Protein AF-A0A7S1BHD5-F1 (afdb_monomer_lite)

Sequence (455 aa):
GAFHVQAWTLKKDPELLPLLVRRRREQEHPWTVVNISQDAAHFSKFVNVSSKSSKSVLLLIQYHVSVQERQVYVQMRTDMPRGTFFLTKDSRMRSTSPLVQAMIKNVKRRDQECARALESRSSLIHEMILANRTAQAEEEEAGKNNEERMERKHMPLPSKRMNGKETEAHLTRLLKYSTRLTKKLRFFRDLPAANDILFAMTESFLLSKFFYCGAKLNTTRDSIGGNGPGTWYVYDLMGVVSLLHLADTDVVEDGIGSRRLQFYSFGVGDLYSTKLDSDSDDESSAAEDTDLGDVAVFAEEILKEHRLSFARAAGLFSRTCDIGSMHPADFSHCLSYCTQTIIAMSFVLPIPENTNVLLQQLLDSILSPVQDGYFYFNHDPADDDKFVDEEIKYALKDIETKRSEKAGIDDEADECADDANPTNDADPTDDVDPTVDADPTEDDDPTDDANPSKA

Radius of gyration: 36.05 Å; chains: 1; bounding box: 92×85×107 Å

Organism: NCBI:txid216773

Structure (mmCIF, N/CA/C/O backbone):
data_AF-A0A7S1BHD5-F1
#
_entry.id   AF-A0A7S1BHD5-F1
#
loop_
_atom_site.group_PDB
_atom_site.id
_atom_site.type_symbol
_atom_site.label_atom_id
_atom_site.label_alt_id
_atom_site.label_comp_id
_atom_site.label_asym_id
_atom_site.label_entity_id
_atom_site.label_seq_id
_atom_site.pdbx_PDB_ins_code
_atom_site.Cartn_x
_atom_site.Cartn_y
_atom_site.Cartn_z
_atom_site.occupancy
_atom_site.B_iso_or_equiv
_atom_site.auth_seq_id
_atom_site.auth_comp_id
_atom_site.auth_asym_id
_atom_site.auth_atom_id
_atom_site.pdbx_PDB_model_num
ATOM 1 N N . GLY A 1 1 ? 24.382 -4.454 -40.688 1.00 52.12 1 GLY A N 1
ATOM 2 C CA . GLY A 1 1 ? 25.165 -3.917 -39.558 1.00 52.12 1 GLY A CA 1
ATOM 3 C C . GLY A 1 1 ? 25.222 -4.970 -38.477 1.00 52.12 1 GLY A C 1
ATOM 4 O O . GLY A 1 1 ? 24.287 -5.755 -38.393 1.00 52.12 1 GLY A O 1
ATOM 5 N N . ALA A 1 2 ? 26.293 -5.034 -37.687 1.00 56.12 2 ALA A N 1
ATOM 6 C CA . ALA A 1 2 ? 26.252 -5.798 -36.443 1.00 56.12 2 ALA A CA 1
ATOM 7 C C . ALA A 1 2 ? 25.412 -4.990 -35.442 1.00 56.12 2 ALA A C 1
ATOM 9 O O . ALA A 1 2 ? 25.874 -3.977 -34.925 1.00 56.12 2 ALA A O 1
ATOM 10 N N . PHE A 1 3 ? 24.155 -5.382 -35.255 1.00 65.62 3 PHE A N 1
ATOM 11 C CA . PHE A 1 3 ? 23.254 -4.752 -34.296 1.00 65.62 3 PHE A CA 1
ATOM 12 C C . PHE A 1 3 ? 23.387 -5.469 -32.962 1.00 65.62 3 PHE A C 1
ATOM 14 O O . PHE A 1 3 ? 23.285 -6.695 -32.907 1.00 65.62 3 PHE A O 1
ATOM 21 N N . HIS A 1 4 ? 23.593 -4.716 -31.885 1.00 81.06 4 HIS A N 1
ATOM 22 C CA . HIS A 1 4 ? 23.465 -5.289 -30.556 1.00 81.06 4 HIS A CA 1
ATOM 23 C C . HIS A 1 4 ? 22.015 -5.133 -30.105 1.00 81.06 4 HIS A C 1
ATOM 25 O O . HIS A 1 4 ? 21.537 -4.019 -29.889 1.00 81.06 4 HIS A O 1
ATOM 31 N N . VAL A 1 5 ? 21.316 -6.261 -30.004 1.00 89.81 5 VAL A N 1
ATOM 32 C CA . VAL A 1 5 ? 19.909 -6.320 -29.610 1.00 89.81 5 VAL A CA 1
ATOM 33 C C . VAL A 1 5 ? 19.819 -7.029 -28.268 1.00 89.81 5 VAL A C 1
ATOM 35 O O . VAL A 1 5 ? 20.284 -8.158 -28.125 1.00 89.81 5 VAL A O 1
ATOM 38 N N . GLN A 1 6 ? 19.205 -6.375 -27.288 1.00 94.19 6 GLN A N 1
ATOM 39 C CA . GLN A 1 6 ? 18.763 -7.022 -26.058 1.00 94.19 6 GLN A CA 1
ATOM 40 C C . GLN A 1 6 ? 17.251 -6.935 -25.952 1.00 94.19 6 GLN A C 1
ATOM 42 O O . GLN A 1 6 ? 16.648 -5.953 -26.375 1.00 94.19 6 GLN A O 1
ATOM 47 N N . ALA A 1 7 ? 16.644 -7.963 -25.376 1.00 96.31 7 ALA A N 1
ATOM 48 C CA . ALA A 1 7 ? 15.220 -7.985 -25.113 1.00 96.31 7 ALA A CA 1
ATOM 49 C C . ALA A 1 7 ? 14.923 -8.647 -23.769 1.00 96.31 7 ALA A C 1
ATOM 51 O O . ALA A 1 7 ? 15.706 -9.463 -23.270 1.00 96.31 7 ALA A O 1
ATOM 52 N N . TRP A 1 8 ? 13.798 -8.270 -23.176 1.00 98.12 8 TRP A N 1
ATOM 53 C CA . TRP A 1 8 ? 13.247 -8.890 -21.978 1.00 98.12 8 TRP A CA 1
ATOM 54 C C . TRP A 1 8 ? 11.725 -8.778 -21.981 1.00 98.12 8 TRP A C 1
ATOM 56 O O . TRP A 1 8 ? 11.143 -7.957 -22.689 1.00 98.12 8 TRP A O 1
ATOM 66 N N . THR A 1 9 ? 11.084 -9.637 -21.199 1.00 98.00 9 THR A N 1
ATOM 67 C CA . THR A 1 9 ? 9.635 -9.658 -21.013 1.00 98.00 9 THR A CA 1
ATOM 68 C C . THR A 1 9 ? 9.291 -9.208 -19.600 1.00 98.00 9 THR A C 1
ATOM 70 O O . THR A 1 9 ? 10.055 -9.429 -18.656 1.00 98.00 9 THR A O 1
ATOM 73 N N . LEU A 1 10 ? 8.149 -8.545 -19.473 1.00 97.81 10 LEU A N 1
ATOM 74 C CA . LEU A 1 10 ? 7.565 -8.072 -18.224 1.00 97.81 10 LEU A CA 1
ATOM 75 C C . LEU A 1 10 ? 6.141 -8.625 -18.118 1.00 97.81 10 LEU A C 1
ATOM 77 O O . LEU A 1 10 ? 5.482 -8.850 -19.140 1.00 97.81 10 LEU A O 1
ATOM 81 N N . LYS A 1 11 ? 5.656 -8.834 -16.892 1.00 96.25 11 LYS A N 1
ATOM 82 C CA . LYS A 1 11 ? 4.257 -9.210 -16.669 1.00 96.25 11 LYS A CA 1
ATOM 83 C C . LYS A 1 11 ? 3.350 -8.089 -17.179 1.00 96.25 11 LYS A C 1
ATOM 85 O O . LYS A 1 11 ? 3.684 -6.913 -17.050 1.00 96.25 11 LYS A O 1
ATOM 90 N N . LYS A 1 12 ? 2.233 -8.458 -17.807 1.00 95.25 12 LYS A N 1
ATOM 91 C CA . LYS A 1 12 ? 1.255 -7.485 -18.287 1.00 95.25 12 LYS A CA 1
ATOM 92 C C . LYS A 1 12 ? 0.537 -6.839 -17.110 1.00 95.25 12 LYS A C 1
ATOM 94 O O . LYS A 1 12 ? -0.009 -7.542 -16.266 1.00 95.25 12 LYS A O 1
ATOM 99 N N . ASP A 1 13 ? 0.517 -5.517 -17.127 1.00 95.81 13 ASP A N 1
ATOM 100 C CA . ASP A 1 13 ? -0.253 -4.667 -16.232 1.00 95.81 13 ASP A CA 1
ATOM 101 C C . ASP A 1 13 ? -0.709 -3.436 -17.045 1.00 95.81 13 ASP A C 1
ATOM 103 O O . ASP A 1 13 ? 0.090 -2.931 -17.850 1.00 95.81 13 ASP A O 1
ATOM 107 N N . PRO A 1 14 ? -1.977 -2.995 -16.934 1.00 94.19 14 PRO A N 1
ATOM 108 C CA . PRO A 1 14 ? -2.503 -1.876 -17.719 1.00 94.19 14 PRO A CA 1
ATOM 109 C C . PRO A 1 14 ? -1.779 -0.547 -17.451 1.00 94.19 14 PRO A C 1
ATOM 111 O O . PRO A 1 14 ? -1.711 0.297 -18.344 1.00 94.19 14 PRO A O 1
ATOM 114 N N . GLU A 1 15 ? -1.189 -0.364 -16.268 1.00 94.44 15 GLU A N 1
ATOM 115 C CA . GLU A 1 15 ? -0.490 0.869 -15.892 1.00 94.44 15 GLU A CA 1
ATOM 116 C C . GLU A 1 15 ? 0.991 0.861 -16.306 1.00 94.44 15 GLU A C 1
ATOM 118 O O . GLU A 1 15 ? 1.634 1.913 -16.352 1.00 94.44 15 GLU A O 1
ATOM 123 N N . LEU A 1 16 ? 1.543 -0.303 -16.677 1.00 95.94 16 LEU A N 1
ATOM 124 C CA . LEU A 1 16 ? 2.974 -0.457 -16.954 1.00 95.94 16 LEU A CA 1
ATOM 125 C C . LEU A 1 16 ? 3.443 0.358 -18.165 1.00 95.94 16 LEU A C 1
ATOM 127 O O . LEU A 1 16 ? 4.460 1.045 -18.077 1.00 95.94 16 LEU A O 1
ATOM 131 N N . LEU A 1 17 ? 2.740 0.300 -19.303 1.00 96.12 17 LEU A N 1
ATOM 132 C CA . LEU A 1 17 ? 3.150 1.060 -20.491 1.00 96.12 17 LEU A CA 1
ATOM 133 C C . LEU A 1 17 ? 3.074 2.582 -20.248 1.00 96.12 17 LEU A C 1
ATOM 135 O O . LEU A 1 17 ? 4.089 3.243 -20.486 1.00 96.12 17 LEU A O 1
ATOM 139 N N . PRO A 1 18 ? 1.958 3.151 -19.741 1.00 95.31 18 PRO A N 1
ATOM 140 C CA . PRO A 1 18 ? 1.897 4.565 -19.370 1.00 95.31 18 PRO A CA 1
ATOM 141 C C . PRO A 1 18 ? 3.012 4.985 -18.407 1.00 95.31 18 PRO A C 1
ATOM 143 O O . PRO A 1 18 ? 3.641 6.025 -18.616 1.00 95.31 18 PRO A O 1
ATOM 146 N N . LEU A 1 19 ? 3.314 4.157 -17.401 1.00 93.19 19 LEU A N 1
ATOM 147 C CA . LEU A 1 19 ? 4.361 4.440 -16.424 1.00 93.19 19 LEU A CA 1
ATOM 148 C C . LEU A 1 19 ? 5.757 4.457 -17.061 1.00 93.19 19 LEU A C 1
ATOM 150 O O . LEU A 1 19 ? 6.516 5.410 -16.862 1.00 93.19 19 LEU A O 1
ATOM 154 N N . LEU A 1 20 ? 6.090 3.456 -17.884 1.00 94.62 20 LEU A N 1
ATOM 155 C CA . LEU A 1 20 ? 7.354 3.428 -18.626 1.00 94.62 20 LEU A CA 1
ATOM 156 C C . LEU A 1 20 ? 7.476 4.639 -19.559 1.00 94.62 20 LEU A C 1
ATOM 158 O O . LEU A 1 20 ? 8.541 5.256 -19.629 1.00 94.62 20 LEU A O 1
ATOM 162 N N . VAL A 1 21 ? 6.391 5.013 -20.245 1.00 94.56 21 VAL A N 1
ATOM 163 C CA . VAL A 1 21 ? 6.358 6.176 -21.140 1.00 94.56 21 VAL A CA 1
ATOM 164 C C . VAL A 1 21 ? 6.620 7.467 -20.375 1.00 94.56 21 VAL A C 1
ATOM 166 O O . VAL A 1 21 ? 7.525 8.215 -20.750 1.00 94.56 21 VAL A O 1
ATOM 169 N N . ARG A 1 22 ? 5.870 7.715 -19.295 1.00 91.88 22 ARG A N 1
ATOM 170 C CA . ARG A 1 22 ? 6.033 8.890 -18.429 1.00 91.88 22 ARG A CA 1
ATOM 171 C C . ARG A 1 22 ? 7.479 8.999 -17.948 1.00 91.88 22 ARG A C 1
ATOM 173 O O . ARG A 1 22 ? 8.143 10.009 -18.171 1.00 91.88 22 ARG A O 1
ATOM 180 N N . ARG A 1 23 ? 8.032 7.903 -17.429 1.00 88.00 23 ARG A N 1
ATOM 181 C CA . ARG A 1 23 ? 9.384 7.889 -16.859 1.00 88.00 23 ARG A CA 1
ATOM 182 C C . ARG A 1 23 ? 10.496 8.065 -17.879 1.00 88.00 23 ARG A C 1
ATOM 184 O O . ARG A 1 23 ? 11.500 8.697 -17.574 1.00 88.00 23 ARG A O 1
ATOM 191 N N . ARG A 1 24 ? 10.355 7.561 -19.105 1.00 91.31 24 ARG A N 1
ATOM 192 C CA . ARG A 1 24 ? 11.350 7.824 -20.163 1.00 91.31 24 ARG A CA 1
ATOM 193 C C . ARG A 1 24 ? 11.377 9.292 -20.600 1.00 91.31 24 ARG A C 1
ATOM 195 O O . ARG A 1 24 ? 12.413 9.730 -21.101 1.00 91.31 24 ARG A O 1
ATOM 202 N N . ARG A 1 25 ? 10.288 10.041 -20.382 1.00 89.44 25 ARG A N 1
ATOM 203 C CA . ARG A 1 25 ? 10.187 11.484 -20.665 1.00 89.44 25 ARG A CA 1
ATOM 204 C C . ARG A 1 25 ? 10.690 12.363 -19.518 1.00 89.44 25 ARG A C 1
ATOM 206 O O . ARG A 1 25 ? 11.222 13.425 -19.798 1.00 89.44 25 ARG A O 1
ATOM 213 N N . GLU A 1 26 ? 10.549 11.920 -18.270 1.00 85.62 26 GLU A N 1
ATOM 214 C CA . GLU A 1 26 ? 10.919 12.691 -17.066 1.00 85.62 26 GLU A CA 1
ATOM 215 C C . GLU A 1 26 ? 12.386 12.536 -16.625 1.00 85.62 26 GLU A C 1
ATOM 217 O O . GLU A 1 26 ? 12.844 13.255 -15.745 1.00 85.62 26 GLU A O 1
ATOM 222 N N . GLN A 1 27 ? 13.144 11.593 -17.194 1.00 81.69 27 GLN A N 1
ATOM 223 C CA . GLN A 1 27 ? 14.563 11.424 -16.852 1.00 81.69 27 GLN A CA 1
ATOM 224 C C . GLN A 1 27 ? 15.378 12.700 -17.131 1.00 81.69 27 GLN A C 1
ATOM 226 O O . GLN A 1 27 ? 15.192 13.322 -18.171 1.00 81.69 27 GLN A O 1
ATOM 231 N N . GLU A 1 28 ? 16.369 12.995 -16.277 1.00 72.19 28 GLU A N 1
ATOM 232 C CA . GLU A 1 28 ? 17.326 14.120 -16.412 1.00 72.19 28 GLU A CA 1
ATOM 233 C C . GLU A 1 28 ? 17.955 14.215 -17.817 1.00 72.19 28 GLU A C 1
ATOM 235 O O . GLU A 1 28 ? 18.249 15.288 -18.344 1.00 72.19 28 GLU A O 1
ATOM 240 N N . HIS A 1 29 ? 18.118 13.062 -18.468 1.00 81.12 29 HIS A N 1
ATOM 241 C CA . HIS A 1 29 ? 18.472 12.955 -19.877 1.00 81.12 29 HIS A CA 1
ATOM 242 C C . HIS A 1 29 ? 17.362 12.206 -20.616 1.00 81.12 29 HIS A C 1
ATOM 244 O O . HIS A 1 29 ? 17.464 10.973 -20.765 1.00 81.12 29 HIS A O 1
ATOM 250 N N . PRO A 1 30 ? 16.309 12.920 -21.047 1.00 83.06 30 PRO A N 1
ATOM 251 C CA . PRO A 1 30 ? 15.083 12.302 -21.509 1.00 83.06 30 PRO A CA 1
ATOM 252 C C . PRO A 1 30 ? 15.314 11.575 -22.824 1.00 83.06 30 PRO A C 1
ATOM 254 O O . PRO A 1 30 ? 16.150 11.946 -23.653 1.00 83.06 30 PRO A O 1
ATOM 257 N N . TRP A 1 31 ? 14.561 10.501 -23.012 1.00 92.06 31 TRP A N 1
ATOM 258 C CA . TRP A 1 31 ? 14.533 9.822 -24.291 1.00 92.06 31 TRP A CA 1
ATOM 259 C C . TRP A 1 31 ? 13.689 10.626 -25.274 1.00 92.06 31 TRP A C 1
ATOM 261 O O . TRP A 1 31 ? 12.607 11.110 -24.936 1.00 92.06 31 TRP A O 1
ATOM 271 N N . THR A 1 32 ? 14.144 10.724 -26.518 1.00 94.62 32 THR A N 1
ATOM 272 C CA . THR A 1 32 ? 13.330 11.288 -27.589 1.00 94.62 32 THR A CA 1
ATOM 273 C C . THR A 1 32 ? 12.235 10.293 -27.941 1.00 94.62 32 THR A C 1
ATOM 275 O O . THR A 1 32 ? 12.512 9.152 -28.314 1.00 94.62 32 THR A O 1
ATOM 278 N N . VAL A 1 33 ? 10.984 10.720 -27.816 1.00 96.19 33 VAL A N 1
ATOM 279 C CA . VAL A 1 33 ? 9.830 9.930 -28.241 1.00 96.19 33 VAL A CA 1
ATOM 280 C C . VAL A 1 33 ? 9.812 9.875 -29.767 1.00 96.19 33 VAL A C 1
ATOM 282 O O . VAL A 1 33 ? 9.783 10.914 -30.419 1.00 96.19 33 VAL A O 1
ATOM 285 N N . VAL A 1 34 ? 9.826 8.667 -30.329 1.00 96.69 34 VAL A N 1
ATOM 286 C CA . VAL A 1 34 ? 9.710 8.432 -31.776 1.00 96.69 34 VAL A CA 1
ATOM 287 C C . VAL A 1 34 ? 8.260 8.151 -32.153 1.00 96.69 34 VAL A C 1
ATOM 289 O O . VAL A 1 34 ? 7.758 8.705 -33.123 1.00 96.69 34 VAL A O 1
ATOM 292 N N . ASN A 1 35 ? 7.588 7.282 -31.393 1.00 97.44 35 ASN A N 1
ATOM 293 C CA . ASN A 1 35 ? 6.189 6.923 -31.613 1.00 97.44 35 ASN A CA 1
ATOM 294 C C . ASN A 1 35 ? 5.549 6.438 -30.304 1.00 97.44 35 ASN A C 1
ATOM 296 O O . ASN A 1 35 ? 6.210 5.753 -29.525 1.00 97.44 35 ASN A O 1
ATOM 300 N N . ILE A 1 36 ? 4.276 6.754 -30.073 1.00 97.56 36 ILE A N 1
ATOM 301 C CA . ILE A 1 36 ? 3.465 6.216 -28.972 1.00 97.56 36 ILE A CA 1
ATOM 302 C C . ILE A 1 36 ? 2.108 5.819 -29.552 1.00 97.56 36 ILE A C 1
ATOM 304 O O . ILE A 1 36 ? 1.490 6.577 -30.292 1.00 97.56 36 ILE A O 1
ATOM 308 N N . SER A 1 37 ? 1.651 4.631 -29.191 1.00 97.19 37 SER A N 1
ATOM 309 C CA . SER A 1 37 ? 0.344 4.066 -29.516 1.00 97.19 37 SER A CA 1
ATOM 310 C C . SER A 1 37 ? -0.247 3.415 -28.261 1.00 97.19 37 SER A C 1
ATOM 312 O O . SER A 1 37 ? 0.420 3.367 -27.228 1.00 97.19 37 SER A O 1
ATOM 314 N N . GLN A 1 38 ? -1.479 2.908 -28.344 1.00 96.12 38 GLN A N 1
ATOM 315 C CA . GLN A 1 38 ? -2.144 2.251 -27.210 1.00 96.12 38 GLN A CA 1
ATOM 316 C C . GLN A 1 38 ? -1.366 1.030 -26.697 1.00 96.12 38 GLN A C 1
ATOM 318 O O . GLN A 1 38 ? -1.245 0.852 -25.490 1.00 96.12 38 GLN A O 1
ATOM 323 N N . ASP A 1 39 ? -0.769 0.254 -27.606 1.00 97.50 39 ASP A N 1
ATOM 324 C CA . ASP A 1 39 ? -0.100 -1.006 -27.269 1.00 97.50 39 ASP A CA 1
ATOM 325 C C . ASP A 1 39 ? 1.417 -0.963 -27.464 1.00 97.50 39 ASP A C 1
ATOM 327 O O . ASP A 1 39 ? 2.093 -1.969 -27.274 1.00 97.50 39 ASP A O 1
ATOM 331 N N . ALA A 1 40 ? 1.999 0.164 -27.868 1.00 97.94 40 ALA A N 1
ATOM 332 C CA . ALA A 1 40 ? 3.438 0.241 -28.091 1.00 97.94 40 ALA A CA 1
ATOM 333 C C . ALA A 1 40 ? 3.994 1.652 -27.945 1.00 97.94 40 ALA A C 1
ATOM 335 O O . ALA A 1 40 ? 3.335 2.636 -28.278 1.00 97.94 40 ALA A O 1
ATOM 336 N N . ALA A 1 41 ? 5.254 1.743 -27.530 1.00 98.06 41 ALA A N 1
ATOM 337 C CA . ALA A 1 41 ? 6.007 2.985 -27.489 1.00 98.06 41 ALA A CA 1
ATOM 338 C C . ALA A 1 41 ? 7.447 2.772 -27.972 1.00 98.06 41 ALA A C 1
ATOM 340 O O . ALA A 1 41 ? 8.100 1.780 -27.647 1.00 98.06 41 ALA A O 1
ATOM 341 N N . HIS A 1 42 ? 7.949 3.725 -28.751 1.00 97.69 42 HIS A N 1
ATOM 342 C CA . HIS A 1 42 ? 9.288 3.725 -29.318 1.00 97.69 42 HIS A CA 1
ATOM 343 C C . HIS A 1 42 ? 10.012 5.014 -28.940 1.00 97.69 42 HIS A C 1
ATOM 345 O O . HIS A 1 42 ? 9.522 6.124 -29.157 1.00 97.69 42 HIS A O 1
ATOM 351 N N . PHE A 1 43 ? 11.210 4.843 -28.403 1.00 96.94 43 PHE A N 1
ATOM 352 C CA . PHE A 1 43 ? 12.080 5.890 -27.910 1.00 96.94 43 PHE A CA 1
ATOM 353 C C . PHE A 1 43 ? 13.462 5.768 -28.540 1.00 96.94 43 PHE A C 1
ATOM 355 O O . PHE A 1 43 ? 13.909 4.678 -28.897 1.00 96.94 43 PHE A O 1
ATOM 362 N N . SER A 1 44 ? 14.168 6.886 -28.641 1.00 95.31 44 SER A N 1
ATOM 363 C CA . SER A 1 44 ? 15.546 6.945 -29.114 1.00 95.31 44 SER A CA 1
ATOM 364 C C . SER A 1 44 ? 16.385 7.854 -28.225 1.00 95.31 44 SER A C 1
ATOM 366 O O . SER A 1 44 ? 15.900 8.861 -27.715 1.00 95.31 44 SER A O 1
ATOM 368 N N . LYS A 1 45 ? 17.651 7.496 -28.024 1.00 93.12 45 LYS A N 1
ATOM 369 C CA . LYS A 1 45 ? 18.609 8.282 -27.246 1.00 93.12 45 LYS A CA 1
ATOM 370 C C . LYS A 1 45 ? 19.993 8.183 -27.863 1.00 93.12 45 LYS A C 1
ATOM 372 O O . LYS A 1 45 ? 20.469 7.089 -28.156 1.00 93.12 45 LYS A O 1
ATOM 377 N N . PHE A 1 46 ? 20.648 9.325 -28.028 1.00 90.69 46 PHE A N 1
ATOM 378 C CA . PHE A 1 46 ? 22.047 9.367 -28.428 1.00 90.69 46 PHE A CA 1
ATOM 379 C C . PHE A 1 46 ? 22.944 9.297 -27.191 1.00 90.69 46 PHE A C 1
ATOM 381 O O . PHE A 1 46 ? 22.742 10.035 -26.229 1.00 90.69 46 PHE A O 1
ATOM 388 N N . VAL A 1 47 ? 23.936 8.410 -27.211 1.00 88.12 47 VAL A N 1
ATOM 389 C CA . VAL A 1 47 ? 24.910 8.234 -26.130 1.00 88.12 47 VAL A CA 1
ATOM 390 C C . VAL A 1 47 ? 26.300 8.485 -26.680 1.00 88.12 47 VAL A C 1
ATOM 392 O O . VAL A 1 47 ? 26.761 7.787 -27.581 1.00 88.12 47 VAL A O 1
ATOM 395 N N . ASN A 1 48 ? 26.975 9.490 -26.136 1.00 87.06 48 ASN A N 1
ATOM 396 C CA . ASN A 1 48 ? 28.358 9.768 -26.481 1.00 87.06 48 ASN A CA 1
ATOM 397 C C . ASN A 1 48 ? 29.275 8.827 -25.693 1.00 87.06 48 ASN A C 1
ATOM 399 O O . ASN A 1 48 ? 29.336 8.888 -24.467 1.00 87.06 48 ASN A O 1
ATOM 403 N N . VAL A 1 49 ? 29.982 7.952 -26.402 1.00 84.38 49 VAL A N 1
ATOM 404 C CA . VAL A 1 49 ? 31.030 7.116 -25.827 1.00 84.38 49 VAL A CA 1
ATOM 405 C C . VAL A 1 49 ? 32.370 7.743 -26.189 1.00 84.38 49 VAL A C 1
ATOM 407 O O . VAL A 1 49 ? 32.853 7.604 -27.316 1.00 84.38 49 VAL A O 1
ATOM 410 N N . SER A 1 50 ? 32.979 8.442 -25.232 1.00 80.19 50 SER A N 1
ATOM 411 C CA . SER A 1 50 ? 34.369 8.874 -25.344 1.00 80.19 50 SER A CA 1
ATOM 412 C C . SER A 1 50 ? 35.294 7.774 -24.821 1.00 80.19 50 SER A C 1
ATOM 414 O O . SER A 1 50 ? 35.058 7.167 -23.776 1.00 80.19 50 SER A O 1
ATOM 416 N N . SER A 1 51 ? 36.356 7.490 -25.570 1.00 75.00 51 SER A N 1
ATOM 417 C CA . SER A 1 51 ? 37.485 6.697 -25.085 1.00 75.00 51 SER A CA 1
ATOM 418 C C . SER A 1 51 ? 38.644 7.647 -24.822 1.00 75.00 51 SER A C 1
ATOM 420 O O . SER A 1 51 ? 38.820 8.613 -25.562 1.00 75.00 51 SER A O 1
ATOM 422 N N . LYS A 1 52 ? 39.473 7.355 -23.812 1.00 77.56 52 LYS A N 1
ATOM 423 C CA . LYS A 1 52 ? 40.651 8.169 -23.455 1.00 77.56 52 LYS A CA 1
ATOM 424 C C . LYS A 1 52 ? 41.621 8.394 -24.631 1.00 77.56 52 LYS A C 1
ATOM 426 O O . LYS A 1 52 ? 42.426 9.313 -24.568 1.00 77.56 52 LYS A O 1
ATOM 431 N N . SER A 1 53 ? 41.557 7.567 -25.679 1.00 71.50 53 SER A N 1
ATOM 432 C CA . SER A 1 53 ? 42.484 7.587 -26.818 1.00 71.50 53 SER A CA 1
ATOM 433 C C . SER A 1 53 ? 41.845 7.854 -28.188 1.00 71.50 53 SER A C 1
ATOM 435 O O . SER A 1 53 ? 42.574 7.917 -29.177 1.00 71.50 53 SER A O 1
ATOM 437 N N . SER A 1 54 ? 40.519 8.005 -28.302 1.00 69.56 54 SER A N 1
ATOM 438 C CA . SER A 1 54 ? 39.849 8.140 -29.607 1.00 69.56 54 SER A CA 1
ATOM 439 C C . SER A 1 54 ? 38.777 9.226 -29.625 1.00 69.56 54 SER A C 1
ATOM 441 O O . SER A 1 54 ? 38.194 9.564 -28.596 1.00 69.56 54 SER A O 1
ATOM 443 N N . LYS A 1 55 ? 38.479 9.736 -30.830 1.00 79.44 55 LYS A N 1
ATOM 444 C CA . LYS A 1 55 ? 37.330 10.621 -31.084 1.00 79.44 55 LYS A CA 1
ATOM 445 C C . LYS A 1 55 ? 36.059 10.015 -30.477 1.00 79.44 55 LYS A C 1
ATOM 447 O O . LYS A 1 55 ? 35.860 8.801 -30.561 1.00 79.44 55 LYS A O 1
ATOM 452 N N . SER A 1 56 ? 35.226 10.861 -29.874 1.00 80.31 56 SER A N 1
ATOM 453 C CA . SER A 1 56 ? 33.908 10.490 -29.360 1.00 80.31 56 SER A CA 1
ATOM 454 C C . SER A 1 56 ? 33.088 9.788 -30.439 1.00 80.31 56 SER A C 1
ATOM 456 O O . SER A 1 56 ? 32.949 10.294 -31.554 1.00 80.31 56 SER A O 1
ATOM 458 N N . VAL A 1 57 ? 32.537 8.623 -30.105 1.00 83.75 57 VAL A N 1
ATOM 459 C CA . VAL A 1 57 ? 31.601 7.904 -30.971 1.00 83.75 57 VAL A CA 1
ATOM 460 C C . VAL A 1 57 ? 30.197 8.130 -30.430 1.00 83.75 57 VAL A C 1
ATOM 462 O O . VAL A 1 57 ? 29.911 7.822 -29.274 1.00 83.75 57 VAL A O 1
ATOM 465 N N . LEU A 1 58 ? 29.315 8.675 -31.265 1.00 85.12 58 LEU A N 1
ATOM 466 C CA . LEU A 1 58 ? 27.914 8.880 -30.914 1.00 85.12 58 LEU A CA 1
ATOM 467 C C . LEU A 1 58 ? 27.113 7.620 -31.249 1.00 85.12 58 LEU A C 1
ATOM 469 O O . LEU A 1 58 ? 26.973 7.280 -32.415 1.00 85.12 58 LEU A O 1
ATOM 473 N N . LEU A 1 59 ? 26.583 6.926 -30.251 1.00 86.88 59 LEU A N 1
ATOM 474 C CA . LEU A 1 59 ? 25.759 5.733 -30.440 1.00 86.88 59 LEU A CA 1
ATOM 475 C C . LEU A 1 59 ? 24.278 6.097 -30.415 1.00 86.88 59 LEU A C 1
ATOM 477 O O . LEU A 1 59 ? 23.859 6.865 -29.553 1.00 86.88 59 LEU A O 1
ATOM 481 N N . LEU A 1 60 ? 23.483 5.525 -31.318 1.00 90.62 60 LEU A N 1
ATOM 482 C CA . LEU A 1 60 ? 22.026 5.616 -31.253 1.00 90.62 60 LEU A CA 1
ATOM 483 C C . LEU A 1 60 ? 21.492 4.387 -30.515 1.00 90.62 60 LEU A C 1
ATOM 485 O O . LEU A 1 60 ? 21.753 3.252 -30.904 1.00 90.62 60 LEU A O 1
ATOM 489 N N . ILE A 1 61 ? 20.739 4.611 -29.445 1.00 92.12 61 ILE A N 1
ATOM 490 C CA . ILE A 1 61 ? 20.039 3.567 -28.702 1.00 92.12 61 ILE A CA 1
ATOM 491 C C . ILE A 1 61 ? 18.547 3.729 -28.952 1.00 92.12 61 ILE A C 1
ATOM 493 O O . ILE A 1 61 ? 17.977 4.772 -28.646 1.00 92.12 61 ILE A O 1
ATOM 497 N N . GLN A 1 62 ? 17.918 2.685 -29.473 1.00 94.94 62 GLN A N 1
ATOM 498 C CA . GLN A 1 62 ? 16.475 2.594 -29.652 1.00 94.94 62 GLN A CA 1
ATOM 499 C C . GLN A 1 62 ? 15.891 1.714 -28.550 1.00 94.94 62 GLN A C 1
ATOM 501 O O . GLN A 1 62 ? 16.412 0.632 -28.288 1.00 94.94 62 GLN A O 1
ATOM 506 N N . TYR A 1 63 ? 14.815 2.164 -27.914 1.00 97.00 63 TYR A N 1
ATOM 507 C CA . TYR A 1 63 ? 14.090 1.439 -26.872 1.00 97.00 63 TYR A CA 1
ATOM 508 C C . TYR A 1 63 ? 12.631 1.299 -27.301 1.00 97.00 63 TYR A C 1
ATOM 510 O O . TYR A 1 63 ? 11.928 2.291 -27.485 1.00 97.00 63 TYR A O 1
ATOM 518 N N . HIS A 1 64 ? 12.198 0.063 -27.510 1.00 97.88 64 HIS A N 1
ATOM 519 C CA . HIS A 1 64 ? 10.882 -0.291 -28.019 1.00 97.88 64 HIS A CA 1
ATOM 520 C C . HIS A 1 64 ? 10.146 -1.143 -26.990 1.00 97.88 64 HIS A C 1
ATOM 522 O O . HIS A 1 64 ? 10.665 -2.165 -26.543 1.00 97.88 64 HIS A O 1
ATOM 528 N N . VAL A 1 65 ? 8.931 -0.739 -26.644 1.00 98.19 65 VAL A N 1
ATOM 529 C CA . VAL A 1 65 ? 8.032 -1.455 -25.737 1.00 98.19 65 VAL A CA 1
ATOM 530 C C . VAL A 1 65 ? 6.767 -1.788 -26.505 1.00 98.19 65 VAL A C 1
ATOM 532 O O . VAL A 1 65 ? 6.213 -0.913 -27.162 1.00 98.19 65 VAL A O 1
ATOM 535 N N . SER A 1 66 ? 6.306 -3.030 -26.419 1.00 98.06 66 SER A N 1
ATOM 536 C CA . SER A 1 66 ? 5.041 -3.471 -27.008 1.00 98.06 66 SER A CA 1
ATOM 537 C C . SER A 1 66 ? 4.280 -4.375 -26.046 1.00 98.06 66 SER A C 1
ATOM 539 O O . SER A 1 66 ? 4.827 -5.370 -25.564 1.00 98.06 66 SER A O 1
ATOM 541 N N . VAL A 1 67 ? 3.022 -4.051 -25.796 1.00 97.88 67 VAL A N 1
ATOM 542 C CA . VAL A 1 67 ? 2.061 -4.841 -25.036 1.00 97.88 67 VAL A CA 1
ATOM 543 C C . VAL A 1 67 ? 1.545 -5.957 -25.938 1.00 97.88 67 VAL A C 1
ATOM 545 O O . VAL A 1 67 ? 1.092 -5.732 -27.054 1.00 97.88 67 VAL A O 1
ATOM 548 N N . GLN A 1 68 ? 1.655 -7.187 -25.457 1.00 96.81 68 GLN A N 1
ATOM 549 C CA . GLN A 1 68 ? 1.077 -8.374 -26.076 1.00 96.81 68 GLN A CA 1
ATOM 550 C C . GLN A 1 68 ? -0.101 -8.860 -25.221 1.00 96.81 68 GLN A C 1
ATOM 552 O O . GLN A 1 68 ? -0.436 -8.285 -24.182 1.00 96.81 68 GLN A O 1
ATOM 557 N N . GLU A 1 69 ? -0.745 -9.949 -25.635 1.00 95.19 69 GLU A N 1
ATOM 558 C CA . GLU A 1 69 ? -1.915 -10.483 -24.933 1.00 95.19 69 GLU A CA 1
ATOM 559 C C . GLU A 1 69 ? -1.622 -10.793 -23.454 1.00 95.19 69 GLU A C 1
ATOM 561 O O . GLU A 1 69 ? -2.406 -10.413 -22.586 1.00 95.19 69 GLU A O 1
ATOM 566 N N . ARG A 1 70 ? -0.458 -11.396 -23.159 1.00 95.44 70 ARG A N 1
ATOM 567 C CA . ARG A 1 70 ? -0.096 -11.899 -21.817 1.00 95.44 70 ARG A CA 1
ATOM 568 C C . ARG A 1 70 ? 1.111 -11.224 -21.164 1.00 95.44 70 ARG A C 1
ATOM 570 O O . ARG A 1 70 ? 1.382 -11.460 -19.991 1.00 95.44 70 ARG A O 1
ATOM 577 N N . GLN A 1 71 ? 1.861 -10.418 -21.906 1.00 97.12 71 GLN A N 1
ATOM 578 C CA . GLN A 1 71 ? 3.133 -9.861 -21.442 1.00 97.12 71 GLN A CA 1
ATOM 579 C C . GLN A 1 71 ? 3.432 -8.527 -22.118 1.00 97.12 71 GLN A C 1
ATOM 581 O O . GLN A 1 71 ? 2.877 -8.222 -23.170 1.00 97.12 71 GLN A O 1
ATOM 586 N N . VAL A 1 72 ? 4.358 -7.764 -21.549 1.00 97.88 72 VAL A N 1
ATOM 587 C CA . VAL A 1 72 ? 4.953 -6.596 -22.200 1.00 97.88 72 VAL A CA 1
ATOM 588 C C . VAL A 1 72 ? 6.356 -6.969 -22.663 1.00 97.88 72 VAL A C 1
ATOM 590 O O . VAL A 1 72 ? 7.191 -7.411 -21.876 1.00 97.88 72 VAL A O 1
ATOM 593 N N . TYR A 1 73 ? 6.609 -6.834 -23.961 1.00 98.25 73 TYR A N 1
ATOM 594 C CA . TYR A 1 73 ? 7.897 -7.118 -24.579 1.00 98.25 73 TYR A CA 1
ATOM 595 C C . TYR A 1 73 ? 8.697 -5.827 -24.725 1.00 98.25 73 TYR A C 1
ATOM 597 O O . TYR A 1 73 ? 8.222 -4.859 -25.320 1.00 98.25 73 TYR A O 1
ATOM 605 N N . VAL A 1 74 ? 9.918 -5.826 -24.199 1.00 97.94 74 VAL A N 1
ATOM 606 C CA . VAL A 1 74 ? 10.845 -4.700 -24.288 1.00 97.94 74 VAL A CA 1
ATOM 607 C C . VAL A 1 74 ? 12.054 -5.119 -25.107 1.00 97.94 74 VAL A C 1
ATOM 609 O O . VAL A 1 74 ? 12.665 -6.157 -24.854 1.00 97.94 74 VAL A O 1
ATOM 612 N N . GLN A 1 75 ? 12.421 -4.295 -26.081 1.00 97.38 75 GLN A N 1
ATOM 613 C CA . GLN A 1 75 ? 13.585 -4.487 -26.929 1.00 97.38 75 GLN A CA 1
ATOM 614 C C . GLN A 1 75 ? 14.420 -3.214 -26.969 1.00 97.38 75 GLN A C 1
ATOM 616 O O . GLN A 1 75 ? 13.912 -2.131 -27.244 1.00 97.38 75 GLN A O 1
ATOM 621 N N . MET A 1 76 ? 15.724 -3.357 -26.761 1.00 95.06 76 MET A N 1
ATOM 622 C CA . MET A 1 76 ? 16.684 -2.277 -26.902 1.00 95.06 76 MET A CA 1
ATOM 623 C C . MET A 1 76 ? 17.704 -2.613 -27.987 1.00 95.06 76 MET A C 1
ATOM 625 O O . MET A 1 76 ? 18.332 -3.675 -27.955 1.00 95.06 76 MET A O 1
ATOM 629 N N . ARG A 1 77 ? 17.850 -1.717 -28.963 1.00 92.69 77 ARG A N 1
ATOM 630 C CA . ARG A 1 77 ? 18.775 -1.854 -30.093 1.00 92.69 77 ARG A CA 1
ATOM 631 C C . ARG A 1 77 ? 19.830 -0.762 -30.014 1.00 92.69 77 ARG A C 1
ATOM 633 O O . ARG A 1 77 ? 19.512 0.380 -29.694 1.00 92.69 77 ARG A O 1
ATOM 640 N N . THR A 1 78 ? 21.081 -1.107 -30.282 1.00 89.19 78 THR A N 1
ATOM 641 C CA . THR A 1 78 ? 22.172 -0.133 -30.382 1.00 89.19 78 THR A CA 1
ATOM 642 C C . THR A 1 78 ? 22.705 -0.110 -31.805 1.00 89.19 78 THR A C 1
ATOM 644 O O . THR A 1 78 ? 23.242 -1.111 -32.286 1.00 89.19 78 THR A O 1
ATOM 647 N N . ASP A 1 79 ? 22.590 1.055 -32.433 1.00 83.81 79 ASP A N 1
ATOM 648 C CA . ASP A 1 79 ? 23.099 1.348 -33.763 1.00 83.81 79 ASP A CA 1
ATOM 649 C C . ASP A 1 79 ? 24.409 2.135 -33.639 1.00 83.81 79 ASP A C 1
ATOM 651 O O . ASP A 1 79 ? 24.473 3.203 -33.019 1.00 83.81 79 ASP A O 1
ATOM 655 N N . MET A 1 80 ? 25.477 1.604 -34.238 1.00 71.31 80 MET A N 1
ATOM 656 C CA . MET A 1 80 ? 26.747 2.319 -34.366 1.00 71.31 80 MET A CA 1
ATOM 657 C C . MET A 1 80 ? 26.772 3.091 -35.690 1.00 71.31 80 MET A C 1
ATOM 659 O O . MET A 1 80 ? 26.499 2.499 -36.741 1.00 71.31 80 MET A O 1
ATOM 663 N N . PRO A 1 81 ? 27.125 4.387 -35.694 1.00 59.94 81 PRO A N 1
ATOM 664 C CA . PRO A 1 81 ? 27.245 5.127 -36.935 1.00 59.94 81 PRO A CA 1
ATOM 665 C C . PRO A 1 81 ? 28.430 4.593 -37.751 1.00 59.94 81 PRO A C 1
ATOM 667 O O . PRO A 1 81 ? 29.574 4.629 -37.311 1.00 59.94 81 PRO A O 1
ATOM 670 N N . ARG A 1 82 ? 28.121 4.183 -38.987 1.00 51.50 82 ARG A N 1
ATOM 671 C CA . ARG A 1 82 ? 29.032 3.933 -40.121 1.00 51.50 82 ARG A CA 1
ATOM 672 C C . ARG A 1 82 ? 29.956 2.709 -40.036 1.00 51.50 82 ARG A C 1
ATOM 674 O O . ARG A 1 82 ? 31.080 2.792 -39.568 1.00 51.50 82 ARG A O 1
ATOM 681 N N . GLY A 1 83 ? 29.539 1.636 -40.715 1.00 46.19 83 GLY A N 1
ATOM 682 C CA . GLY A 1 83 ? 30.372 0.912 -41.694 1.00 46.19 83 GLY A CA 1
ATOM 683 C C . GLY A 1 83 ? 31.605 0.126 -41.225 1.00 46.19 83 GLY A C 1
ATOM 684 O O . GLY A 1 83 ? 32.144 -0.632 -42.026 1.00 46.19 83 GLY A O 1
ATOM 685 N N . THR A 1 84 ? 32.053 0.228 -39.976 1.00 46.06 84 THR A N 1
ATOM 686 C CA . THR A 1 84 ? 33.120 -0.624 -39.433 1.00 46.06 84 THR A CA 1
ATOM 687 C C . THR A 1 84 ? 32.527 -1.935 -38.938 1.00 46.06 84 THR A C 1
ATOM 689 O O . THR A 1 84 ? 32.170 -2.121 -37.776 1.00 46.06 84 THR A O 1
ATOM 692 N N . PHE A 1 85 ? 32.390 -2.868 -39.875 1.00 41.97 85 PHE A N 1
ATOM 693 C CA . PHE A 1 85 ? 32.108 -4.262 -39.576 1.00 41.97 85 PHE A CA 1
ATOM 694 C C . PHE A 1 85 ? 33.396 -4.918 -39.078 1.00 41.97 85 PHE A C 1
ATOM 696 O O . PHE A 1 85 ? 34.296 -5.200 -39.867 1.00 41.97 85 PHE A O 1
ATOM 703 N N . PHE A 1 86 ? 33.485 -5.205 -37.782 1.00 45.84 86 PHE A N 1
ATOM 704 C CA . PHE A 1 86 ? 34.446 -6.196 -37.304 1.00 45.84 86 PHE A CA 1
ATOM 705 C C . PHE A 1 86 ? 33.902 -7.575 -37.691 1.00 45.84 86 PHE A C 1
ATOM 707 O O . PHE A 1 86 ? 33.136 -8.198 -36.965 1.00 45.84 86 PHE A O 1
ATOM 714 N N . LEU A 1 87 ? 34.235 -8.002 -38.910 1.00 39.62 87 LEU A N 1
ATOM 715 C CA . LEU A 1 87 ? 33.879 -9.298 -39.498 1.00 39.62 87 LEU A CA 1
ATOM 716 C C . LEU A 1 87 ? 34.840 -10.411 -39.047 1.00 39.62 87 LEU A C 1
ATOM 718 O O . LEU A 1 87 ? 35.010 -11.417 -39.731 1.00 39.62 87 LEU A O 1
ATOM 722 N N . THR A 1 88 ? 35.500 -10.242 -37.904 1.00 41.91 88 THR A N 1
ATOM 723 C CA . THR A 1 88 ? 36.361 -11.272 -37.338 1.00 41.91 88 THR A CA 1
ATOM 724 C C . THR A 1 88 ? 35.540 -12.147 -36.401 1.00 41.91 88 THR A C 1
ATOM 726 O O . THR A 1 88 ? 34.975 -11.687 -35.413 1.00 41.91 88 THR A O 1
ATOM 729 N N . LYS A 1 89 ? 35.500 -13.448 -36.712 1.00 45.28 89 LYS A N 1
ATOM 730 C CA . LYS A 1 89 ? 34.928 -14.542 -35.903 1.00 45.28 89 LYS A CA 1
ATOM 731 C C . LYS A 1 89 ? 35.575 -14.705 -34.516 1.00 45.28 89 LYS A C 1
ATOM 733 O O . LYS A 1 89 ? 35.319 -15.698 -33.838 1.00 45.28 89 LYS A O 1
ATOM 738 N N . ASP A 1 90 ? 36.382 -13.748 -34.072 1.00 44.62 90 ASP A N 1
ATOM 739 C CA . ASP A 1 90 ? 36.882 -13.729 -32.713 1.00 44.62 90 ASP A CA 1
ATOM 740 C C . ASP A 1 90 ? 35.762 -13.272 -31.783 1.00 44.62 90 ASP A C 1
ATOM 742 O O . ASP A 1 90 ? 35.551 -12.088 -31.516 1.00 44.62 90 ASP A O 1
ATOM 746 N N . SER A 1 91 ? 35.094 -14.270 -31.210 1.00 47.22 91 SER A N 1
ATOM 747 C CA . SER A 1 91 ? 34.167 -14.224 -30.071 1.00 47.22 91 SER A CA 1
ATOM 748 C C . SER A 1 91 ? 34.689 -13.478 -28.825 1.00 47.22 91 SER A C 1
ATOM 750 O O . SER A 1 91 ? 34.030 -13.455 -27.784 1.00 47.22 91 SER A O 1
ATOM 752 N N . ARG A 1 92 ? 35.864 -12.843 -28.912 1.00 47.16 92 ARG A N 1
ATOM 753 C CA . ARG A 1 92 ? 36.512 -12.055 -27.864 1.00 47.16 92 ARG A CA 1
ATOM 754 C C . ARG A 1 92 ? 36.252 -10.551 -27.976 1.00 47.16 92 ARG A C 1
ATOM 756 O O . ARG A 1 92 ? 36.420 -9.863 -26.975 1.00 47.16 92 ARG A O 1
ATOM 763 N N . MET A 1 93 ? 35.772 -10.024 -29.109 1.00 45.62 93 MET A N 1
ATOM 764 C CA . MET A 1 93 ? 35.341 -8.618 -29.187 1.00 45.62 93 MET A CA 1
ATOM 765 C C . MET A 1 93 ? 33.893 -8.445 -28.714 1.00 45.62 93 MET A C 1
ATOM 767 O O . MET A 1 93 ? 32.975 -8.142 -29.474 1.00 45.62 93 MET A O 1
ATOM 771 N N . ARG A 1 94 ? 33.706 -8.592 -27.396 1.00 49.47 94 ARG A N 1
ATOM 772 C CA . ARG A 1 94 ? 32.555 -8.063 -26.645 1.00 49.47 94 ARG A CA 1
ATOM 773 C C . ARG A 1 94 ? 32.612 -6.523 -26.673 1.00 49.47 94 ARG A C 1
ATOM 775 O O . ARG A 1 94 ? 32.957 -5.894 -25.684 1.00 49.47 94 ARG A O 1
ATOM 782 N N . SER A 1 95 ? 32.366 -5.916 -27.834 1.00 52.22 95 SER A N 1
ATOM 783 C CA . SER A 1 95 ? 32.683 -4.505 -28.130 1.00 52.22 95 SER A CA 1
ATOM 784 C C . SER A 1 95 ? 31.504 -3.534 -27.953 1.00 52.22 95 SER A C 1
ATOM 786 O O . SER A 1 95 ? 31.509 -2.432 -28.498 1.00 52.22 95 SER A O 1
ATOM 788 N N . THR A 1 96 ? 30.464 -3.881 -27.201 1.00 60.00 96 THR A N 1
ATOM 789 C CA . THR A 1 96 ? 29.598 -2.820 -26.665 1.00 60.00 96 THR A CA 1
ATOM 790 C C . THR A 1 96 ? 30.346 -2.160 -25.522 1.00 60.00 96 THR A C 1
ATOM 792 O O . THR A 1 96 ? 30.743 -2.858 -24.589 1.00 60.00 96 THR A O 1
ATOM 795 N N . SER A 1 97 ? 30.533 -0.840 -25.600 1.00 75.06 97 SER A N 1
ATOM 796 C CA . SER A 1 97 ? 31.131 -0.051 -24.521 1.00 75.06 97 SER A CA 1
ATOM 797 C C . SER A 1 97 ? 30.571 -0.494 -23.161 1.00 75.06 97 SER A C 1
ATOM 799 O O . SER A 1 97 ? 29.344 -0.621 -23.048 1.00 75.06 97 SER A O 1
ATOM 801 N N . PRO A 1 98 ? 31.415 -0.721 -22.135 1.00 82.75 98 PRO A N 1
ATOM 802 C CA . PRO A 1 98 ? 30.959 -1.068 -20.788 1.00 82.75 98 PRO A CA 1
ATOM 803 C C . PRO A 1 98 ? 29.869 -0.120 -20.273 1.00 82.75 98 PRO A C 1
ATOM 805 O O . PRO A 1 98 ? 28.946 -0.558 -19.594 1.00 82.75 98 PRO A O 1
ATOM 808 N N . LEU A 1 99 ? 29.920 1.154 -20.685 1.00 83.31 99 LEU A N 1
ATOM 809 C CA . LEU A 1 99 ? 28.902 2.161 -20.390 1.00 83.31 99 LEU A CA 1
ATOM 810 C C . LEU A 1 99 ? 27.525 1.791 -20.962 1.00 83.31 99 LEU A C 1
ATOM 812 O O . LEU A 1 99 ? 26.521 1.862 -20.259 1.00 83.31 99 LEU A O 1
ATOM 816 N N . VAL A 1 100 ? 27.470 1.363 -22.227 1.00 84.38 100 VAL A N 1
ATOM 817 C CA . VAL A 1 100 ? 26.215 0.955 -22.876 1.00 84.38 100 VAL A CA 1
ATOM 818 C C . VAL A 1 100 ? 25.678 -0.301 -22.211 1.00 84.38 100 VAL A C 1
ATOM 820 O O . VAL A 1 100 ? 24.502 -0.334 -21.872 1.00 84.38 100 VAL A O 1
ATOM 823 N N . GLN A 1 101 ? 26.523 -1.307 -21.962 1.00 85.81 101 GLN A N 1
ATOM 824 C CA . GLN A 1 101 ? 26.098 -2.530 -21.271 1.00 85.81 101 GLN A CA 1
ATOM 825 C C . GLN A 1 101 ? 25.544 -2.238 -19.873 1.00 85.81 101 GLN A C 1
ATOM 827 O O . GLN A 1 101 ? 24.497 -2.778 -19.512 1.00 85.81 101 GLN A O 1
ATOM 832 N N . ALA A 1 102 ? 26.212 -1.368 -19.110 1.00 87.12 102 ALA A N 1
ATOM 833 C CA . ALA A 1 102 ? 25.744 -0.925 -17.803 1.00 87.12 102 ALA A CA 1
ATOM 834 C C . ALA A 1 102 ? 24.389 -0.210 -17.910 1.00 87.12 102 ALA A C 1
ATOM 836 O O . ALA A 1 102 ? 23.469 -0.533 -17.162 1.00 87.12 102 ALA A O 1
ATOM 837 N N . MET A 1 103 ? 24.223 0.678 -18.897 1.00 88.62 103 MET A N 1
ATOM 838 C CA . MET A 1 103 ? 22.944 1.334 -19.172 1.00 88.62 103 MET A CA 1
ATOM 839 C C . MET A 1 103 ? 21.837 0.320 -19.495 1.00 88.62 103 MET A C 1
ATOM 841 O O . MET A 1 103 ? 20.771 0.403 -18.889 1.00 88.62 103 MET A O 1
ATOM 845 N N . ILE A 1 104 ? 22.071 -0.656 -20.388 1.00 90.12 104 ILE A N 1
ATOM 846 C CA . ILE A 1 104 ? 21.057 -1.677 -20.718 1.00 90.12 104 ILE A CA 1
ATOM 847 C C . ILE A 1 104 ? 20.683 -2.483 -19.476 1.00 90.12 104 ILE A C 1
ATOM 849 O O . ILE A 1 104 ? 19.504 -2.694 -19.204 1.00 90.12 104 ILE A O 1
ATOM 853 N N . LYS A 1 105 ? 21.686 -2.914 -18.703 1.00 90.75 105 LYS A N 1
ATOM 854 C CA . LYS A 1 105 ? 21.481 -3.695 -17.481 1.00 90.75 105 LYS A CA 1
ATOM 855 C C . LYS A 1 105 ? 20.660 -2.914 -16.452 1.00 90.75 105 LYS A C 1
ATOM 857 O O . LYS A 1 105 ? 19.749 -3.487 -15.859 1.00 90.75 105 LYS A O 1
ATOM 862 N N . ASN A 1 106 ? 20.941 -1.624 -16.276 1.00 90.62 106 ASN A N 1
ATOM 863 C CA . ASN A 1 106 ? 20.213 -0.757 -15.351 1.00 90.62 106 ASN A CA 1
ATOM 864 C C . ASN A 1 106 ? 18.771 -0.529 -15.808 1.00 90.62 106 ASN A C 1
ATOM 866 O O . ASN A 1 106 ? 17.853 -0.708 -15.015 1.00 90.62 106 ASN A O 1
ATOM 870 N N . VAL A 1 107 ? 18.566 -0.212 -17.089 1.00 91.69 107 VAL A N 1
ATOM 871 C CA . VAL A 1 107 ? 17.230 -0.053 -17.683 1.00 91.69 107 VAL A CA 1
ATOM 872 C C . VAL A 1 107 ? 16.410 -1.334 -17.527 1.00 91.69 107 VAL A C 1
ATOM 874 O O . VAL A 1 107 ? 15.296 -1.287 -17.014 1.00 91.69 107 VAL A O 1
ATOM 877 N N . LYS A 1 108 ? 16.987 -2.490 -17.873 1.00 94.88 108 LYS A N 1
ATOM 878 C CA . LYS A 1 108 ? 16.341 -3.796 -17.711 1.00 94.88 108 LYS A CA 1
ATOM 879 C C . LYS A 1 108 ? 15.971 -4.079 -16.256 1.00 94.88 108 LYS A C 1
ATOM 881 O O . LYS A 1 108 ? 14.846 -4.491 -15.995 1.00 94.88 108 LYS A O 1
ATOM 886 N N . ARG A 1 109 ? 16.896 -3.864 -15.312 1.00 93.62 109 ARG A N 1
ATOM 887 C CA . ARG A 1 109 ? 16.636 -4.087 -13.881 1.00 93.62 109 ARG A CA 1
ATOM 888 C C . ARG A 1 109 ? 15.489 -3.205 -13.386 1.00 93.62 109 ARG A C 1
ATOM 890 O O . ARG A 1 109 ? 14.602 -3.726 -12.722 1.00 93.62 109 ARG A O 1
ATOM 897 N N . ARG A 1 110 ? 15.491 -1.912 -13.727 1.00 91.19 110 ARG A N 1
ATOM 898 C CA . ARG A 1 110 ? 14.435 -0.966 -13.327 1.00 91.19 110 ARG A CA 1
ATOM 899 C C . ARG A 1 110 ? 13.079 -1.339 -13.916 1.00 91.19 110 ARG A C 1
ATOM 901 O O . ARG A 1 110 ? 12.093 -1.342 -13.196 1.00 91.19 110 ARG A O 1
ATOM 908 N N . ASP A 1 111 ? 13.035 -1.723 -15.190 1.00 94.88 111 ASP A N 1
ATOM 909 C CA . ASP A 1 111 ? 11.799 -2.170 -15.843 1.00 94.88 111 ASP A CA 1
ATOM 910 C C . ASP A 1 111 ? 11.225 -3.424 -15.177 1.00 94.88 111 ASP A C 1
ATOM 912 O O . ASP A 1 111 ? 10.028 -3.497 -14.909 1.00 94.88 111 ASP A O 1
ATOM 916 N N . GLN A 1 112 ? 12.082 -4.405 -14.878 1.00 95.56 112 GLN A N 1
ATOM 917 C CA . GLN A 1 112 ? 11.679 -5.631 -14.189 1.00 95.56 112 GLN A CA 1
ATOM 918 C C . GLN A 1 112 ? 11.189 -5.359 -12.770 1.00 95.56 112 GLN A C 1
ATOM 920 O O . GLN A 1 112 ? 10.206 -5.951 -12.337 1.00 95.56 112 GLN A O 1
ATOM 925 N N . GLU A 1 113 ? 11.875 -4.483 -12.045 1.00 93.56 113 GLU A N 1
ATOM 926 C CA . GLU A 1 113 ? 11.507 -4.153 -10.678 1.00 93.56 113 GLU A CA 1
ATOM 927 C C . GLU A 1 113 ? 10.196 -3.361 -10.614 1.00 93.56 113 GLU A C 1
ATOM 929 O O . GLU A 1 113 ? 9.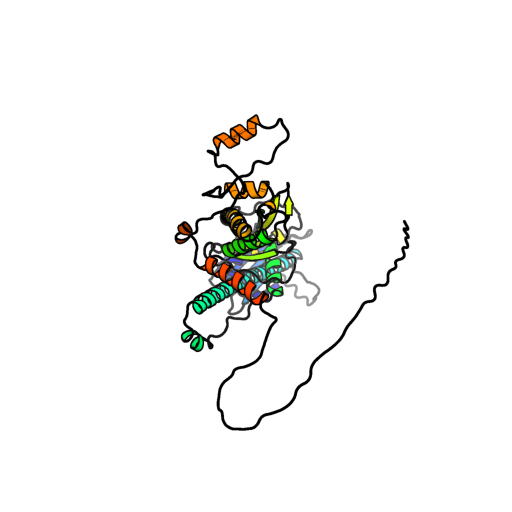308 -3.733 -9.852 1.00 93.56 113 GLU A O 1
ATOM 934 N N . CYS A 1 114 ? 10.024 -2.363 -11.481 1.00 93.38 114 CYS A N 1
ATOM 935 C CA . CYS A 1 114 ? 8.768 -1.635 -11.616 1.00 93.38 114 CYS A CA 1
ATOM 936 C C . CYS A 1 114 ? 7.603 -2.570 -11.958 1.00 93.38 114 CYS A C 1
ATOM 938 O O . CYS A 1 114 ? 6.563 -2.507 -11.309 1.00 93.38 114 CYS A O 1
ATOM 940 N N . ALA A 1 115 ? 7.780 -3.479 -12.924 1.00 95.62 115 ALA A N 1
ATOM 941 C CA . ALA A 1 115 ? 6.734 -4.434 -13.279 1.00 95.62 115 ALA A CA 1
ATOM 942 C C . ALA A 1 115 ? 6.345 -5.333 -12.092 1.00 95.62 115 ALA A C 1
ATOM 944 O O . ALA A 1 115 ? 5.164 -5.597 -11.888 1.00 95.62 115 ALA A O 1
ATOM 945 N N . ARG A 1 116 ? 7.317 -5.762 -11.271 1.00 95.69 116 ARG A N 1
ATOM 946 C CA . ARG A 1 116 ? 7.051 -6.527 -10.039 1.00 95.69 116 ARG A CA 1
ATOM 947 C C . ARG A 1 116 ? 6.367 -5.698 -8.953 1.00 95.69 116 ARG A C 1
ATOM 949 O O . ARG A 1 116 ? 5.607 -6.252 -8.162 1.00 95.69 116 ARG A O 1
ATOM 956 N N . ALA A 1 117 ? 6.681 -4.409 -8.858 1.00 94.94 117 ALA A N 1
ATOM 957 C CA . ALA A 1 117 ? 6.064 -3.505 -7.895 1.00 94.94 117 ALA A CA 1
ATOM 958 C C . ALA A 1 117 ? 4.609 -3.199 -8.284 1.00 94.94 117 ALA A C 1
ATOM 960 O O . ALA A 1 117 ? 3.723 -3.316 -7.443 1.00 94.94 117 ALA A O 1
ATOM 961 N N . LEU A 1 118 ? 4.346 -2.935 -9.568 1.00 94.75 118 LEU A N 1
ATOM 962 C CA . LEU A 1 118 ? 2.990 -2.822 -10.112 1.00 94.75 118 LEU A CA 1
ATOM 963 C C . LEU A 1 118 ? 2.187 -4.103 -9.901 1.00 94.75 118 LEU A C 1
ATOM 965 O O . LEU A 1 118 ? 1.076 -4.052 -9.393 1.00 94.75 118 LEU A O 1
ATOM 969 N N . GLU A 1 119 ? 2.783 -5.263 -10.181 1.00 95.19 119 GLU A N 1
ATOM 970 C CA . GLU A 1 119 ? 2.149 -6.549 -9.898 1.00 95.19 119 GLU A CA 1
ATOM 971 C C . GLU A 1 119 ? 1.770 -6.685 -8.417 1.00 95.19 119 GLU A C 1
ATOM 973 O O . GLU A 1 119 ? 0.667 -7.141 -8.118 1.00 95.19 119 GLU A O 1
ATOM 978 N N . SER A 1 120 ? 2.644 -6.275 -7.488 1.00 95.75 120 SER A N 1
ATOM 979 C CA . SER A 1 120 ? 2.303 -6.257 -6.062 1.00 95.75 120 SER A CA 1
ATOM 980 C C . SER A 1 120 ? 1.123 -5.353 -5.756 1.00 95.75 120 SER A C 1
ATOM 982 O O . SER A 1 120 ? 0.218 -5.775 -5.042 1.00 95.75 120 SER A O 1
ATOM 984 N N . ARG A 1 121 ? 1.125 -4.132 -6.298 1.00 94.88 121 ARG A N 1
ATOM 985 C CA . ARG A 1 121 ? 0.043 -3.163 -6.109 1.00 94.88 121 ARG A CA 1
ATOM 986 C C . ARG A 1 121 ? -1.283 -3.745 -6.601 1.00 94.88 121 ARG A C 1
ATOM 988 O O . ARG A 1 121 ? -2.221 -3.859 -5.820 1.00 94.88 121 ARG A O 1
ATOM 995 N N . SER A 1 122 ? -1.326 -4.191 -7.854 1.00 93.88 122 SER A N 1
ATOM 996 C CA . SER A 1 122 ? -2.515 -4.771 -8.486 1.00 93.88 122 SER A CA 1
ATOM 997 C C . SER A 1 122 ? -3.022 -6.008 -7.741 1.00 93.88 122 SER A C 1
ATOM 999 O O . SER A 1 122 ? -4.229 -6.201 -7.615 1.00 93.88 122 SER A O 1
ATOM 1001 N N . SER A 1 123 ? -2.118 -6.826 -7.190 1.00 94.56 123 SER A N 1
ATOM 1002 C CA . SER A 1 123 ? -2.498 -8.013 -6.415 1.00 94.56 123 SER A CA 1
ATOM 1003 C C . SER A 1 123 ? -3.124 -7.651 -5.063 1.00 94.56 123 SER A C 1
ATOM 1005 O O . SER A 1 123 ? -4.112 -8.270 -4.679 1.00 94.56 123 SER A O 1
ATOM 1007 N N . LEU A 1 124 ? -2.606 -6.634 -4.360 1.00 94.94 124 LEU A N 1
ATOM 1008 C CA . LEU A 1 124 ? -3.192 -6.168 -3.096 1.00 94.94 124 LEU A CA 1
ATOM 1009 C C . LEU A 1 124 ? -4.543 -5.468 -3.301 1.00 94.94 124 LEU A C 1
ATOM 1011 O O . LEU A 1 124 ? -5.471 -5.731 -2.544 1.00 94.94 124 LEU A O 1
ATOM 1015 N N . ILE A 1 125 ? -4.687 -4.645 -4.348 1.00 93.50 125 ILE A N 1
ATOM 1016 C CA . ILE A 1 125 ? -5.989 -4.055 -4.719 1.00 93.50 125 ILE A CA 1
ATOM 1017 C C . ILE A 1 125 ? -6.998 -5.164 -5.031 1.00 93.50 125 ILE A C 1
ATOM 1019 O O . ILE A 1 125 ? -8.153 -5.102 -4.617 1.00 93.50 125 ILE A O 1
ATOM 1023 N N . HIS A 1 126 ? -6.582 -6.196 -5.767 1.00 93.38 126 HIS A N 1
ATOM 1024 C CA . HIS A 1 126 ? -7.470 -7.308 -6.080 1.00 93.38 126 HIS A CA 1
ATOM 1025 C C . HIS A 1 126 ? -7.925 -8.043 -4.813 1.00 93.38 126 HIS A C 1
ATOM 1027 O O . HIS A 1 126 ? -9.113 -8.319 -4.674 1.00 93.38 126 HIS A O 1
ATOM 1033 N N . GLU A 1 127 ? -7.014 -8.315 -3.873 1.00 93.56 127 GLU A N 1
ATOM 1034 C CA . GLU A 1 127 ? -7.359 -8.926 -2.581 1.00 93.56 127 GLU A CA 1
ATOM 1035 C C . GLU A 1 127 ? -8.337 -8.053 -1.782 1.00 93.56 127 GLU A C 1
ATOM 1037 O O . GLU A 1 127 ? -9.316 -8.564 -1.248 1.00 93.56 127 GLU A O 1
ATOM 1042 N N . MET A 1 128 ? -8.140 -6.733 -1.779 1.00 94.31 128 MET A N 1
ATOM 1043 C CA . MET A 1 128 ? -9.051 -5.765 -1.159 1.00 94.31 128 MET A CA 1
ATOM 1044 C C . MET A 1 128 ? -10.463 -5.829 -1.757 1.00 94.31 128 MET A C 1
ATOM 1046 O O . MET A 1 128 ? -11.451 -5.925 -1.033 1.00 94.31 128 MET A O 1
ATOM 1050 N N . ILE A 1 129 ? -10.570 -5.855 -3.090 1.00 93.12 129 ILE A N 1
ATOM 1051 C CA . ILE A 1 129 ? -11.856 -5.987 -3.790 1.00 93.12 129 ILE A CA 1
ATOM 1052 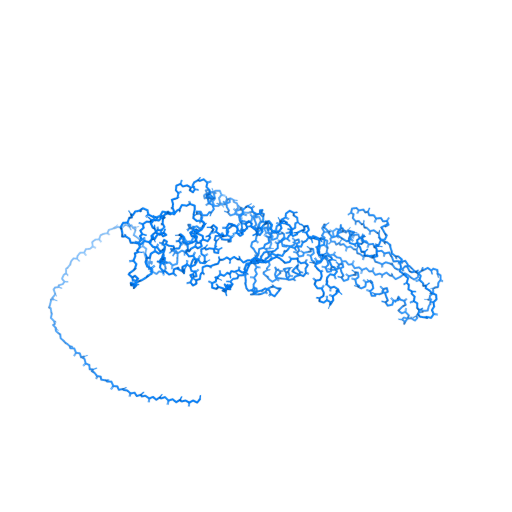C C . ILE A 1 129 ? -12.524 -7.329 -3.456 1.00 93.12 129 ILE A C 1
ATOM 1054 O O . ILE A 1 129 ? -13.739 -7.379 -3.261 1.00 93.12 129 ILE A O 1
ATOM 1058 N N . LEU A 1 130 ? -11.754 -8.421 -3.390 1.00 92.31 130 LEU A N 1
ATOM 1059 C CA . LEU A 1 130 ? -12.278 -9.734 -3.008 1.00 92.31 130 LEU A CA 1
ATOM 1060 C C . LEU A 1 130 ? -12.774 -9.752 -1.559 1.00 92.31 130 LEU A C 1
ATOM 1062 O O . LEU A 1 130 ? -13.848 -10.300 -1.301 1.00 92.31 130 LEU A O 1
ATOM 1066 N N . ALA A 1 131 ? -12.021 -9.159 -0.630 1.00 91.50 131 ALA A N 1
ATOM 1067 C CA . ALA A 1 131 ? -12.396 -9.060 0.775 1.00 91.50 131 ALA A CA 1
ATOM 1068 C C . ALA A 1 131 ? -13.727 -8.314 0.931 1.00 91.50 131 ALA A C 1
ATOM 1070 O O . ALA A 1 131 ? -14.650 -8.850 1.539 1.00 91.50 131 ALA A O 1
ATOM 1071 N N . ASN A 1 132 ? -13.879 -7.168 0.264 1.00 90.56 132 ASN A N 1
ATOM 1072 C CA . ASN A 1 132 ? -15.095 -6.357 0.355 1.00 90.56 132 ASN A CA 1
ATOM 1073 C C . ASN A 1 132 ? -16.307 -7.028 -0.282 1.00 90.56 132 ASN A C 1
ATOM 1075 O O . ASN A 1 132 ? -17.399 -6.974 0.271 1.00 90.56 132 ASN A O 1
ATOM 1079 N N . ARG A 1 133 ? -16.124 -7.728 -1.407 1.00 91.44 133 ARG A N 1
ATOM 1080 C CA . ARG A 1 133 ? -17.201 -8.542 -1.992 1.00 91.44 133 ARG A CA 1
ATOM 1081 C C . ARG A 1 133 ? -17.621 -9.688 -1.083 1.00 91.44 133 ARG A C 1
ATOM 1083 O O . ARG A 1 133 ? -18.792 -10.041 -1.072 1.00 91.44 133 ARG A O 1
ATOM 1090 N N . THR A 1 134 ? -16.671 -10.278 -0.357 1.00 89.94 134 THR A N 1
ATOM 1091 C CA . THR A 1 134 ? -16.983 -11.350 0.595 1.00 89.94 134 THR A CA 1
ATOM 1092 C C . THR A 1 134 ? -17.778 -10.791 1.773 1.00 89.94 134 THR A C 1
ATOM 1094 O O . THR A 1 134 ? -18.830 -11.333 2.077 1.00 89.94 134 THR A O 1
ATOM 1097 N N . ALA A 1 135 ? -17.339 -9.669 2.355 1.00 89.19 135 ALA A N 1
ATOM 1098 C CA . ALA A 1 135 ? -18.049 -9.004 3.448 1.00 89.19 135 ALA A CA 1
ATOM 1099 C C . ALA A 1 135 ? -19.476 -8.589 3.042 1.00 89.19 135 ALA A C 1
ATOM 1101 O O . ALA A 1 135 ? -20.433 -8.893 3.742 1.00 89.19 135 ALA A O 1
ATOM 1102 N N . GLN A 1 136 ? -19.643 -8.004 1.850 1.00 89.62 136 GLN A N 1
ATOM 1103 C CA . GLN A 1 136 ? -20.965 -7.661 1.313 1.00 89.62 136 GLN A CA 1
ATOM 1104 C C . GLN A 1 136 ? -21.855 -8.890 1.101 1.00 89.62 136 GLN A C 1
ATOM 1106 O O . GLN A 1 136 ? -23.048 -8.841 1.383 1.00 89.62 136 GLN A O 1
ATOM 1111 N N . ALA A 1 137 ? -21.294 -9.998 0.609 1.00 89.75 137 ALA A N 1
ATOM 1112 C CA . ALA A 1 137 ? -22.049 -11.234 0.440 1.00 89.75 137 ALA A CA 1
ATOM 1113 C C . ALA A 1 137 ? -22.491 -11.821 1.791 1.00 89.75 137 ALA A C 1
ATOM 1115 O O . ALA A 1 137 ? -23.614 -12.306 1.897 1.00 89.75 137 ALA A O 1
ATOM 1116 N N . GLU A 1 138 ? -21.642 -11.745 2.819 1.00 90.25 138 GLU A N 1
ATOM 1117 C CA . GLU A 1 138 ? -21.959 -12.184 4.182 1.00 90.25 138 GLU A CA 1
ATOM 1118 C C . GLU A 1 138 ? -23.051 -11.308 4.824 1.00 90.25 138 GLU A C 1
ATOM 1120 O O . GLU A 1 138 ? -24.011 -11.849 5.376 1.00 90.25 138 GLU A O 1
ATOM 1125 N N . GLU A 1 139 ? -22.975 -9.979 4.676 1.00 89.81 139 GLU A N 1
ATOM 1126 C CA . GLU A 1 139 ? -24.024 -9.032 5.097 1.00 89.81 139 GLU A CA 1
ATOM 1127 C C . GLU A 1 139 ? -25.362 -9.326 4.394 1.00 89.81 139 GLU A C 1
ATOM 1129 O O . GLU A 1 139 ? -26.417 -9.423 5.025 1.00 89.81 139 GLU A O 1
ATOM 1134 N N . GLU A 1 140 ? -25.326 -9.530 3.075 1.00 90.12 140 GLU A N 1
ATOM 1135 C CA . GLU A 1 140 ? -26.505 -9.865 2.277 1.00 90.12 140 GLU A CA 1
ATOM 1136 C C . GLU A 1 140 ? -27.105 -11.236 2.611 1.00 90.12 140 GLU A C 1
ATOM 1138 O O . GLU A 1 140 ? -28.294 -11.453 2.357 1.00 90.12 140 GLU A O 1
ATOM 1143 N N . GLU A 1 141 ? -26.303 -12.192 3.077 1.00 87.94 141 GLU A N 1
ATOM 1144 C CA . GLU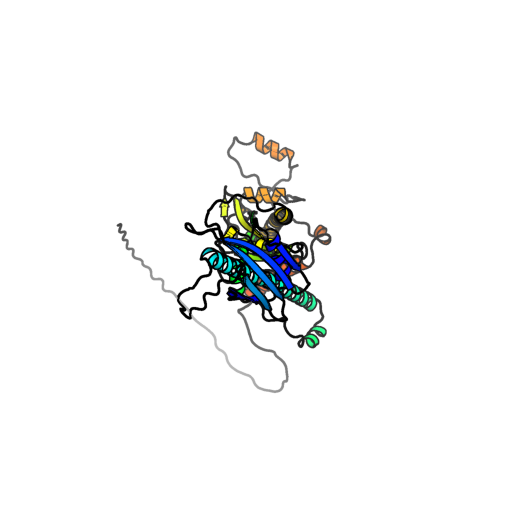 A 1 141 ? -26.780 -13.500 3.526 1.00 87.94 141 GLU A CA 1
ATOM 1145 C C . GLU A 1 141 ? -27.385 -13.438 4.926 1.00 87.94 141 GLU A C 1
ATOM 1147 O O . GLU A 1 141 ? -28.391 -14.104 5.168 1.00 87.94 141 GLU A O 1
ATOM 1152 N N . ALA A 1 142 ? -26.824 -12.625 5.825 1.00 88.75 142 ALA A N 1
ATOM 1153 C CA . ALA A 1 142 ? -27.353 -12.437 7.174 1.00 88.75 142 ALA A CA 1
ATOM 1154 C C . ALA A 1 142 ? -28.768 -11.828 7.172 1.00 88.75 142 ALA A C 1
ATOM 1156 O O . ALA A 1 142 ? -29.563 -12.119 8.064 1.00 88.75 142 ALA A O 1
ATOM 1157 N N . GLY A 1 143 ? -29.105 -11.028 6.153 1.00 87.94 143 GLY A N 1
ATOM 1158 C CA . GLY A 1 143 ? -30.428 -10.416 5.996 1.00 87.94 143 GLY A CA 1
ATOM 1159 C C . GLY A 1 143 ? -31.505 -11.285 5.326 1.00 87.94 143 GLY A C 1
ATOM 1160 O O . GLY A 1 143 ? -32.656 -10.853 5.263 1.00 87.94 143 GLY A O 1
ATOM 1161 N N . LYS A 1 144 ? -31.179 -12.474 4.794 1.00 87.00 144 LYS A N 1
ATOM 1162 C CA . LYS A 1 144 ? -32.141 -13.329 4.066 1.00 87.00 144 LYS A CA 1
ATOM 1163 C C . LYS A 1 144 ? -32.733 -14.425 4.953 1.00 87.00 144 LYS A C 1
ATOM 1165 O O . LYS A 1 144 ? -32.037 -15.052 5.747 1.00 87.00 144 LYS A O 1
ATOM 1170 N N . ASN A 1 145 ? -34.020 -14.714 4.756 1.00 84.94 145 ASN A N 1
ATOM 1171 C CA . ASN A 1 145 ? -34.708 -15.822 5.424 1.00 84.94 145 ASN A CA 1
ATOM 1172 C C . ASN A 1 145 ? -34.114 -17.184 5.005 1.00 84.94 145 ASN A C 1
ATOM 1174 O O . ASN A 1 145 ? -33.638 -17.347 3.880 1.00 84.94 145 ASN A O 1
ATOM 1178 N N . ASN A 1 146 ? -34.195 -18.183 5.893 1.00 79.56 146 ASN A N 1
ATOM 1179 C CA . ASN A 1 146 ? -33.563 -19.505 5.730 1.00 79.56 146 ASN A CA 1
ATOM 1180 C C . ASN A 1 146 ? -33.880 -20.236 4.404 1.00 79.56 146 ASN A C 1
ATOM 1182 O O . ASN A 1 146 ? -33.057 -21.036 3.957 1.00 79.56 146 ASN A O 1
ATOM 1186 N N . GLU A 1 147 ? -35.021 -19.971 3.756 1.00 76.62 147 GLU A N 1
ATOM 1187 C CA . GLU A 1 147 ? -35.392 -20.597 2.474 1.00 76.62 147 GLU A CA 1
ATOM 1188 C C . GLU A 1 147 ? -34.535 -20.110 1.291 1.00 76.62 147 GLU A C 1
ATOM 1190 O O . GLU A 1 147 ? -34.050 -20.928 0.511 1.00 76.62 147 GLU A O 1
ATOM 1195 N N . GLU A 1 148 ? -34.241 -18.808 1.190 1.00 74.75 148 GLU A N 1
ATOM 1196 C CA . GLU A 1 148 ? -33.420 -18.262 0.091 1.00 74.75 148 GLU A CA 1
ATOM 1197 C C . GLU A 1 148 ? -31.938 -18.663 0.202 1.00 74.75 148 GLU A C 1
ATOM 1199 O O . GLU A 1 148 ? -31.193 -18.653 -0.784 1.00 74.75 148 GLU A O 1
ATOM 1204 N N . ARG A 1 149 ? -31.499 -19.054 1.406 1.00 73.62 149 ARG A N 1
ATOM 1205 C CA . ARG A 1 149 ? -30.117 -19.462 1.685 1.00 73.62 149 ARG A CA 1
ATOM 1206 C C . ARG A 1 149 ? -29.775 -20.842 1.106 1.00 73.62 149 ARG A C 1
ATOM 1208 O O . ARG A 1 149 ? -28.607 -21.120 0.835 1.00 73.62 149 ARG A O 1
ATOM 1215 N N . MET A 1 150 ? -30.769 -21.706 0.875 1.00 72.44 150 MET A N 1
ATOM 1216 C CA . MET A 1 150 ? -30.551 -23.046 0.307 1.00 72.44 150 MET A CA 1
ATOM 1217 C C . MET A 1 150 ? -30.279 -23.025 -1.204 1.00 72.44 150 MET A C 1
ATOM 1219 O O . MET A 1 150 ? -29.458 -23.814 -1.674 1.00 72.44 150 MET A O 1
ATOM 1223 N N . GLU A 1 151 ? -30.895 -22.117 -1.967 1.00 73.00 151 GLU A N 1
ATOM 1224 C CA . GLU A 1 151 ? -30.769 -22.100 -3.436 1.00 73.00 151 GLU A CA 1
ATOM 1225 C C . GLU A 1 151 ? -29.434 -21.518 -3.943 1.00 73.00 151 GLU A C 1
ATOM 1227 O O . GLU A 1 151 ? -29.000 -21.836 -5.051 1.00 73.00 151 GLU A O 1
ATOM 1232 N N . ARG A 1 152 ? -28.719 -20.711 -3.143 1.00 68.94 152 ARG A N 1
ATOM 1233 C CA . ARG A 1 152 ? -27.482 -20.025 -3.580 1.00 68.94 152 ARG A CA 1
ATOM 1234 C C . ARG A 1 152 ? -26.177 -20.815 -3.416 1.00 68.94 152 ARG A C 1
ATOM 1236 O O . ARG A 1 152 ? -25.129 -20.329 -3.839 1.00 68.94 152 ARG A O 1
ATOM 1243 N N . LYS A 1 153 ? -26.206 -22.057 -2.915 1.00 68.94 153 LYS A N 1
ATOM 1244 C CA . LYS A 1 153 ? -25.000 -22.895 -2.688 1.00 68.94 153 LYS A CA 1
ATOM 1245 C C . LYS A 1 153 ? -24.182 -23.250 -3.947 1.00 68.94 153 LYS A C 1
ATOM 1247 O O . LYS A 1 153 ? -23.158 -23.920 -3.836 1.00 68.94 153 LYS A O 1
ATOM 1252 N N . HIS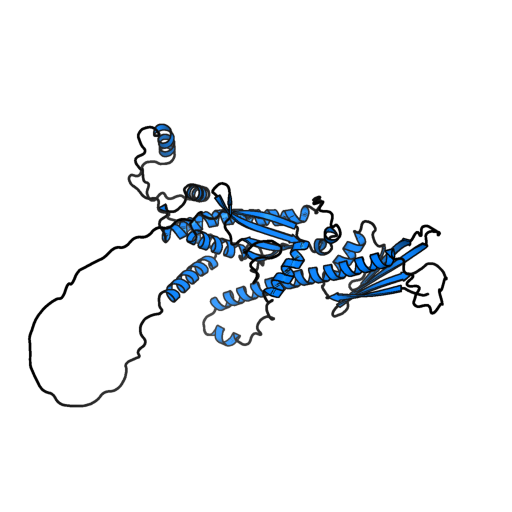 A 1 154 ? -24.597 -22.820 -5.139 1.00 70.62 154 HIS A N 1
ATOM 1253 C CA . HIS A 1 154 ? -23.915 -23.112 -6.404 1.00 70.62 154 HIS A CA 1
ATOM 1254 C C . HIS A 1 154 ? -23.182 -21.928 -7.044 1.00 70.62 154 HIS A C 1
ATOM 1256 O O . HIS A 1 154 ? -22.674 -22.069 -8.159 1.00 70.62 154 HIS A O 1
ATOM 1262 N N . MET A 1 155 ? -23.068 -20.778 -6.370 1.00 70.81 155 MET A N 1
ATOM 1263 C CA . MET A 1 155 ? -22.231 -19.699 -6.895 1.00 70.81 155 MET A CA 1
ATOM 1264 C C . MET A 1 155 ? -20.744 -20.084 -6.758 1.00 70.81 155 MET A C 1
ATOM 1266 O O . MET A 1 155 ? -20.317 -20.478 -5.670 1.00 70.81 155 MET A O 1
ATOM 1270 N N . PRO A 1 156 ? -19.940 -20.025 -7.838 1.00 70.44 156 PRO A N 1
ATOM 1271 C CA . PRO A 1 156 ? -18.524 -20.357 -7.762 1.00 70.44 156 PRO A CA 1
ATOM 1272 C C . PRO A 1 156 ? -17.833 -19.428 -6.763 1.00 70.44 156 PRO A C 1
ATOM 1274 O O . PRO A 1 156 ? -17.888 -18.206 -6.905 1.00 70.44 156 PRO A O 1
ATOM 1277 N N . LEU A 1 157 ? -17.191 -20.028 -5.756 1.00 63.44 157 LEU A N 1
ATOM 1278 C CA . LEU A 1 157 ? -16.420 -19.303 -4.753 1.00 63.44 157 LEU A CA 1
ATOM 1279 C C . LEU A 1 157 ? -15.402 -18.377 -5.438 1.00 63.44 157 LEU A C 1
ATOM 1281 O O . LEU A 1 157 ? -14.813 -18.760 -6.459 1.00 63.44 157 LEU A O 1
ATOM 1285 N N . PRO A 1 158 ? -15.180 -17.170 -4.889 1.00 64.69 158 PRO A N 1
ATOM 1286 C CA . PRO A 1 158 ? -14.202 -16.242 -5.428 1.00 64.69 158 PRO A CA 1
ATOM 1287 C C . PRO A 1 158 ? -12.827 -16.908 -5.539 1.00 64.69 158 PRO A C 1
ATOM 1289 O O . PRO A 1 158 ? -12.457 -17.779 -4.749 1.00 64.69 158 PRO A O 1
ATOM 1292 N N . SER A 1 159 ? -12.078 -16.492 -6.562 1.00 75.62 159 SER A N 1
ATOM 1293 C CA . SER A 1 159 ? -10.697 -16.900 -6.825 1.00 75.62 159 SER A CA 1
ATOM 1294 C C . SER A 1 159 ? -9.875 -17.021 -5.541 1.00 75.62 159 SER A C 1
ATOM 1296 O O . SER A 1 159 ? -9.988 -16.173 -4.659 1.00 75.62 159 SER A O 1
ATOM 1298 N N . LYS A 1 160 ? -9.022 -18.050 -5.479 1.00 88.50 160 LYS A N 1
ATOM 1299 C CA . LYS A 1 160 ? -8.088 -18.328 -4.379 1.00 88.50 160 LYS A CA 1
ATOM 1300 C C . LYS A 1 160 ? -7.500 -17.032 -3.789 1.00 88.50 160 LYS A C 1
ATOM 1302 O O . LYS A 1 160 ? -6.770 -16.337 -4.492 1.00 88.50 160 LYS A O 1
ATOM 1307 N N . ARG A 1 161 ? -7.808 -16.752 -2.514 1.00 90.50 161 ARG A N 1
ATOM 1308 C CA . ARG A 1 161 ? -7.225 -15.635 -1.752 1.00 90.50 161 ARG A CA 1
ATOM 1309 C C . ARG A 1 161 ? -5.707 -15.758 -1.665 1.00 90.50 161 ARG A C 1
ATOM 1311 O O . ARG A 1 161 ? -5.161 -16.869 -1.656 1.00 90.50 161 ARG A O 1
ATOM 1318 N N . MET A 1 162 ? -5.044 -14.612 -1.586 1.00 94.06 162 MET A N 1
ATOM 1319 C CA . MET A 1 162 ? -3.601 -14.531 -1.397 1.00 94.06 162 MET A CA 1
ATOM 1320 C C . MET A 1 162 ? -3.193 -15.180 -0.069 1.00 94.06 162 MET A C 1
ATOM 1322 O O . MET A 1 162 ? -3.832 -14.971 0.963 1.00 94.06 162 MET A O 1
ATOM 1326 N N . ASN A 1 163 ? -2.133 -15.993 -0.073 1.00 94.75 163 ASN A N 1
ATOM 1327 C CA . ASN A 1 163 ? -1.626 -16.537 1.190 1.00 94.75 163 ASN A CA 1
ATOM 1328 C C . ASN A 1 163 ? -0.786 -15.486 1.939 1.00 94.75 163 ASN A C 1
ATOM 1330 O O . ASN A 1 163 ? -0.208 -14.595 1.322 1.00 94.75 163 ASN A O 1
ATOM 1334 N N . GLY A 1 164 ? -0.655 -15.614 3.263 1.00 94.00 164 GLY A N 1
ATOM 1335 C CA . GLY A 1 164 ? 0.050 -14.605 4.066 1.00 94.00 164 GLY A CA 1
ATOM 1336 C C . GLY A 1 164 ? 1.506 -14.352 3.648 1.00 94.00 164 GLY A C 1
ATOM 1337 O O . GLY A 1 164 ? 1.972 -13.217 3.701 1.00 94.00 164 GLY A O 1
ATOM 1338 N N . LYS A 1 165 ? 2.211 -15.367 3.125 1.00 94.88 165 LYS A N 1
ATOM 1339 C CA . LYS A 1 165 ? 3.589 -15.213 2.620 1.00 94.88 165 LYS A CA 1
ATOM 1340 C C . LYS A 1 165 ? 3.649 -14.406 1.321 1.00 94.88 165 LYS A C 1
ATOM 1342 O O . LYS A 1 165 ? 4.603 -13.659 1.105 1.00 94.88 165 LYS A O 1
ATOM 1347 N N . GLU A 1 166 ? 2.662 -14.568 0.444 1.00 95.50 166 GLU A N 1
ATOM 1348 C CA . GLU A 1 166 ? 2.510 -13.761 -0.770 1.00 95.50 166 GLU A CA 1
ATOM 1349 C C . GLU A 1 166 ? 2.211 -12.308 -0.394 1.00 95.50 166 GLU A C 1
ATOM 1351 O O . GLU A 1 166 ? 2.921 -11.412 -0.857 1.00 95.50 166 GLU A O 1
ATOM 1356 N N . THR A 1 167 ? 1.262 -12.081 0.521 1.00 95.94 167 THR A N 1
ATOM 1357 C CA . THR A 1 167 ? 0.927 -10.749 1.049 1.00 95.94 167 THR A CA 1
ATOM 1358 C C . THR A 1 167 ? 2.166 -10.045 1.598 1.00 95.94 167 THR A C 1
ATOM 1360 O O . THR A 1 167 ? 2.484 -8.927 1.193 1.00 95.94 167 THR A O 1
ATOM 1363 N N . GLU A 1 168 ? 2.944 -10.723 2.443 1.00 95.50 168 GLU A N 1
ATOM 1364 C CA . GLU A 1 168 ? 4.199 -10.204 2.999 1.00 95.50 168 GLU A CA 1
ATOM 1365 C C . GLU A 1 168 ? 5.233 -9.841 1.929 1.00 95.50 168 GLU A C 1
ATOM 1367 O O . GLU A 1 168 ? 5.915 -8.815 2.037 1.00 95.50 168 GLU A O 1
ATOM 1372 N N . ALA A 1 169 ? 5.375 -10.671 0.891 1.00 95.81 169 ALA A N 1
ATOM 1373 C CA . ALA A 1 169 ? 6.301 -10.412 -0.205 1.00 95.81 169 ALA A CA 1
ATOM 1374 C C . ALA A 1 169 ? 5.881 -9.178 -1.018 1.00 95.81 169 ALA A C 1
ATOM 1376 O O . ALA A 1 169 ? 6.741 -8.404 -1.457 1.00 95.81 169 ALA A O 1
ATOM 1377 N N . HIS A 1 170 ? 4.575 -8.975 -1.201 1.00 96.31 170 HIS A N 1
ATOM 1378 C CA . HIS A 1 170 ? 4.030 -7.797 -1.864 1.00 96.31 170 HIS A CA 1
ATOM 1379 C C . HIS A 1 170 ? 4.212 -6.534 -1.018 1.00 96.31 170 HIS A C 1
ATOM 1381 O O . HIS A 1 170 ? 4.757 -5.556 -1.535 1.00 96.31 170 HIS A O 1
ATOM 1387 N N . LEU A 1 171 ? 3.881 -6.585 0.276 1.00 96.06 171 LEU A N 1
ATOM 1388 C CA . LEU A 1 171 ? 4.099 -5.493 1.230 1.00 96.06 171 LEU A CA 1
ATOM 1389 C C . LEU A 1 171 ? 5.576 -5.089 1.290 1.00 96.06 171 LEU A C 1
ATOM 1391 O O . LEU A 1 171 ? 5.919 -3.941 1.023 1.00 96.06 171 LEU A O 1
ATOM 1395 N N . THR A 1 172 ? 6.479 -6.045 1.527 1.00 95.50 172 THR A N 1
ATOM 1396 C CA . THR A 1 172 ? 7.930 -5.789 1.618 1.00 95.50 172 THR A CA 1
ATOM 1397 C C . THR A 1 172 ? 8.487 -5.127 0.358 1.00 95.50 172 THR A C 1
ATOM 1399 O O . THR A 1 172 ? 9.426 -4.333 0.425 1.00 95.50 172 THR A O 1
ATOM 1402 N N . ARG A 1 173 ? 7.933 -5.458 -0.815 1.00 95.06 173 ARG A N 1
ATOM 1403 C CA . ARG A 1 173 ? 8.331 -4.825 -2.075 1.00 95.06 173 ARG A CA 1
ATOM 1404 C C . ARG A 1 173 ? 7.849 -3.380 -2.148 1.00 95.06 173 ARG A C 1
ATOM 1406 O O . ARG A 1 173 ? 8.641 -2.519 -2.512 1.00 95.06 173 ARG A O 1
ATOM 1413 N N . LEU A 1 174 ? 6.587 -3.127 -1.809 1.00 94.88 174 LEU A N 1
ATOM 1414 C CA . LEU A 1 174 ? 5.953 -1.813 -1.939 1.00 94.88 174 LEU A CA 1
ATOM 1415 C C . LEU A 1 174 ? 6.460 -0.797 -0.911 1.00 94.88 174 LEU A C 1
ATOM 1417 O O . LEU A 1 174 ? 6.657 0.363 -1.260 1.00 94.88 174 LEU A O 1
ATOM 1421 N N . LEU A 1 175 ? 6.793 -1.242 0.304 1.00 93.69 175 LEU A N 1
ATOM 1422 C CA . LEU A 1 175 ? 7.340 -0.384 1.365 1.00 93.69 175 LEU A CA 1
ATOM 1423 C C . LEU A 1 175 ? 8.645 0.335 0.975 1.00 93.69 175 LEU A C 1
ATOM 1425 O O . LEU A 1 175 ? 9.002 1.341 1.576 1.00 93.69 175 LEU A O 1
ATOM 1429 N N . LYS A 1 176 ? 9.361 -0.145 -0.048 1.00 92.00 176 LYS A N 1
ATOM 1430 C CA . LYS A 1 176 ? 10.572 0.514 -0.567 1.00 92.00 176 LYS A CA 1
ATOM 1431 C C . LYS A 1 176 ? 10.280 1.779 -1.375 1.00 92.00 176 LYS A C 1
ATOM 1433 O O . LYS A 1 176 ? 11.175 2.598 -1.558 1.00 92.00 176 LYS A O 1
ATOM 1438 N N . TYR A 1 177 ? 9.062 1.900 -1.895 1.00 90.50 177 TYR A N 1
ATOM 1439 C CA . TYR A 1 177 ? 8.618 3.021 -2.729 1.00 90.50 177 TYR A CA 1
ATOM 1440 C C . TYR A 1 177 ? 7.723 3.987 -1.965 1.00 90.50 177 TYR A C 1
ATOM 1442 O O . TYR A 1 177 ? 7.458 5.079 -2.453 1.00 90.50 177 TYR A O 1
ATOM 1450 N N . SER A 1 178 ? 7.245 3.582 -0.789 1.00 91.31 178 SER A N 1
ATOM 1451 C CA . SER A 1 178 ? 6.284 4.361 -0.031 1.00 91.31 178 SER A CA 1
ATOM 1452 C C . SER A 1 178 ? 6.912 5.559 0.658 1.00 91.31 178 SER A C 1
ATOM 1454 O O . SER A 1 178 ? 7.987 5.448 1.254 1.00 91.31 178 SER A O 1
ATOM 1456 N N . THR A 1 179 ? 6.174 6.660 0.689 1.00 90.25 179 THR A N 1
ATOM 1457 C CA . THR A 1 179 ? 6.410 7.721 1.659 1.00 90.25 179 THR A CA 1
ATOM 1458 C C . THR A 1 179 ? 5.699 7.368 2.961 1.00 90.25 179 THR A C 1
ATOM 1460 O O . THR A 1 179 ? 4.576 6.862 2.957 1.00 90.25 179 THR A O 1
ATOM 1463 N N . ARG A 1 180 ? 6.387 7.578 4.086 1.00 93.19 180 ARG A N 1
ATOM 1464 C CA . ARG A 1 180 ? 5.919 7.168 5.411 1.00 93.19 180 ARG A CA 1
ATOM 1465 C C . ARG A 1 180 ? 5.394 8.367 6.191 1.00 93.19 180 ARG A C 1
ATOM 1467 O O . ARG A 1 180 ? 6.155 9.285 6.481 1.00 93.19 180 ARG A O 1
ATOM 1474 N N . LEU A 1 181 ? 4.144 8.294 6.634 1.00 94.12 181 LEU A N 1
ATOM 1475 C CA . LEU A 1 181 ? 3.566 9.190 7.637 1.00 94.12 181 LEU A CA 1
ATOM 1476 C C . LEU A 1 181 ? 3.298 8.386 8.912 1.00 94.12 181 LEU A C 1
ATOM 1478 O O . LEU A 1 181 ? 2.827 7.257 8.856 1.00 94.12 181 LEU A O 1
ATOM 1482 N N . THR A 1 182 ? 3.638 8.925 10.081 1.00 95.75 182 THR A N 1
ATOM 1483 C CA . THR A 1 182 ? 3.435 8.236 11.366 1.00 95.75 182 THR A CA 1
ATOM 1484 C C . THR A 1 182 ? 2.584 9.088 12.291 1.00 95.75 182 THR A C 1
ATOM 1486 O O . THR A 1 182 ? 2.875 10.265 12.496 1.00 95.75 182 THR A O 1
ATOM 1489 N N . LYS A 1 183 ? 1.556 8.474 12.873 1.00 97.06 183 LYS A N 1
ATOM 1490 C CA . LYS A 1 183 ? 0.717 9.029 13.934 1.00 97.06 183 LYS A CA 1
ATOM 1491 C C . LYS A 1 183 ? 0.784 8.131 15.171 1.00 97.06 183 LYS A C 1
ATOM 1493 O O . LYS A 1 183 ? 1.171 6.964 15.095 1.00 97.06 183 LYS A O 1
ATOM 1498 N N . LYS A 1 184 ? 0.424 8.697 16.320 1.00 97.25 184 LYS A N 1
ATOM 1499 C CA . LYS A 1 184 ? 0.307 7.982 17.593 1.00 97.25 184 LYS A CA 1
ATOM 1500 C C . LYS A 1 184 ? -1.159 7.969 17.996 1.00 97.25 184 LYS A C 1
ATOM 1502 O O . LYS A 1 184 ? -1.763 9.030 18.132 1.00 97.25 184 LYS A O 1
ATOM 1507 N N . LEU A 1 185 ? -1.710 6.773 18.137 1.00 97.50 185 LEU A N 1
ATOM 1508 C CA . LEU A 1 185 ? -3.041 6.537 18.676 1.00 97.50 185 LEU A CA 1
ATOM 1509 C C . LEU A 1 185 ? -2.907 6.322 20.176 1.00 97.50 185 LEU A C 1
ATOM 1511 O O . LEU A 1 185 ? -2.005 5.604 20.598 1.00 97.50 185 LEU A O 1
ATOM 1515 N N . ARG A 1 186 ? -3.748 6.961 20.984 1.00 96.81 186 ARG A N 1
ATOM 1516 C CA . ARG A 1 186 ? -3.653 6.854 22.441 1.00 96.81 186 ARG A CA 1
ATOM 1517 C C . ARG A 1 186 ? -4.397 5.612 22.912 1.00 96.81 186 ARG A C 1
ATOM 1519 O O . ARG A 1 186 ? -5.546 5.420 22.556 1.00 96.81 186 ARG A O 1
ATOM 1526 N N . PHE A 1 187 ? -3.762 4.817 23.755 1.00 97.19 187 PHE A N 1
ATOM 1527 C CA . PHE A 1 187 ? -4.355 3.641 24.384 1.00 97.19 187 PHE A CA 1
ATOM 1528 C C . PHE A 1 187 ? -4.352 3.824 25.906 1.00 97.19 187 PHE A C 1
ATOM 1530 O O . PHE A 1 187 ? -3.586 4.626 26.449 1.00 97.19 187 PHE A O 1
ATOM 1537 N N . PHE A 1 188 ? -5.264 3.140 26.592 1.00 95.50 188 PHE A N 1
ATOM 1538 C CA . PHE A 1 188 ? -5.342 3.158 28.046 1.00 95.50 188 PHE A CA 1
ATOM 1539 C C . PHE A 1 188 ? -4.099 2.508 28.644 1.00 95.50 188 PHE A C 1
ATOM 1541 O O . PHE A 1 188 ? -3.586 1.515 28.122 1.00 95.50 188 PHE A O 1
ATOM 1548 N N . ARG A 1 189 ? -3.618 3.047 29.762 1.00 92.75 189 ARG A N 1
ATOM 1549 C CA . ARG A 1 189 ? -2.530 2.416 30.512 1.00 92.75 189 ARG A CA 1
ATOM 1550 C C . ARG A 1 189 ? -3.051 1.308 31.391 1.00 92.75 189 ARG A C 1
ATOM 1552 O O . ARG A 1 189 ? -4.046 1.503 32.077 1.00 92.75 189 ARG A O 1
ATOM 1559 N N . ASP A 1 190 ? -2.349 0.180 31.367 1.00 90.94 190 ASP A N 1
ATOM 1560 C CA . ASP A 1 190 ? -2.572 -0.964 32.255 1.00 90.94 190 ASP A CA 1
ATOM 1561 C C . ASP A 1 190 ? -4.024 -1.494 32.257 1.00 90.94 190 ASP A C 1
ATOM 1563 O O . ASP A 1 190 ? -4.441 -2.199 33.171 1.00 90.94 190 ASP A O 1
ATOM 1567 N N . LEU A 1 191 ? -4.791 -1.192 31.200 1.00 93.44 191 LEU A N 1
ATOM 1568 C CA . LEU A 1 191 ? -6.182 -1.605 31.011 1.00 93.44 191 LEU A CA 1
ATOM 1569 C C . LEU A 1 191 ? -6.337 -2.372 29.685 1.00 93.44 191 LEU A C 1
ATOM 1571 O O . LEU A 1 191 ? -6.928 -1.853 28.733 1.00 93.44 191 LEU A O 1
ATOM 1575 N N . PRO A 1 192 ? -5.823 -3.616 29.592 1.00 94.38 192 PRO A N 1
ATOM 1576 C CA . PRO A 1 192 ? -5.847 -4.392 28.352 1.00 94.38 192 PRO A CA 1
ATOM 1577 C C . PRO A 1 192 ? -7.271 -4.613 27.824 1.00 94.38 192 PRO A C 1
ATOM 1579 O O . PRO A 1 192 ? -7.511 -4.421 26.641 1.00 94.38 192 PRO A O 1
ATOM 1582 N N . ALA A 1 193 ? -8.244 -4.883 28.698 1.00 93.88 193 ALA A N 1
ATOM 1583 C CA . ALA A 1 193 ? -9.634 -5.083 28.285 1.00 93.88 193 ALA A CA 1
ATOM 1584 C C . ALA A 1 193 ? -10.274 -3.821 27.668 1.00 93.88 193 ALA A C 1
ATOM 1586 O O . ALA A 1 193 ? -11.051 -3.923 26.721 1.00 93.88 193 ALA A O 1
ATOM 1587 N N . ALA A 1 194 ? -9.935 -2.624 28.163 1.00 93.62 194 ALA A N 1
ATOM 1588 C CA . ALA A 1 194 ? -10.380 -1.373 27.548 1.00 93.62 194 ALA A CA 1
ATOM 1589 C C . ALA A 1 194 ? -9.680 -1.138 26.199 1.00 93.62 194 ALA A C 1
ATOM 1591 O O . ALA A 1 194 ? -10.306 -0.671 25.246 1.00 93.62 194 ALA A O 1
ATOM 1592 N N . ASN A 1 195 ? -8.399 -1.507 26.104 1.00 96.19 195 ASN A N 1
ATOM 1593 C CA . ASN A 1 195 ? -7.627 -1.452 24.864 1.00 96.19 195 ASN A CA 1
ATOM 1594 C C . ASN A 1 195 ? -8.143 -2.428 23.802 1.00 96.19 195 ASN A C 1
ATOM 1596 O O . ASN A 1 195 ? -8.123 -2.074 22.627 1.00 96.19 195 ASN A O 1
ATOM 1600 N N . ASP A 1 196 ? -8.648 -3.598 24.190 1.00 95.69 196 ASP A N 1
ATOM 1601 C CA . ASP A 1 196 ? -9.266 -4.557 23.270 1.00 95.69 196 ASP A CA 1
ATOM 1602 C C . ASP A 1 196 ? -10.553 -3.983 22.661 1.00 95.69 196 ASP A C 1
ATOM 1604 O O . ASP A 1 196 ? -10.742 -4.036 21.444 1.00 95.69 196 ASP A O 1
ATOM 1608 N N . ILE A 1 197 ? -11.404 -3.353 23.483 1.00 95.81 197 ILE A N 1
ATOM 1609 C CA . ILE A 1 197 ? -12.611 -2.651 23.012 1.00 95.81 197 ILE A CA 1
ATOM 1610 C C . ILE A 1 197 ? -12.216 -1.505 22.074 1.00 95.81 197 ILE A C 1
ATOM 1612 O O . ILE A 1 197 ? -12.736 -1.399 20.964 1.00 95.81 197 ILE A O 1
ATOM 1616 N N . LEU A 1 198 ? -11.266 -0.663 22.490 1.00 96.62 198 LEU A N 1
ATOM 1617 C CA . LEU A 1 198 ? -10.788 0.465 21.692 1.00 96.62 198 LEU A CA 1
ATOM 1618 C C . LEU A 1 198 ? -10.182 0.017 20.357 1.00 96.62 198 LEU A C 1
ATOM 1620 O O . LEU A 1 198 ? -10.407 0.658 19.326 1.00 96.62 198 LEU A O 1
ATOM 1624 N N . PHE A 1 199 ? -9.423 -1.079 20.361 1.00 96.69 199 PHE A N 1
ATOM 1625 C CA . PHE A 1 199 ? -8.858 -1.663 19.154 1.00 96.69 199 PHE A CA 1
ATOM 1626 C C . PHE A 1 199 ? -9.962 -2.153 18.220 1.00 96.69 199 PHE A C 1
ATOM 1628 O O . PHE A 1 199 ? -9.947 -1.778 17.053 1.00 96.69 199 PHE A O 1
ATOM 1635 N N . ALA A 1 200 ? -10.947 -2.901 18.726 1.00 96.56 200 ALA A N 1
ATOM 1636 C CA . ALA A 1 200 ? -12.074 -3.385 17.930 1.00 96.56 200 ALA A CA 1
ATOM 1637 C C . ALA A 1 200 ? -12.882 -2.233 17.308 1.00 96.56 200 ALA A C 1
ATOM 1639 O O . ALA A 1 200 ? -13.235 -2.288 16.132 1.00 96.56 200 ALA A O 1
ATOM 1640 N N . MET A 1 201 ? -13.117 -1.150 18.057 1.00 95.94 201 MET A N 1
ATOM 1641 C CA . MET A 1 201 ? -13.778 0.051 17.530 1.00 95.94 201 MET A CA 1
ATOM 1642 C C . MET A 1 201 ? -12.934 0.749 16.458 1.00 95.94 201 MET A C 1
ATOM 1644 O O . MET A 1 201 ? -13.456 1.157 15.423 1.00 95.94 201 MET A O 1
ATOM 1648 N N . THR A 1 202 ? -11.621 0.854 16.678 1.00 95.75 202 THR A N 1
ATOM 1649 C CA . THR A 1 202 ? -10.696 1.443 15.700 1.00 95.75 202 THR A CA 1
ATOM 1650 C C . THR A 1 202 ? -10.639 0.598 14.427 1.00 95.75 202 THR A C 1
ATOM 1652 O O . THR A 1 202 ? -10.696 1.143 13.332 1.00 95.75 202 THR A O 1
ATOM 1655 N N . GLU A 1 203 ? -10.562 -0.726 14.553 1.00 95.88 203 GLU A N 1
ATOM 1656 C CA . GLU A 1 203 ? -10.583 -1.666 13.431 1.00 95.88 203 GLU A CA 1
ATOM 1657 C C . GLU A 1 203 ? -11.907 -1.595 12.664 1.00 95.88 203 GLU A C 1
ATOM 1659 O O . GLU A 1 203 ? -11.893 -1.493 11.439 1.00 95.88 203 GLU A O 1
ATOM 1664 N N . SER A 1 204 ? -13.040 -1.573 13.367 1.00 94.62 204 SER A N 1
ATOM 1665 C CA . SER A 1 204 ? -14.360 -1.400 12.756 1.00 94.62 204 SER A CA 1
ATOM 1666 C C . SER A 1 204 ? -14.440 -0.094 11.964 1.00 94.62 204 SER A C 1
ATOM 1668 O O . SER A 1 204 ? -14.878 -0.104 10.817 1.00 94.62 204 SER A O 1
ATOM 1670 N N . PHE A 1 205 ? -13.931 1.012 12.513 1.00 94.38 205 PHE A N 1
ATOM 1671 C CA . PHE A 1 205 ? -13.896 2.286 11.801 1.00 94.38 205 PHE A CA 1
ATOM 1672 C C . PHE A 1 205 ? -12.979 2.255 10.571 1.00 94.38 205 PHE A C 1
ATOM 1674 O O . PHE A 1 205 ? -13.354 2.749 9.508 1.00 94.38 205 PHE A O 1
ATOM 1681 N N . LEU A 1 206 ? -11.804 1.635 10.687 1.00 94.06 206 LEU A N 1
ATOM 1682 C CA . LEU A 1 206 ? -10.863 1.440 9.581 1.00 94.06 206 LEU A CA 1
ATOM 1683 C C . LEU A 1 206 ? -11.470 0.602 8.442 1.00 94.06 206 LEU A C 1
ATOM 1685 O O . LEU A 1 206 ? -11.233 0.887 7.272 1.00 94.06 206 LEU A O 1
ATOM 1689 N N . LEU A 1 207 ? -12.279 -0.404 8.770 1.00 93.75 207 LEU A N 1
ATOM 1690 C CA . LEU A 1 207 ? -12.969 -1.253 7.794 1.00 93.75 207 LEU A CA 1
ATOM 1691 C C . LEU A 1 207 ? -14.327 -0.694 7.344 1.00 93.75 207 LEU A C 1
ATOM 1693 O O . LEU A 1 207 ? -14.956 -1.267 6.455 1.00 93.75 207 LEU A O 1
ATOM 1697 N N . SER A 1 208 ? -14.779 0.413 7.934 1.00 91.94 208 SER A N 1
ATOM 1698 C CA . SER A 1 208 ? -16.069 1.011 7.609 1.00 91.94 208 SER A CA 1
ATOM 1699 C C . SER A 1 208 ? -16.087 1.601 6.197 1.00 91.94 208 SER A C 1
ATOM 1701 O O . SER A 1 208 ? -15.073 2.028 5.637 1.00 91.94 208 SER A O 1
ATOM 1703 N N . LYS A 1 209 ? -17.296 1.722 5.644 1.00 87.75 209 LYS A N 1
ATOM 1704 C CA . LYS A 1 209 ? -17.552 2.328 4.325 1.00 87.75 209 LYS A CA 1
ATOM 1705 C C . LYS A 1 209 ? -17.169 3.818 4.261 1.00 87.75 209 LYS A C 1
ATOM 1707 O O . LYS A 1 209 ? -17.126 4.383 3.168 1.00 87.75 209 LYS A O 1
ATOM 1712 N N . PHE A 1 210 ? -16.862 4.445 5.401 1.00 85.69 210 PHE A N 1
ATOM 1713 C CA . PHE A 1 210 ? -16.470 5.851 5.496 1.00 85.69 210 PHE A CA 1
ATOM 1714 C C . PHE A 1 210 ? -15.192 6.166 4.701 1.00 85.69 210 PHE A C 1
ATOM 1716 O O . PHE A 1 210 ? -15.087 7.230 4.094 1.00 85.69 210 PHE A O 1
ATOM 1723 N N . PHE A 1 211 ? -14.243 5.227 4.640 1.00 77.38 211 PHE A N 1
ATOM 1724 C CA . PHE A 1 211 ? -12.937 5.428 3.998 1.00 77.38 211 PHE A CA 1
ATOM 1725 C C . PHE A 1 211 ? -12.782 4.716 2.662 1.00 77.38 211 PHE A C 1
ATOM 1727 O O . PHE A 1 211 ? -11.676 4.326 2.279 1.00 77.38 211 PHE A O 1
ATOM 1734 N N . TYR A 1 212 ? -13.886 4.574 1.932 1.00 76.31 212 TYR A N 1
ATOM 1735 C CA . TYR A 1 212 ? -13.941 3.747 0.732 1.00 76.31 212 TYR A CA 1
ATOM 1736 C C . TYR A 1 212 ? -13.626 2.273 1.051 1.00 76.31 212 TYR A C 1
ATOM 1738 O O . TYR A 1 212 ? -13.803 1.792 2.165 1.00 76.31 212 TYR A O 1
ATOM 1746 N N . CYS A 1 213 ? -13.231 1.515 0.030 1.00 81.81 213 CYS A N 1
ATOM 1747 C CA . CYS A 1 213 ? -12.949 0.088 0.107 1.00 81.81 213 CYS A CA 1
ATOM 1748 C C . CYS A 1 213 ? -11.630 -0.191 0.853 1.00 81.81 213 CYS A C 1
ATOM 1750 O O . CYS A 1 213 ? -10.618 -0.415 0.203 1.00 81.81 213 CYS A O 1
ATOM 1752 N N . GLY A 1 214 ? -11.626 -0.194 2.187 1.00 92.12 214 GLY A N 1
ATOM 1753 C CA . GLY A 1 214 ? -10.511 -0.713 2.990 1.00 92.12 214 GLY A CA 1
ATOM 1754 C C . GLY A 1 214 ? -10.573 -2.235 3.136 1.00 92.12 214 GLY A C 1
ATOM 1755 O O . GLY A 1 214 ? -11.656 -2.806 3.101 1.00 92.12 214 GLY A O 1
ATOM 1756 N N . ALA A 1 215 ? -9.433 -2.909 3.298 1.00 95.69 215 ALA A N 1
ATOM 1757 C CA . ALA A 1 215 ? -9.409 -4.329 3.654 1.00 95.69 215 ALA A CA 1
ATOM 1758 C C . ALA A 1 215 ? -8.262 -4.670 4.606 1.00 95.69 215 ALA A C 1
ATOM 1760 O O . ALA A 1 215 ? -7.134 -4.197 4.443 1.00 95.69 215 ALA A O 1
ATOM 1761 N N . LYS A 1 216 ? -8.544 -5.555 5.566 1.00 96.44 216 LYS A N 1
ATOM 1762 C CA . LYS A 1 216 ? -7.537 -6.160 6.442 1.00 96.44 216 LYS A CA 1
ATOM 1763 C C . LYS A 1 216 ? -6.723 -7.191 5.663 1.00 96.44 216 LYS A C 1
ATOM 1765 O O . LYS A 1 216 ? -7.274 -8.081 5.015 1.00 96.44 216 LYS A O 1
ATOM 1770 N N . LEU A 1 217 ? -5.403 -7.081 5.737 1.00 96.06 217 LEU A N 1
ATOM 1771 C CA . LEU A 1 217 ? -4.470 -7.991 5.092 1.00 96.06 217 LEU A CA 1
ATOM 1772 C C . LEU A 1 217 ? -4.100 -9.132 6.037 1.00 96.06 217 LEU A C 1
ATOM 1774 O O . LEU A 1 217 ? -3.756 -8.915 7.196 1.00 96.06 217 LEU A O 1
ATOM 1778 N N . ASN A 1 218 ? -4.125 -10.359 5.520 1.00 93.06 218 ASN A N 1
ATOM 1779 C CA . ASN A 1 218 ? -3.659 -11.521 6.265 1.00 93.06 218 ASN A CA 1
ATOM 1780 C C . ASN A 1 218 ? -2.130 -11.618 6.168 1.00 93.06 218 ASN A C 1
ATOM 1782 O O . ASN A 1 218 ? -1.589 -11.849 5.083 1.00 93.06 218 ASN A O 1
ATOM 1786 N N . THR A 1 219 ? -1.443 -11.437 7.291 1.00 93.38 219 THR A N 1
ATOM 1787 C CA . THR A 1 219 ? 0.017 -11.527 7.412 1.00 93.38 219 THR A CA 1
ATOM 1788 C C . THR A 1 219 ? 0.383 -12.561 8.471 1.00 93.38 219 THR A C 1
ATOM 1790 O O . THR A 1 219 ? -0.281 -12.658 9.495 1.00 93.38 219 THR A O 1
ATOM 1793 N N . THR A 1 220 ? 1.437 -13.344 8.232 1.00 89.31 220 THR A N 1
ATOM 1794 C CA . THR A 1 220 ? 1.895 -14.406 9.149 1.00 89.31 220 THR A CA 1
ATOM 1795 C C . THR A 1 220 ? 3.132 -14.031 9.962 1.00 89.31 220 THR A C 1
ATOM 1797 O O . THR A 1 220 ? 3.439 -14.704 10.940 1.00 89.31 220 THR A O 1
ATOM 1800 N N . ARG A 1 221 ? 3.872 -12.999 9.551 1.00 85.25 221 ARG A N 1
ATOM 1801 C CA . ARG A 1 221 ? 5.072 -12.513 10.234 1.00 85.25 221 ARG A CA 1
ATOM 1802 C C . ARG A 1 221 ? 4.761 -11.431 11.249 1.00 85.25 221 ARG A C 1
ATOM 1804 O O . ARG A 1 221 ? 4.078 -10.464 10.936 1.00 85.25 221 ARG A O 1
ATOM 1811 N N . ASP A 1 222 ? 5.495 -11.506 12.350 1.00 86.00 222 ASP A N 1
ATOM 1812 C CA . ASP A 1 222 ? 5.550 -10.475 13.387 1.00 86.00 222 ASP A CA 1
ATOM 1813 C C . ASP A 1 222 ? 6.269 -9.197 12.933 1.00 86.00 222 ASP A C 1
ATOM 1815 O O . ASP A 1 222 ? 6.306 -8.219 13.661 1.00 86.00 222 ASP A O 1
ATOM 1819 N N . SER A 1 223 ? 6.926 -9.187 11.769 1.00 89.88 223 SER A N 1
ATOM 1820 C CA . SER A 1 223 ? 7.552 -7.969 11.251 1.00 89.88 223 SER A CA 1
ATOM 1821 C C . SER A 1 223 ? 7.622 -7.938 9.731 1.00 89.88 223 SER A C 1
ATOM 1823 O O . SER A 1 223 ? 8.006 -8.909 9.067 1.00 89.88 223 SER A O 1
ATOM 1825 N N . ILE A 1 224 ? 7.271 -6.783 9.164 1.00 92.19 224 ILE A N 1
ATOM 1826 C CA . ILE A 1 224 ? 7.291 -6.531 7.721 1.00 92.19 224 ILE A CA 1
ATOM 1827 C C . ILE A 1 224 ? 7.945 -5.174 7.474 1.00 92.19 224 ILE A C 1
ATOM 1829 O O . ILE A 1 224 ? 7.501 -4.143 7.979 1.00 92.19 224 ILE A O 1
ATOM 1833 N N . GLY A 1 225 ? 9.033 -5.171 6.698 1.00 86.62 225 GLY A N 1
ATOM 1834 C CA . GLY A 1 225 ? 9.755 -3.944 6.342 1.00 86.62 225 GLY A CA 1
ATOM 1835 C C . GLY A 1 225 ? 10.369 -3.200 7.535 1.00 86.62 225 GLY A C 1
ATOM 1836 O O . GLY A 1 225 ? 10.449 -1.978 7.504 1.00 86.62 225 GLY A O 1
ATOM 1837 N N . GLY A 1 226 ? 10.767 -3.919 8.590 1.00 90.38 226 GLY A N 1
ATOM 1838 C CA . GLY A 1 226 ? 11.335 -3.326 9.808 1.00 90.38 226 GLY A CA 1
ATOM 1839 C C . GLY A 1 226 ? 10.300 -2.734 10.769 1.00 90.38 226 GLY A C 1
ATOM 1840 O O . GLY A 1 226 ? 10.676 -2.197 11.808 1.00 90.38 226 GLY A O 1
ATOM 1841 N N . ASN A 1 227 ? 9.010 -2.842 10.451 1.00 90.94 227 ASN A N 1
ATOM 1842 C CA . ASN A 1 227 ? 7.946 -2.550 11.404 1.00 90.94 227 ASN A CA 1
ATOM 1843 C C . ASN A 1 227 ? 7.722 -3.786 12.279 1.00 90.94 227 ASN A C 1
ATOM 1845 O O . ASN A 1 227 ? 7.832 -4.904 11.775 1.00 90.94 227 ASN A O 1
ATOM 1849 N N . GLY A 1 228 ? 7.479 -3.573 13.575 1.00 93.12 228 GLY A N 1
ATOM 1850 C CA . GLY A 1 228 ? 7.174 -4.641 14.533 1.00 93.12 228 GLY A CA 1
ATOM 1851 C C . GLY A 1 228 ? 5.809 -5.295 14.278 1.00 93.12 228 GLY A C 1
ATOM 1852 O O . GLY A 1 228 ? 5.225 -5.064 13.217 1.00 93.12 228 GLY A O 1
ATOM 1853 N N . PRO A 1 229 ? 5.301 -6.090 15.235 1.00 95.50 229 PRO A N 1
ATOM 1854 C CA . PRO A 1 229 ? 4.029 -6.782 15.072 1.00 95.50 229 PRO A CA 1
ATOM 1855 C C . PRO A 1 229 ? 2.886 -5.775 15.001 1.00 95.50 229 PRO A C 1
ATOM 1857 O O . PRO A 1 229 ? 2.921 -4.718 15.646 1.00 95.50 229 PRO A O 1
ATOM 1860 N N . GLY A 1 230 ? 1.896 -6.095 14.182 1.00 95.62 230 GLY A N 1
ATOM 1861 C CA . GLY A 1 230 ? 0.771 -5.220 13.928 1.00 95.62 230 GLY A CA 1
ATOM 1862 C C . GLY A 1 230 ? -0.166 -5.751 12.862 1.00 95.62 230 GLY A C 1
ATOM 1863 O O . GLY A 1 230 ? 0.150 -6.661 12.088 1.00 95.62 230 GLY A O 1
ATOM 1864 N N . THR A 1 231 ? -1.323 -5.109 12.788 1.00 96.88 231 THR A N 1
ATOM 1865 C CA . THR A 1 231 ? -2.329 -5.388 11.771 1.00 96.88 231 THR A CA 1
ATOM 1866 C C . THR A 1 231 ? -2.119 -4.494 10.555 1.00 96.88 231 THR A C 1
ATOM 1868 O O . THR A 1 231 ? -1.976 -3.272 10.669 1.00 96.88 231 THR A O 1
ATOM 1871 N N . TRP A 1 232 ? -2.112 -5.114 9.375 1.00 97.56 232 TRP A N 1
ATOM 1872 C CA . TRP A 1 232 ? -1.960 -4.434 8.095 1.00 97.56 232 TRP A CA 1
ATOM 1873 C C . TRP A 1 232 ? -3.300 -4.262 7.395 1.00 97.56 232 TRP A C 1
ATOM 1875 O O . TRP A 1 232 ? -4.123 -5.174 7.355 1.00 97.56 232 TRP A O 1
ATOM 1885 N N . TYR A 1 233 ? -3.469 -3.106 6.773 1.00 97.06 233 TYR A N 1
ATOM 1886 C CA . TYR A 1 233 ? -4.640 -2.753 5.990 1.00 97.06 233 TYR A CA 1
ATOM 1887 C C . TYR A 1 233 ? -4.199 -2.163 4.653 1.00 97.06 233 TYR A C 1
ATOM 1889 O O . TYR A 1 233 ? -3.127 -1.558 4.547 1.00 97.06 233 TYR A O 1
ATOM 1897 N N . VAL A 1 234 ? -5.032 -2.331 3.633 1.00 96.44 234 VAL A N 1
ATOM 1898 C CA . VAL A 1 234 ? -4.868 -1.711 2.317 1.00 96.44 234 VAL A CA 1
ATOM 1899 C C . VAL A 1 234 ? -6.089 -0.861 1.997 1.00 96.44 234 VAL A C 1
ATOM 1901 O O . VAL A 1 234 ? -7.216 -1.267 2.271 1.00 96.44 234 VAL A O 1
ATOM 1904 N N . TYR A 1 235 ? -5.841 0.307 1.413 1.00 94.50 235 TYR A N 1
ATOM 1905 C CA . TYR A 1 235 ? -6.852 1.254 0.963 1.00 94.50 235 TYR A CA 1
ATOM 1906 C C . TYR A 1 235 ? -6.535 1.716 -0.452 1.00 94.50 235 TYR A C 1
ATOM 1908 O O . TYR A 1 235 ? -5.367 1.896 -0.806 1.00 94.50 235 TYR A O 1
ATOM 1916 N N . ASP A 1 236 ? -7.580 1.973 -1.229 1.00 90.25 236 ASP A N 1
ATOM 1917 C CA . ASP A 1 236 ? -7.501 2.740 -2.468 1.00 90.25 236 ASP A CA 1
ATOM 1918 C C . ASP A 1 236 ? -8.063 4.144 -2.222 1.00 90.25 236 ASP A C 1
ATOM 1920 O O . ASP A 1 236 ? -9.276 4.361 -2.214 1.00 90.25 236 ASP A O 1
ATOM 1924 N N . LEU A 1 237 ? -7.162 5.093 -1.971 1.00 87.75 237 LEU A N 1
ATOM 1925 C CA . LEU A 1 237 ? -7.490 6.494 -1.747 1.00 87.75 237 LEU A CA 1
ATOM 1926 C C . LEU A 1 237 ? -7.343 7.237 -3.074 1.00 87.75 237 LEU A C 1
ATOM 1928 O O . LEU A 1 237 ? -6.258 7.688 -3.434 1.00 87.75 237 LEU A O 1
ATOM 1932 N N . MET A 1 238 ? -8.441 7.334 -3.826 1.00 82.81 238 MET A N 1
ATOM 1933 C CA . MET A 1 238 ? -8.503 8.090 -5.087 1.00 82.81 238 MET A CA 1
ATOM 1934 C C . MET A 1 238 ? -7.448 7.655 -6.129 1.00 82.81 238 MET A C 1
ATOM 1936 O O . MET A 1 238 ? -6.914 8.478 -6.871 1.00 82.81 238 MET A O 1
ATOM 1940 N N . GLY A 1 239 ? -7.141 6.355 -6.208 1.00 78.94 239 GLY A N 1
ATOM 1941 C CA . GLY A 1 239 ? -6.132 5.795 -7.111 1.00 78.94 239 GLY A CA 1
ATOM 1942 C C . GLY A 1 239 ? -4.736 5.672 -6.490 1.00 78.94 239 GLY A C 1
ATOM 1943 O O . GLY A 1 239 ? -3.856 5.027 -7.080 1.00 78.94 239 GLY A O 1
ATOM 1944 N N . VAL A 1 240 ? -4.520 6.229 -5.295 1.00 86.06 240 VAL A N 1
ATOM 1945 C CA . VAL A 1 240 ? -3.310 6.020 -4.496 1.00 86.06 240 VAL A CA 1
ATOM 1946 C C . VAL A 1 240 ? -3.543 4.845 -3.559 1.00 86.06 240 VAL A C 1
ATOM 1948 O O . VAL A 1 240 ? -4.360 4.899 -2.640 1.00 86.06 240 VAL A O 1
ATOM 1951 N N . VAL A 1 241 ? -2.779 3.771 -3.765 1.00 89.94 241 VAL A N 1
ATOM 1952 C CA . VAL A 1 241 ? -2.806 2.654 -2.823 1.00 89.94 241 VAL A CA 1
ATOM 1953 C C . VAL A 1 241 ? -2.047 3.068 -1.578 1.00 89.94 241 VAL A C 1
ATOM 1955 O O . VAL A 1 241 ? -0.863 3.402 -1.639 1.00 89.94 241 VAL A O 1
ATOM 1958 N N . SER A 1 242 ? -2.744 3.029 -0.452 1.00 93.88 242 SER A N 1
ATOM 1959 C CA . SER A 1 242 ? -2.182 3.317 0.857 1.00 93.88 242 SER A CA 1
ATOM 1960 C C . SER A 1 242 ? -2.203 2.054 1.697 1.00 93.88 242 SER A C 1
ATOM 1962 O O . SER A 1 242 ? -3.229 1.389 1.829 1.00 93.88 242 SER A O 1
ATOM 1964 N N . LEU A 1 243 ? -1.051 1.708 2.260 1.00 96.44 243 LEU A N 1
ATOM 1965 C CA . LEU A 1 243 ? -0.941 0.654 3.256 1.00 96.44 243 LEU A CA 1
ATOM 1966 C C . LEU A 1 243 ? -0.932 1.308 4.628 1.00 96.44 243 LEU A C 1
ATOM 1968 O O . LEU A 1 243 ? -0.250 2.310 4.844 1.00 96.44 243 LEU A O 1
ATOM 1972 N N . LEU A 1 244 ? -1.668 0.727 5.557 1.00 96.88 244 LEU A N 1
ATOM 1973 C CA . LEU A 1 244 ? -1.749 1.198 6.927 1.00 96.88 244 LEU A CA 1
ATOM 1974 C C . LEU A 1 244 ? -1.323 0.066 7.849 1.00 96.88 244 LEU A C 1
ATOM 1976 O O . LEU A 1 244 ? -1.766 -1.069 7.701 1.00 96.88 244 LEU A O 1
ATOM 1980 N N . HIS A 1 245 ? -0.439 0.384 8.783 1.00 97.62 245 HIS A N 1
ATOM 1981 C CA . HIS A 1 245 ? 0.054 -0.532 9.796 1.00 97.62 245 HIS A CA 1
ATOM 1982 C C . HIS A 1 245 ? -0.296 0.018 11.174 1.00 97.62 245 HIS A C 1
ATOM 1984 O O . HIS A 1 245 ? 0.164 1.101 11.548 1.00 97.62 245 HIS A O 1
ATOM 1990 N N . LEU A 1 246 ? -1.109 -0.727 11.916 1.00 97.44 246 LEU A N 1
ATOM 1991 C CA . LEU A 1 246 ? -1.422 -0.453 13.311 1.00 97.44 246 LEU A CA 1
ATOM 1992 C C . LEU A 1 246 ? -0.623 -1.426 14.175 1.00 97.44 246 LEU A C 1
ATOM 1994 O O . LEU A 1 246 ? -0.890 -2.623 14.142 1.00 97.44 246 LEU A O 1
ATOM 1998 N N . ALA A 1 247 ? 0.367 -0.915 14.907 1.00 96.94 247 ALA A N 1
ATOM 1999 C CA . ALA A 1 247 ? 1.209 -1.740 15.769 1.00 96.94 247 ALA A CA 1
ATOM 2000 C C . ALA A 1 247 ? 0.386 -2.404 16.883 1.00 96.94 247 ALA A C 1
ATOM 2002 O O . ALA A 1 247 ? -0.505 -1.765 17.435 1.00 96.94 247 ALA A O 1
ATOM 2003 N N . ASP A 1 248 ? 0.734 -3.636 17.255 1.00 95.06 248 ASP A N 1
ATOM 2004 C CA . ASP A 1 248 ? 0.065 -4.368 18.342 1.00 95.06 248 ASP A CA 1
ATOM 2005 C C . ASP A 1 248 ? 0.619 -3.990 19.723 1.00 95.06 248 ASP A C 1
ATOM 2007 O O . ASP A 1 248 ? -0.045 -4.153 20.744 1.00 95.06 248 ASP A O 1
ATOM 2011 N N . THR A 1 249 ? 1.849 -3.473 19.764 1.00 93.50 249 THR A N 1
ATOM 2012 C CA . THR A 1 249 ? 2.545 -3.136 21.008 1.00 93.50 249 THR A CA 1
ATOM 2013 C C . THR A 1 249 ? 2.268 -1.705 21.445 1.00 93.50 249 THR A C 1
ATOM 2015 O O . THR A 1 249 ? 2.513 -0.760 20.685 1.00 93.50 249 THR A O 1
ATOM 2018 N N . ASP A 1 250 ? 1.871 -1.555 22.706 1.00 92.88 250 ASP A N 1
ATOM 2019 C CA . ASP A 1 250 ? 1.778 -0.264 23.378 1.00 92.88 250 ASP A CA 1
ATOM 2020 C C . ASP A 1 250 ? 3.179 0.292 23.673 1.00 92.88 250 ASP A C 1
ATOM 2022 O O . ASP A 1 250 ? 4.050 -0.383 24.223 1.00 92.88 250 ASP A O 1
ATOM 2026 N N . VAL A 1 251 ? 3.399 1.549 23.302 1.00 93.44 251 VAL A N 1
ATOM 2027 C CA . VAL A 1 251 ? 4.578 2.341 23.642 1.00 93.44 251 VAL A CA 1
ATOM 2028 C C . VAL A 1 251 ? 4.140 3.409 24.633 1.00 93.44 251 VAL A C 1
ATOM 2030 O O . VAL A 1 251 ? 3.295 4.251 24.319 1.00 93.44 251 VAL A O 1
ATOM 2033 N N . VAL A 1 252 ? 4.716 3.374 25.833 1.00 92.62 252 VAL A N 1
ATOM 2034 C CA . VAL A 1 252 ? 4.483 4.393 26.859 1.00 92.62 252 VAL A CA 1
ATOM 2035 C C . VAL A 1 252 ? 5.532 5.488 26.702 1.00 92.62 252 VAL A C 1
ATOM 2037 O O . VAL A 1 252 ? 6.712 5.265 26.962 1.00 92.62 252 VAL A O 1
ATOM 2040 N N . GLU A 1 253 ? 5.103 6.675 26.284 1.00 92.75 253 GLU A N 1
ATOM 2041 C CA . GLU A 1 253 ? 5.945 7.872 26.212 1.00 92.75 253 GLU A CA 1
ATOM 2042 C C . GLU A 1 253 ? 5.326 8.970 27.076 1.00 92.75 253 GLU A C 1
ATOM 2044 O O . GLU A 1 253 ? 4.120 9.191 27.013 1.00 92.75 253 GLU A O 1
ATOM 2049 N N . ASP A 1 254 ? 6.127 9.623 27.922 1.00 91.25 254 ASP A N 1
ATOM 2050 C CA . ASP A 1 254 ? 5.665 10.662 28.861 1.00 91.25 254 ASP A CA 1
ATOM 2051 C C . ASP A 1 254 ? 4.486 10.220 29.748 1.00 91.25 254 ASP A C 1
ATOM 2053 O O . ASP A 1 254 ? 3.610 11.001 30.119 1.00 91.25 254 ASP A O 1
ATOM 2057 N N . GLY A 1 255 ? 4.450 8.926 30.081 1.00 88.38 255 GLY A N 1
ATOM 2058 C CA . GLY A 1 255 ? 3.357 8.335 30.845 1.00 88.38 255 GLY A CA 1
ATOM 2059 C C . GLY A 1 255 ? 2.041 8.258 30.072 1.00 88.38 255 GLY A C 1
ATOM 2060 O O . GLY A 1 255 ? 1.000 8.119 30.698 1.00 88.38 255 GLY A O 1
ATOM 2061 N N . ILE A 1 256 ? 2.048 8.337 28.742 1.00 91.75 256 ILE A N 1
ATOM 2062 C CA . ILE A 1 256 ? 0.875 8.148 27.886 1.00 91.75 256 ILE A CA 1
ATOM 2063 C C . ILE A 1 256 ? 1.075 6.860 27.087 1.00 91.75 256 ILE A C 1
ATOM 2065 O O . ILE A 1 256 ? 2.035 6.733 26.328 1.00 91.75 256 ILE A O 1
ATOM 2069 N N . GLY A 1 257 ? 0.164 5.898 27.261 1.00 94.06 257 GLY A N 1
ATOM 2070 C CA . GLY A 1 257 ? 0.124 4.692 26.436 1.00 94.06 257 GLY A CA 1
ATOM 2071 C C . GLY A 1 257 ? -0.283 5.046 25.009 1.00 94.06 257 GLY A C 1
ATOM 2072 O O . GLY A 1 257 ? -1.267 5.757 24.793 1.00 94.06 257 GLY A O 1
ATOM 2073 N N . SER A 1 258 ? 0.480 4.595 24.016 1.00 96.75 258 SER A N 1
ATOM 2074 C CA . SER A 1 258 ? 0.162 4.848 22.614 1.00 96.75 258 SER A CA 1
ATOM 2075 C C . SER A 1 258 ? 0.566 3.700 21.698 1.00 96.75 258 SER A C 1
ATOM 2077 O O . SER A 1 258 ? 1.603 3.078 21.895 1.00 96.75 258 SER A O 1
ATOM 2079 N N . ARG A 1 259 ? -0.212 3.455 20.644 1.00 97.12 259 ARG A N 1
ATOM 2080 C CA . ARG A 1 259 ? 0.176 2.575 19.537 1.00 97.12 259 ARG A CA 1
ATOM 2081 C C . ARG A 1 259 ? 0.553 3.402 18.327 1.00 97.12 259 ARG A C 1
ATOM 2083 O O . ARG A 1 259 ? -0.017 4.462 18.049 1.00 97.12 259 ARG A O 1
ATOM 2090 N N . ARG A 1 260 ? 1.540 2.914 17.584 1.00 97.12 260 ARG A N 1
ATOM 2091 C CA . ARG A 1 260 ? 1.990 3.569 16.360 1.00 97.12 260 ARG A CA 1
ATOM 2092 C C . ARG A 1 260 ? 1.056 3.204 15.210 1.00 97.12 260 ARG A C 1
ATOM 2094 O O . ARG A 1 260 ? 0.862 2.027 14.926 1.00 97.12 260 ARG A O 1
ATOM 2101 N N . LEU A 1 261 ? 0.556 4.223 14.521 1.00 97.38 261 LEU A N 1
ATOM 2102 C CA . LEU A 1 261 ? -0.184 4.101 13.273 1.00 97.38 261 LEU A CA 1
ATOM 2103 C C . LEU A 1 261 ? 0.682 4.642 12.137 1.00 97.38 261 LEU A C 1
ATOM 2105 O O . LEU A 1 261 ? 1.032 5.824 12.122 1.00 97.38 261 LEU A O 1
ATOM 2109 N N . GLN A 1 262 ? 1.079 3.778 11.212 1.00 97.06 262 GLN A N 1
ATOM 2110 C CA . GLN A 1 262 ? 1.966 4.135 10.108 1.00 97.06 262 GLN A CA 1
ATOM 2111 C C . GLN A 1 262 ? 1.215 4.026 8.788 1.00 97.06 262 GLN A C 1
ATOM 2113 O O . GLN A 1 262 ? 0.638 2.989 8.481 1.00 97.06 262 GLN A O 1
ATOM 2118 N N . PHE A 1 263 ? 1.266 5.094 8.005 1.00 95.81 263 PHE A N 1
ATOM 2119 C CA . PHE A 1 263 ? 0.734 5.161 6.656 1.00 95.81 263 PHE A CA 1
ATOM 2120 C C . PHE A 1 263 ? 1.894 5.085 5.674 1.00 95.81 263 PHE A C 1
ATOM 2122 O O . PHE A 1 263 ? 2.906 5.773 5.838 1.00 95.81 263 PHE A O 1
ATOM 2129 N N . TYR A 1 264 ? 1.722 4.265 4.650 1.00 95.25 264 TYR A N 1
ATOM 2130 C CA . TYR A 1 264 ? 2.654 4.080 3.553 1.00 95.25 264 TYR A CA 1
ATOM 2131 C C . TYR A 1 264 ? 1.896 4.327 2.259 1.00 95.25 264 TYR A C 1
ATOM 2133 O O . TYR A 1 264 ? 1.144 3.465 1.805 1.00 95.25 264 TYR A O 1
ATOM 2141 N N . SER A 1 265 ? 2.087 5.500 1.671 1.00 91.69 265 SER A N 1
ATOM 2142 C CA . SER A 1 265 ? 1.480 5.852 0.391 1.00 91.69 265 SER A CA 1
ATOM 2143 C C . SER A 1 265 ? 2.512 5.789 -0.721 1.00 91.69 265 SER A C 1
ATOM 2145 O O . SER A 1 265 ? 3.676 6.144 -0.531 1.00 91.69 265 SER A O 1
ATOM 2147 N N . PHE A 1 266 ? 2.097 5.300 -1.881 1.00 88.69 266 PHE A N 1
ATOM 2148 C CA . PHE A 1 266 ? 2.902 5.334 -3.096 1.00 88.69 266 PHE A CA 1
ATOM 2149 C C . PHE A 1 266 ? 1.979 5.545 -4.290 1.00 88.69 266 PHE A C 1
ATOM 2151 O O . PHE A 1 266 ? 1.050 4.770 -4.540 1.00 88.69 266 PHE A O 1
ATOM 2158 N N . GLY A 1 267 ? 2.258 6.591 -5.058 1.00 85.81 267 GLY A N 1
ATOM 2159 C CA . GLY A 1 267 ? 1.661 6.780 -6.363 1.00 85.81 267 GLY A CA 1
ATOM 2160 C C . GLY A 1 267 ? 2.213 5.762 -7.360 1.00 85.81 267 GLY A C 1
ATOM 2161 O O . GLY A 1 267 ? 3.311 5.218 -7.214 1.00 85.81 267 GLY A O 1
ATOM 2162 N N . VAL A 1 268 ? 1.484 5.540 -8.455 1.00 84.50 268 VAL A N 1
ATOM 2163 C CA . VAL A 1 268 ? 1.975 4.727 -9.587 1.00 84.50 268 VAL A CA 1
ATOM 2164 C C . VAL A 1 268 ? 3.313 5.270 -10.107 1.00 84.50 268 VAL A C 1
ATOM 2166 O O . VAL A 1 268 ? 4.190 4.505 -10.509 1.00 84.50 268 VAL A O 1
ATOM 2169 N N . GLY A 1 269 ? 3.507 6.593 -10.036 1.00 82.38 269 GLY A N 1
ATOM 2170 C CA . GLY A 1 269 ? 4.777 7.242 -10.342 1.00 82.38 269 GLY A CA 1
ATOM 2171 C C . GLY A 1 269 ? 5.934 6.724 -9.484 1.00 82.38 269 GLY A C 1
ATOM 2172 O O . GLY A 1 269 ? 7.006 6.432 -10.026 1.00 82.38 269 GLY A O 1
ATOM 2173 N N . ASP A 1 270 ? 5.733 6.563 -8.177 1.00 84.31 270 ASP A N 1
ATOM 2174 C CA . ASP A 1 270 ? 6.784 6.226 -7.206 1.00 84.31 270 ASP A CA 1
ATOM 2175 C C . ASP A 1 270 ? 7.392 4.844 -7.422 1.00 84.31 270 ASP A C 1
ATOM 2177 O O . ASP A 1 270 ? 8.573 4.640 -7.144 1.00 84.31 270 ASP A O 1
ATOM 2181 N N . LEU A 1 271 ? 6.640 3.921 -8.031 1.00 84.06 271 LEU A N 1
ATOM 2182 C CA . LEU A 1 271 ? 7.075 2.549 -8.332 1.00 84.06 271 LEU A CA 1
ATOM 2183 C C . LEU A 1 271 ? 8.255 2.467 -9.317 1.00 84.06 271 LEU A C 1
ATOM 2185 O O . LEU A 1 271 ? 8.806 1.391 -9.553 1.00 84.06 271 LEU A O 1
ATOM 2189 N N . TYR A 1 272 ? 8.641 3.596 -9.915 1.00 77.38 272 TYR A N 1
ATOM 2190 C CA . TYR A 1 272 ? 9.811 3.724 -10.785 1.00 77.38 272 TYR A CA 1
ATOM 2191 C C . TYR A 1 272 ? 10.893 4.657 -10.203 1.00 77.38 272 TYR A C 1
ATOM 2193 O O . TYR A 1 272 ? 11.824 5.043 -10.915 1.00 77.38 272 TYR A O 1
ATOM 2201 N N . SER A 1 273 ? 10.769 5.076 -8.940 1.00 73.00 273 SER A N 1
ATOM 2202 C CA . SER A 1 273 ? 11.666 6.058 -8.325 1.00 73.00 273 SER A CA 1
ATOM 2203 C C . SER A 1 273 ? 13.124 5.583 -8.281 1.00 73.00 273 SER A C 1
ATOM 2205 O O . SER A 1 273 ? 13.430 4.413 -8.049 1.00 73.00 273 SER A O 1
ATOM 2207 N N . THR A 1 274 ? 14.046 6.523 -8.502 1.00 59.41 274 THR A N 1
ATOM 2208 C CA . THR A 1 274 ? 15.500 6.306 -8.502 1.00 59.41 274 THR A CA 1
ATOM 2209 C C . THR A 1 274 ? 16.100 6.137 -7.112 1.00 59.41 274 THR A C 1
ATOM 2211 O O . THR A 1 274 ? 17.284 5.820 -7.033 1.00 59.41 274 THR A O 1
ATOM 2214 N N . LYS A 1 275 ? 15.312 6.301 -6.037 1.00 63.19 275 LYS A N 1
ATOM 2215 C CA . LYS A 1 275 ? 15.775 6.166 -4.642 1.00 63.19 275 LYS A CA 1
ATOM 2216 C C . LYS A 1 275 ? 16.491 4.835 -4.362 1.00 63.19 275 LYS A C 1
ATOM 2218 O O . LYS A 1 275 ? 17.350 4.780 -3.500 1.00 63.19 275 LYS A O 1
ATOM 2223 N N . LEU A 1 276 ? 16.198 3.780 -5.127 1.00 56.31 276 LEU A N 1
ATOM 2224 C CA . LEU A 1 276 ? 16.858 2.473 -4.999 1.00 56.31 276 LEU A CA 1
ATOM 2225 C C . LEU A 1 276 ? 18.299 2.408 -5.525 1.00 56.31 276 LEU A C 1
ATOM 2227 O O . LEU A 1 276 ? 18.965 1.401 -5.306 1.00 56.31 276 LEU A O 1
ATOM 2231 N N . ASP A 1 277 ? 18.752 3.409 -6.281 1.00 54.88 277 ASP A N 1
ATOM 2232 C CA . ASP A 1 277 ? 20.049 3.368 -6.966 1.00 54.88 277 ASP A CA 1
ATOM 2233 C C . ASP A 1 277 ? 21.100 4.285 -6.333 1.00 54.88 277 ASP A C 1
ATOM 2235 O O . ASP A 1 277 ? 22.271 4.213 -6.709 1.00 54.88 277 ASP A O 1
ATOM 2239 N N . SER A 1 278 ? 20.695 5.136 -5.393 1.00 55.50 278 SER A N 1
ATOM 2240 C CA . SER A 1 278 ? 21.604 5.939 -4.594 1.00 55.50 278 SER A CA 1
ATOM 2241 C C . SER A 1 278 ? 21.735 5.295 -3.216 1.00 55.50 278 SER A C 1
ATOM 2243 O O . SER A 1 278 ? 20.957 5.598 -2.322 1.00 55.50 278 SER A O 1
ATOM 2245 N N . ASP A 1 279 ? 22.755 4.455 -3.027 1.00 52.56 279 ASP A N 1
ATOM 2246 C CA . ASP A 1 279 ? 23.232 4.027 -1.695 1.00 52.56 279 ASP A CA 1
ATOM 2247 C C . ASP A 1 279 ? 23.794 5.214 -0.867 1.00 52.56 279 ASP A C 1
ATOM 2249 O O . ASP A 1 279 ? 24.503 5.024 0.116 1.00 52.56 279 ASP A O 1
ATOM 2253 N N . SER A 1 280 ? 23.558 6.459 -1.293 1.00 52.16 280 SER A N 1
ATOM 2254 C CA . SER A 1 280 ? 23.830 7.646 -0.497 1.00 52.16 280 SER A CA 1
ATOM 2255 C C . SER A 1 280 ? 22.625 7.895 0.400 1.00 52.16 280 SER A C 1
ATOM 2257 O O . SER A 1 280 ? 21.563 8.263 -0.105 1.00 52.16 280 SER A O 1
ATOM 2259 N N . ASP A 1 281 ? 22.826 7.747 1.707 1.00 49.41 281 ASP A N 1
ATOM 2260 C CA . ASP A 1 281 ? 21.884 8.032 2.803 1.00 49.41 281 ASP A CA 1
ATOM 2261 C C . ASP A 1 281 ? 21.420 9.509 2.882 1.00 49.41 281 ASP A C 1
ATOM 2263 O O . ASP A 1 281 ? 20.958 9.974 3.922 1.00 49.41 281 ASP A O 1
ATOM 2267 N N . ASP A 1 282 ? 21.532 10.278 1.795 1.00 47.09 282 ASP A N 1
ATOM 2268 C CA . ASP A 1 282 ? 21.005 11.635 1.709 1.00 47.09 282 ASP A CA 1
ATOM 2269 C C . ASP A 1 282 ? 19.481 11.572 1.534 1.00 47.09 282 ASP A C 1
ATOM 2271 O O . ASP A 1 282 ? 18.940 11.615 0.425 1.00 47.09 282 ASP A O 1
ATOM 2275 N N . GLU A 1 283 ? 18.784 11.503 2.671 1.00 50.97 283 GLU A N 1
ATOM 2276 C CA . GLU A 1 283 ? 17.336 11.682 2.852 1.00 50.97 283 GLU A CA 1
ATOM 2277 C C . GLU A 1 283 ? 16.853 13.102 2.462 1.00 50.97 283 GLU A C 1
ATOM 2279 O O . GLU A 1 283 ? 16.004 13.696 3.127 1.00 50.97 283 GLU A O 1
ATOM 2284 N N . SER A 1 284 ? 17.375 13.700 1.386 1.00 49.06 284 SER A N 1
ATOM 2285 C CA . SER A 1 284 ? 16.902 15.010 0.936 1.00 49.06 284 SER A CA 1
ATOM 2286 C C . SER A 1 284 ? 15.502 14.877 0.318 1.00 49.06 284 SER A C 1
ATOM 2288 O O . SER A 1 284 ? 15.253 14.198 -0.680 1.00 49.06 284 SER A O 1
ATOM 2290 N N . SER A 1 285 ? 14.559 15.497 1.013 1.00 48.12 285 SER A N 1
ATOM 2291 C CA . SER A 1 285 ? 13.129 15.215 1.075 1.00 48.12 285 SER A CA 1
ATOM 2292 C C . SER A 1 285 ? 12.292 15.826 -0.051 1.00 48.12 285 SER A C 1
ATOM 2294 O O . SER A 1 285 ? 11.144 16.188 0.174 1.00 48.12 285 SER A O 1
ATOM 2296 N N . ALA A 1 286 ? 12.817 15.944 -1.270 1.00 50.59 286 ALA A N 1
ATOM 2297 C CA . ALA A 1 286 ? 12.060 16.513 -2.391 1.00 50.59 286 ALA A CA 1
ATOM 2298 C C . ALA A 1 286 ? 11.117 15.483 -3.050 1.00 50.59 286 ALA A C 1
ATOM 2300 O O . ALA A 1 286 ? 11.071 15.363 -4.273 1.00 50.59 286 ALA A O 1
ATOM 2301 N N . ALA A 1 287 ? 10.403 14.690 -2.244 1.00 53.19 287 ALA A N 1
ATOM 2302 C CA . ALA A 1 287 ? 9.218 14.001 -2.743 1.00 53.19 287 ALA A CA 1
ATOM 2303 C C . ALA A 1 287 ? 8.147 15.071 -2.987 1.00 53.19 287 ALA A C 1
ATOM 2305 O O . ALA A 1 287 ? 7.974 15.956 -2.156 1.00 53.19 287 ALA A O 1
ATOM 2306 N N . GLU A 1 288 ? 7.494 15.034 -4.146 1.00 56.28 288 GLU A N 1
ATOM 2307 C CA . GLU A 1 288 ? 6.410 15.956 -4.485 1.00 56.28 288 GLU A CA 1
ATOM 2308 C C . GLU A 1 288 ? 5.331 15.880 -3.384 1.00 56.28 288 GLU A C 1
ATOM 2310 O O . GLU A 1 288 ? 4.674 14.855 -3.221 1.00 56.28 288 GLU A O 1
ATOM 2315 N N . ASP A 1 289 ? 5.187 16.957 -2.600 1.00 60.09 289 ASP A N 1
ATOM 2316 C CA . ASP A 1 289 ? 4.319 17.066 -1.408 1.00 60.09 289 ASP A CA 1
ATOM 2317 C C . ASP A 1 289 ? 2.827 16.791 -1.682 1.00 60.09 289 ASP A C 1
ATOM 2319 O O . ASP A 1 289 ? 2.029 16.668 -0.751 1.00 60.09 289 ASP A O 1
ATOM 2323 N N . THR A 1 290 ? 2.418 16.706 -2.949 1.00 63.31 290 THR A N 1
ATOM 2324 C CA . THR A 1 290 ? 1.007 16.621 -3.338 1.00 63.31 290 THR A CA 1
ATOM 2325 C C . THR A 1 290 ? 0.345 15.331 -2.869 1.00 63.31 290 THR A C 1
ATOM 2327 O O . THR A 1 290 ? -0.774 15.386 -2.368 1.00 63.31 290 THR A O 1
ATOM 2330 N N . ASP A 1 291 ? 1.044 14.196 -2.937 1.00 68.31 291 ASP A N 1
ATOM 2331 C CA . ASP A 1 291 ? 0.456 12.887 -2.613 1.00 68.31 291 ASP A CA 1
ATOM 2332 C C . ASP A 1 291 ? 0.384 12.642 -1.092 1.00 68.31 291 ASP A C 1
ATOM 2334 O O . ASP A 1 291 ? -0.303 11.732 -0.624 1.00 68.31 291 ASP A O 1
ATOM 2338 N N . LEU A 1 292 ? 1.068 13.468 -0.288 1.00 79.56 292 LEU A N 1
ATOM 2339 C CA . LEU A 1 292 ? 0.978 13.411 1.172 1.00 79.56 292 LEU A CA 1
ATOM 2340 C C . LEU A 1 292 ? -0.234 14.156 1.728 1.00 79.56 292 LEU A C 1
ATOM 2342 O O . LEU A 1 292 ? -0.665 13.837 2.837 1.00 79.56 292 LEU A O 1
ATOM 2346 N N . GLY A 1 293 ? -0.768 15.132 0.989 1.00 85.38 293 GLY A N 1
ATOM 2347 C CA . GLY A 1 293 ? -1.887 15.958 1.440 1.00 85.38 293 GLY A CA 1
ATOM 2348 C C . GLY A 1 293 ? -3.115 15.118 1.783 1.00 85.38 293 GLY A C 1
ATOM 2349 O O . GLY A 1 293 ? -3.627 15.199 2.900 1.00 85.38 293 GLY A O 1
ATOM 2350 N N . ASP A 1 294 ? -3.524 14.242 0.865 1.00 85.44 294 ASP A N 1
ATOM 2351 C CA . ASP A 1 294 ? -4.714 13.401 1.037 1.00 85.44 294 ASP A CA 1
ATOM 2352 C C . ASP A 1 294 ? -4.536 12.384 2.172 1.00 85.44 294 ASP A C 1
ATOM 2354 O O . ASP A 1 294 ? -5.430 12.178 2.995 1.00 85.44 294 ASP A O 1
ATOM 2358 N N . VAL A 1 295 ? -3.341 11.800 2.281 1.00 89.75 295 VAL A N 1
ATOM 2359 C CA . VAL A 1 295 ? -3.001 10.842 3.344 1.00 89.75 295 VAL A CA 1
ATOM 2360 C C . VAL A 1 295 ? -2.965 11.527 4.709 1.00 89.75 295 VAL A C 1
ATOM 2362 O O . VAL A 1 295 ? -3.367 10.933 5.707 1.00 89.75 295 VAL A O 1
ATOM 2365 N N . ALA A 1 296 ? -2.508 12.779 4.776 1.00 91.56 296 ALA A N 1
ATOM 2366 C CA . ALA A 1 296 ? -2.510 13.553 6.009 1.00 91.56 296 ALA A CA 1
ATOM 2367 C C . ALA A 1 296 ? -3.936 13.871 6.473 1.00 91.56 296 ALA A C 1
ATOM 2369 O O . ALA A 1 296 ? -4.229 13.687 7.653 1.00 91.56 296 ALA A O 1
ATOM 2370 N N . VAL A 1 297 ? -4.827 14.281 5.562 1.00 91.75 297 VAL A N 1
ATOM 2371 C CA . VAL A 1 297 ? -6.251 14.507 5.871 1.00 91.75 297 VAL A CA 1
ATOM 2372 C C . VAL A 1 297 ? -6.903 13.216 6.369 1.00 91.75 297 VAL A C 1
ATOM 2374 O O . VAL A 1 297 ? -7.552 13.216 7.414 1.00 91.75 297 VAL A O 1
ATOM 2377 N N . PHE A 1 298 ? -6.661 12.101 5.678 1.00 91.44 298 PHE A N 1
ATOM 2378 C CA . PHE A 1 298 ? -7.136 10.780 6.087 1.00 91.44 298 PHE A CA 1
ATOM 2379 C C . PHE A 1 298 ? -6.632 10.386 7.487 1.00 91.44 298 PHE A C 1
ATOM 2381 O O . PHE A 1 298 ? -7.406 9.939 8.335 1.00 91.44 298 PHE A O 1
ATOM 2388 N N . ALA A 1 299 ? -5.349 10.616 7.771 1.00 94.25 299 ALA A N 1
ATOM 2389 C CA . ALA A 1 299 ? -4.757 10.325 9.071 1.00 94.25 299 ALA A CA 1
ATOM 2390 C C . ALA A 1 299 ? -5.338 11.182 10.211 1.00 94.25 299 ALA A C 1
ATOM 2392 O O . ALA A 1 299 ? -5.469 10.690 11.333 1.00 94.25 299 ALA A O 1
ATOM 2393 N N . GLU A 1 300 ? -5.680 12.447 9.950 1.00 95.56 300 GLU A N 1
ATOM 2394 C CA . GLU A 1 300 ? -6.336 13.315 10.937 1.00 95.56 300 GLU A CA 1
ATOM 2395 C C . GLU A 1 300 ? -7.768 12.865 11.244 1.00 95.56 300 GLU A C 1
ATOM 2397 O O . GLU A 1 300 ? -8.177 12.896 12.406 1.00 95.56 300 GLU A O 1
ATOM 2402 N N . GLU A 1 301 ? -8.514 12.380 10.249 1.00 94.69 301 GLU A N 1
ATOM 2403 C CA . GLU A 1 301 ? -9.870 11.873 10.486 1.00 94.69 301 GLU A CA 1
ATOM 2404 C C . GLU A 1 301 ? -9.850 10.576 11.312 1.00 94.69 301 GLU A C 1
ATOM 2406 O O . GLU A 1 301 ? -10.637 10.433 12.248 1.00 94.69 301 GLU A O 1
ATOM 2411 N N . ILE A 1 302 ? -8.874 9.685 11.078 1.00 95.25 302 ILE A N 1
ATOM 2412 C CA . ILE A 1 302 ? -8.644 8.515 11.946 1.00 95.25 302 ILE A CA 1
ATOM 2413 C C . ILE A 1 302 ? -8.327 8.940 13.380 1.00 95.25 302 ILE A C 1
ATOM 2415 O O . ILE A 1 302 ? -8.873 8.376 14.325 1.00 95.25 302 ILE A O 1
ATOM 2419 N N . LEU A 1 303 ? -7.472 9.947 13.571 1.00 95.94 303 LEU A N 1
ATOM 2420 C CA . LEU A 1 303 ? -7.151 10.449 14.909 1.00 95.94 303 LEU A CA 1
ATOM 2421 C C . LEU A 1 303 ? -8.368 11.039 15.618 1.00 95.94 303 LEU A C 1
ATOM 2423 O O . LEU A 1 303 ? -8.524 10.857 16.826 1.00 95.94 303 LEU A O 1
ATOM 2427 N N . LYS A 1 304 ? -9.208 11.763 14.881 1.00 94.12 304 LYS A N 1
ATOM 2428 C CA . LYS A 1 304 ? -10.430 12.363 15.404 1.00 94.12 304 LYS A CA 1
ATOM 2429 C C . LYS A 1 304 ? -11.411 11.292 15.872 1.00 94.12 304 LYS A C 1
ATOM 2431 O O . LYS A 1 304 ? -11.832 11.354 17.025 1.00 94.12 304 LYS A O 1
ATOM 2436 N N . GLU A 1 305 ? -11.710 10.292 15.047 1.00 94.19 305 GLU A N 1
ATOM 2437 C CA . GLU A 1 305 ? -12.631 9.222 15.449 1.00 94.19 305 GLU A CA 1
ATOM 2438 C C . GLU A 1 305 ? -12.038 8.324 16.534 1.00 94.19 305 GLU A C 1
ATOM 2440 O O . GLU A 1 305 ? -12.740 7.908 17.453 1.00 94.19 305 GLU A O 1
ATOM 2445 N N . HIS A 1 306 ? -10.731 8.064 16.497 1.00 95.75 306 HIS A N 1
ATOM 2446 C CA . HIS A 1 306 ? -10.077 7.274 17.532 1.00 95.75 306 HIS A CA 1
ATOM 2447 C C . HIS A 1 306 ? -10.185 7.940 18.915 1.00 95.75 306 HIS A C 1
ATOM 2449 O O . HIS A 1 306 ? -10.388 7.250 19.909 1.00 95.75 306 HIS A O 1
ATOM 2455 N N . ARG A 1 307 ? -10.134 9.278 19.001 1.00 94.12 307 ARG A N 1
ATOM 2456 C CA . ARG A 1 307 ? -10.380 10.012 20.261 1.00 94.12 307 ARG A CA 1
ATOM 2457 C C . ARG A 1 307 ? -11.811 9.833 20.773 1.00 94.12 307 ARG A C 1
ATOM 2459 O O . ARG A 1 307 ? -12.010 9.688 21.976 1.00 94.12 307 ARG A O 1
ATOM 2466 N N . LEU A 1 308 ? -12.798 9.809 19.877 1.00 89.88 308 LEU A N 1
ATOM 2467 C CA . LEU A 1 308 ? -14.192 9.531 20.242 1.00 89.88 308 LEU A CA 1
ATOM 2468 C C . LEU A 1 308 ? -14.360 8.073 20.688 1.00 89.88 308 LEU A C 1
ATOM 2470 O O . LEU A 1 308 ? -14.967 7.800 21.723 1.00 89.88 308 LEU A O 1
ATOM 2474 N N . SER A 1 309 ? -13.747 7.144 19.956 1.00 93.06 309 SER A N 1
ATOM 2475 C CA . SER A 1 309 ? -13.705 5.721 20.298 1.00 93.06 309 SER A CA 1
ATOM 2476 C C . SER A 1 309 ? -13.017 5.475 21.639 1.00 93.06 309 SER A C 1
ATOM 2478 O O . SER A 1 309 ? -13.462 4.612 22.384 1.00 93.06 309 SER A O 1
ATOM 2480 N N . PHE A 1 310 ? -12.002 6.265 21.999 1.00 94.75 310 PHE A N 1
ATOM 2481 C CA . PHE A 1 310 ? -11.356 6.219 23.312 1.00 94.75 310 PHE A CA 1
ATOM 2482 C C . PHE A 1 310 ? -12.371 6.481 24.431 1.00 94.75 310 PHE A C 1
ATOM 2484 O O . PHE A 1 310 ? -12.531 5.658 25.328 1.00 94.75 310 PHE A O 1
ATOM 2491 N N . ALA A 1 311 ? -13.133 7.574 24.351 1.00 90.56 311 ALA A N 1
ATOM 2492 C CA . ALA A 1 311 ? -14.158 7.877 25.352 1.00 90.56 311 ALA A CA 1
ATOM 2493 C C . ALA A 1 311 ? -15.275 6.814 25.394 1.00 90.56 311 ALA A C 1
ATOM 2495 O O . ALA A 1 311 ? -15.693 6.396 26.476 1.00 90.56 311 ALA A O 1
ATOM 2496 N N . ARG A 1 312 ? -15.720 6.316 24.231 1.00 88.56 312 ARG A N 1
ATOM 2497 C CA . ARG A 1 312 ? -16.728 5.242 24.149 1.00 88.56 312 ARG A CA 1
ATOM 2498 C C . ARG A 1 312 ? -16.226 3.928 24.754 1.00 88.56 312 ARG A C 1
ATOM 2500 O O . ARG A 1 312 ? -16.956 3.293 25.511 1.00 88.56 312 ARG A O 1
ATOM 2507 N N . ALA A 1 313 ? -14.979 3.548 24.481 1.00 92.06 313 ALA A N 1
ATOM 2508 C CA . ALA A 1 313 ? -14.358 2.349 25.032 1.00 92.06 313 ALA A CA 1
ATOM 2509 C C . ALA A 1 313 ? -14.243 2.422 26.561 1.00 92.06 313 ALA A C 1
ATOM 2511 O O . ALA A 1 313 ? -14.545 1.439 27.232 1.00 92.06 313 ALA A O 1
ATOM 2512 N N . ALA A 1 314 ? -13.905 3.591 27.122 1.00 90.62 314 ALA A N 1
ATOM 2513 C CA . ALA A 1 314 ? -13.948 3.819 28.569 1.00 90.62 314 ALA A CA 1
ATOM 2514 C C . ALA A 1 314 ? -15.356 3.610 29.147 1.00 90.62 314 ALA A C 1
ATOM 2516 O O . ALA A 1 314 ? -15.516 2.919 30.155 1.00 90.62 314 ALA A O 1
ATOM 2517 N N . GLY A 1 315 ? -16.378 4.169 28.492 1.00 86.00 315 GLY A N 1
ATOM 2518 C CA . GLY A 1 315 ? -17.773 4.003 28.894 1.00 86.00 315 GLY A CA 1
ATOM 2519 C C . GLY A 1 315 ? -18.222 2.540 28.862 1.00 86.00 315 GLY A C 1
ATOM 2520 O O . GLY A 1 315 ? -18.797 2.053 29.831 1.00 86.00 315 GLY A O 1
ATOM 2521 N N . LEU A 1 316 ? -17.908 1.802 27.796 1.00 86.44 316 LEU A N 1
ATOM 2522 C CA . LEU A 1 316 ? -18.222 0.373 27.697 1.00 86.44 316 LEU A CA 1
ATOM 2523 C C . LEU A 1 316 ? -17.465 -0.457 28.739 1.00 86.44 316 LEU A C 1
ATOM 2525 O O . LEU A 1 316 ? -18.072 -1.287 29.414 1.00 86.44 316 LEU A O 1
ATOM 2529 N N . PHE A 1 317 ? -16.171 -0.194 28.923 1.00 89.00 317 PHE A N 1
ATOM 2530 C CA . PHE A 1 317 ? -15.350 -0.866 29.928 1.00 89.00 317 PHE A CA 1
ATOM 2531 C C . PHE A 1 317 ? -15.924 -0.683 31.339 1.00 89.00 317 PHE A C 1
ATOM 2533 O O . PHE A 1 317 ? -16.056 -1.659 32.080 1.00 89.00 317 PHE A O 1
ATOM 2540 N N . SER A 1 318 ? -16.365 0.534 31.670 1.00 85.31 318 SER A N 1
ATOM 2541 C CA . SER A 1 318 ? -16.942 0.867 32.977 1.00 85.31 318 SER A CA 1
ATOM 2542 C C . SER A 1 318 ? -18.209 0.093 33.343 1.00 85.31 318 SER A C 1
ATOM 2544 O O . SER A 1 318 ? -18.524 -0.061 34.519 1.00 85.31 318 SER A O 1
ATOM 2546 N N . ARG A 1 319 ? -18.940 -0.422 32.346 1.00 85.25 319 ARG A N 1
ATOM 2547 C CA . ARG A 1 319 ? -20.123 -1.267 32.577 1.00 85.25 319 ARG A CA 1
ATOM 2548 C C . ARG A 1 319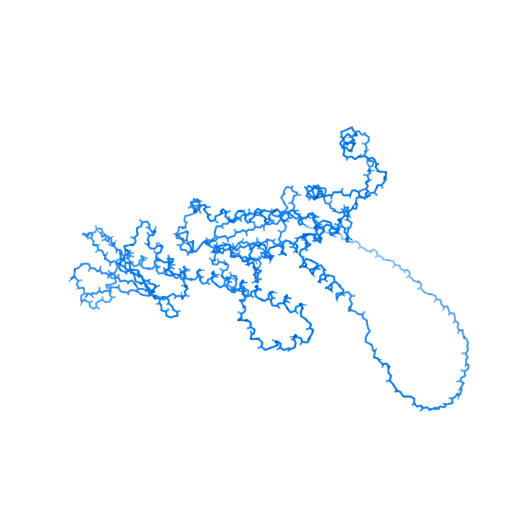 ? -19.749 -2.671 33.041 1.00 85.25 319 ARG A C 1
ATOM 2550 O O . ARG A 1 319 ? -20.581 -3.370 33.605 1.00 85.25 319 ARG A O 1
ATOM 2557 N N . THR A 1 320 ? -18.517 -3.091 32.767 1.00 84.62 320 THR A N 1
ATOM 2558 C CA . THR A 1 320 ? -18.035 -4.454 33.024 1.00 84.62 320 THR A CA 1
ATOM 2559 C C . THR A 1 320 ? -16.978 -4.531 34.119 1.00 84.62 320 THR A C 1
ATOM 2561 O O . THR A 1 320 ? -16.726 -5.615 34.637 1.00 84.62 320 THR A O 1
ATOM 2564 N N . CYS A 1 321 ? -16.333 -3.415 34.458 1.00 82.62 321 CYS A N 1
ATOM 2565 C CA . CYS A 1 321 ? -15.191 -3.354 35.366 1.00 82.62 321 CYS A CA 1
ATOM 2566 C C . CYS A 1 321 ? -15.208 -2.057 36.185 1.00 82.62 321 CYS A C 1
ATOM 2568 O O . CYS A 1 321 ? -15.755 -1.044 35.751 1.00 82.62 321 CYS A O 1
ATOM 2570 N N . ASP A 1 322 ? -14.560 -2.080 37.351 1.00 76.81 322 ASP A N 1
ATOM 2571 C CA . ASP A 1 322 ? -14.429 -0.905 38.213 1.00 76.81 322 ASP A CA 1
ATOM 2572 C C . ASP A 1 322 ? -13.504 0.158 37.583 1.00 76.81 322 ASP A C 1
ATOM 2574 O O . ASP A 1 322 ? -12.322 -0.085 37.306 1.00 76.81 322 ASP A O 1
ATOM 2578 N N . ILE A 1 323 ? -14.053 1.361 37.387 1.00 69.62 323 ILE A N 1
ATOM 2579 C CA . ILE A 1 323 ? -13.372 2.545 36.838 1.00 69.62 323 ILE A CA 1
ATOM 2580 C C . ILE A 1 323 ? -12.232 3.007 37.751 1.00 69.62 323 ILE A C 1
ATOM 2582 O O . ILE A 1 323 ? -11.318 3.675 37.271 1.00 69.62 323 ILE A O 1
ATOM 2586 N N . GLY A 1 324 ? -12.235 2.641 39.040 1.00 73.44 324 GLY A N 1
ATOM 2587 C CA . GLY A 1 324 ? -11.173 2.997 39.989 1.00 73.44 324 GLY A CA 1
ATOM 2588 C C . GLY A 1 324 ? -9.766 2.562 39.553 1.00 73.44 324 GLY A C 1
ATOM 2589 O O . GLY A 1 324 ? -8.775 3.113 40.027 1.00 73.44 324 GLY A O 1
ATOM 2590 N N . SER A 1 325 ? -9.679 1.623 38.608 1.00 78.75 325 SER A N 1
ATOM 2591 C CA . SER A 1 325 ? -8.438 1.172 37.971 1.00 78.75 325 SER A CA 1
ATOM 2592 C C . SER A 1 325 ? -7.901 2.106 36.872 1.00 78.75 325 SER A C 1
ATOM 2594 O O . SER A 1 325 ? -6.750 1.969 36.459 1.00 78.75 325 SER A O 1
ATOM 2596 N N . MET A 1 326 ? -8.694 3.070 36.389 1.00 86.06 326 MET A N 1
ATOM 2597 C CA . MET A 1 326 ? -8.298 3.962 35.301 1.00 86.06 326 MET A CA 1
ATOM 2598 C C . MET A 1 326 ? -7.332 5.039 35.780 1.00 86.06 326 MET A C 1
ATOM 2600 O O . MET A 1 326 ? -7.606 5.794 36.714 1.00 86.06 326 MET A O 1
ATOM 2604 N N . HIS A 1 327 ? -6.204 5.174 35.083 1.00 88.69 327 HIS A N 1
ATOM 2605 C CA . HIS A 1 327 ? -5.234 6.197 35.434 1.00 88.69 327 HIS A CA 1
ATOM 2606 C C . HIS A 1 327 ? -5.840 7.613 35.270 1.00 88.69 327 HIS A C 1
ATOM 2608 O O . HIS A 1 327 ? -6.412 7.917 34.218 1.00 88.69 327 HIS A O 1
ATOM 2614 N N . PRO A 1 328 ? -5.609 8.549 36.221 1.00 85.25 328 PRO A N 1
ATOM 2615 C CA . PRO A 1 328 ? -6.133 9.919 36.176 1.00 85.25 328 PRO A CA 1
ATOM 2616 C C . PRO A 1 328 ? -5.975 10.659 34.840 1.00 85.25 328 PRO A C 1
ATOM 2618 O O . PRO A 1 328 ? -6.926 11.260 34.361 1.00 85.25 328 PRO A O 1
ATOM 2621 N N . ALA A 1 329 ? -4.804 10.609 34.188 1.00 87.06 329 ALA A N 1
ATOM 2622 C CA . ALA A 1 329 ? -4.630 11.280 32.897 1.00 87.06 329 ALA A CA 1
ATOM 2623 C C . ALA A 1 329 ? -5.439 10.656 31.742 1.00 87.06 329 ALA A C 1
ATOM 2625 O O . ALA A 1 329 ? -5.714 11.361 30.771 1.00 87.06 329 ALA A O 1
ATOM 2626 N N . ASP A 1 330 ? -5.790 9.367 31.809 1.00 89.19 330 ASP A N 1
ATOM 2627 C CA . ASP A 1 330 ? -6.647 8.716 30.806 1.00 89.19 330 ASP A CA 1
ATOM 2628 C C . ASP A 1 330 ? -8.104 9.105 31.053 1.00 89.19 330 ASP A C 1
ATOM 2630 O O . ASP A 1 330 ? -8.793 9.517 30.124 1.00 89.19 330 ASP A O 1
ATOM 2634 N N . PHE A 1 331 ? -8.510 9.144 32.324 1.00 86.06 331 PHE A N 1
ATOM 2635 C CA . PHE A 1 331 ? -9.805 9.673 32.741 1.00 86.06 331 PHE A CA 1
ATOM 2636 C C . PHE A 1 331 ? -10.006 11.139 32.319 1.00 86.06 331 PHE A C 1
ATOM 2638 O O . PHE A 1 331 ? -10.984 11.464 31.645 1.00 86.06 331 PHE A O 1
ATOM 2645 N N . SER A 1 332 ? -9.043 12.022 32.614 1.00 86.06 332 SER A N 1
ATOM 2646 C CA . SER A 1 332 ? -9.078 13.426 32.178 1.00 86.06 332 SER A CA 1
ATOM 2647 C C . SER A 1 332 ? -9.158 13.567 30.656 1.00 86.06 332 SER A C 1
ATOM 2649 O O . SER A 1 332 ? -9.758 14.515 30.155 1.00 86.06 332 SER A O 1
ATOM 2651 N N . HIS A 1 333 ? -8.566 12.634 29.906 1.00 89.50 333 HIS A N 1
ATOM 2652 C CA . HIS A 1 333 ? -8.643 12.643 28.450 1.00 89.50 333 HIS A CA 1
ATOM 2653 C C . HIS A 1 333 ? -10.020 12.219 27.942 1.00 89.50 333 HIS A C 1
ATOM 2655 O O . HIS A 1 333 ? -10.558 12.897 27.069 1.00 89.50 333 HIS A O 1
ATOM 2661 N N . CYS A 1 334 ? -10.622 11.172 28.517 1.00 87.94 334 CYS A N 1
ATOM 2662 C CA . CYS A 1 334 ? -12.002 10.782 28.216 1.00 87.94 334 CYS A CA 1
ATOM 2663 C C . CYS A 1 334 ? -12.959 11.964 28.405 1.00 87.94 334 CYS A C 1
ATOM 2665 O O . CYS A 1 334 ? -13.722 12.285 27.498 1.00 87.94 334 CYS A O 1
ATOM 2667 N N . LEU A 1 335 ? -12.846 12.672 29.537 1.00 84.06 335 LEU A N 1
ATOM 2668 C CA . LEU A 1 335 ? -13.693 13.828 29.844 1.00 84.06 335 LEU A CA 1
ATOM 2669 C C . LEU A 1 335 ? -13.604 14.947 28.800 1.00 84.06 335 LEU A C 1
ATOM 2671 O O . LEU A 1 335 ? -14.580 15.662 28.603 1.00 84.06 335 LEU A O 1
ATOM 2675 N N . SER A 1 336 ? -12.470 15.091 28.106 1.00 86.44 336 SER A N 1
ATOM 2676 C CA . SER A 1 336 ? -12.315 16.118 27.069 1.00 86.44 336 SER A CA 1
ATOM 2677 C C . SER A 1 336 ? -13.109 15.844 25.783 1.00 86.44 336 SER A C 1
ATOM 2679 O O . SER A 1 336 ? -13.270 16.758 24.976 1.00 86.44 336 SER A O 1
ATOM 2681 N N . TYR A 1 337 ? -13.618 14.619 25.597 1.00 83.38 337 TYR A N 1
ATOM 2682 C CA . TYR A 1 337 ? -14.392 14.211 24.414 1.00 83.38 337 TYR A CA 1
ATOM 2683 C C . TYR A 1 337 ? -15.837 13.819 24.720 1.00 83.38 337 TYR A C 1
ATOM 2685 O O . TYR A 1 337 ? -16.612 13.584 23.794 1.00 83.38 337 TYR A O 1
ATOM 2693 N N . CYS A 1 338 ? -16.222 13.771 25.993 1.00 74.19 338 CYS A N 1
ATOM 2694 C CA . CYS A 1 338 ? -17.613 13.577 26.369 1.00 74.19 338 CYS A CA 1
ATOM 2695 C C . CYS A 1 338 ? -18.414 14.840 26.022 1.00 74.19 338 CYS A C 1
ATOM 2697 O O . CYS A 1 338 ? -18.156 15.920 26.551 1.00 74.19 338 CYS A O 1
ATOM 2699 N N . THR A 1 339 ? -19.399 14.712 25.133 1.00 63.38 339 THR A N 1
ATOM 2700 C CA . THR A 1 339 ? -20.338 15.799 24.803 1.00 63.38 339 THR A CA 1
ATOM 2701 C C . THR A 1 339 ? -21.333 16.053 25.933 1.00 63.38 339 THR A C 1
ATOM 2703 O O . THR A 1 339 ? -21.800 17.178 26.105 1.00 63.38 339 THR A O 1
ATOM 2706 N N . GLN A 1 340 ? -21.631 15.019 26.721 1.00 56.88 340 GLN A N 1
ATOM 2707 C CA . GLN A 1 340 ? -22.432 15.090 27.934 1.00 56.88 340 GLN A CA 1
ATOM 2708 C C . GLN A 1 340 ? -21.756 14.270 29.030 1.00 56.88 340 GLN A C 1
ATOM 2710 O O . GLN A 1 340 ? -21.444 13.094 28.848 1.00 56.88 340 GLN A O 1
ATOM 2715 N N . THR A 1 341 ? -21.539 14.902 30.179 1.00 52.34 341 THR A N 1
ATOM 2716 C CA . THR A 1 341 ? -21.036 14.239 31.382 1.00 52.34 341 THR A CA 1
ATOM 2717 C C . THR A 1 341 ? -22.152 14.269 32.407 1.00 52.34 341 THR A C 1
ATOM 2719 O O . THR A 1 341 ? -22.395 15.295 33.039 1.00 52.34 341 THR A O 1
ATOM 2722 N N . ILE A 1 342 ? -22.855 13.151 32.558 1.00 48.56 342 ILE A N 1
ATOM 2723 C CA . ILE A 1 342 ? -23.800 12.983 33.659 1.00 48.56 342 ILE A CA 1
ATOM 2724 C C . ILE A 1 342 ? -22.992 12.469 34.844 1.00 48.56 342 ILE A C 1
ATOM 2726 O O . ILE A 1 342 ? -22.531 11.330 34.853 1.00 48.56 342 ILE A O 1
ATOM 2730 N N . ILE A 1 343 ? -22.772 13.337 35.829 1.00 50.03 343 ILE A N 1
ATOM 2731 C CA . ILE A 1 343 ? -22.118 12.960 37.081 1.00 50.03 343 ILE A CA 1
ATOM 2732 C C . ILE A 1 343 ? -23.147 12.198 37.899 1.00 50.03 343 ILE A C 1
ATOM 2734 O O . ILE A 1 343 ? -24.033 12.797 38.503 1.00 50.03 343 ILE A O 1
ATOM 2738 N N . ALA A 1 344 ? -23.048 10.873 37.891 1.00 42.19 344 ALA A N 1
ATOM 2739 C CA . ALA A 1 344 ? -23.963 10.057 38.671 1.00 42.19 344 ALA A CA 1
ATOM 2740 C C . ALA A 1 344 ? -23.687 10.155 40.181 1.00 42.19 344 ALA A C 1
ATOM 2742 O O . ALA A 1 344 ? -24.625 10.000 40.956 1.00 42.19 344 ALA A O 1
ATOM 2743 N N . MET A 1 345 ? -22.434 10.394 40.609 1.00 38.97 345 MET A N 1
ATOM 2744 C CA . MET A 1 345 ? -22.049 10.403 42.034 1.00 38.97 345 MET A CA 1
ATOM 2745 C C . MET A 1 345 ? -20.562 10.847 42.207 1.00 38.97 345 MET A C 1
ATOM 2747 O O . MET A 1 345 ? -19.777 10.752 41.264 1.00 38.97 345 MET A O 1
ATOM 2751 N N . SER A 1 346 ? -20.141 11.361 43.379 1.00 39.72 346 SER A N 1
ATOM 2752 C CA . SER A 1 346 ? -18.803 11.983 43.596 1.00 39.72 346 SER A CA 1
ATOM 2753 C C . SER A 1 346 ? -18.224 11.815 45.014 1.00 39.72 346 SER A C 1
ATOM 2755 O O . SER A 1 346 ? -18.886 12.197 45.975 1.00 39.72 346 SER A O 1
ATOM 2757 N N . PHE A 1 347 ? -16.981 11.341 45.191 1.00 39.94 347 PHE A N 1
ATOM 2758 C CA . PHE A 1 347 ? -16.336 11.299 46.525 1.00 39.94 347 PHE A CA 1
ATOM 2759 C C . PHE A 1 347 ? -15.393 12.444 46.809 1.00 39.94 347 PHE A C 1
ATOM 2761 O O . PHE A 1 347 ? -14.612 12.846 45.951 1.00 39.94 347 PHE A O 1
ATOM 2768 N N . VAL A 1 348 ? -15.352 12.819 48.085 1.00 39.31 348 VAL A N 1
ATOM 2769 C CA . VAL A 1 348 ? -14.258 13.577 48.681 1.00 39.31 348 VAL A CA 1
ATOM 2770 C C . VAL A 1 348 ? -13.486 12.632 49.604 1.00 39.31 348 VAL A C 1
ATOM 2772 O O . VAL A 1 348 ? -14.008 12.205 50.631 1.00 39.31 348 VAL A O 1
ATOM 2775 N N . LEU A 1 349 ? -12.249 12.281 49.240 1.00 38.94 349 LEU A N 1
ATOM 2776 C CA . LEU A 1 349 ? -11.318 11.647 50.178 1.00 38.94 349 LEU A CA 1
ATOM 2777 C C . LEU A 1 349 ? -10.734 12.729 51.102 1.00 38.94 349 LEU A C 1
ATOM 2779 O O . LEU A 1 349 ? -10.441 13.830 50.628 1.00 38.94 349 LEU A O 1
ATOM 2783 N N . PRO A 1 350 ? -10.545 12.452 52.402 1.00 39.88 350 PRO A N 1
ATOM 2784 C CA . PRO A 1 350 ? -9.989 13.425 53.332 1.00 39.88 350 PRO A CA 1
ATOM 2785 C C . PRO A 1 350 ? -8.527 13.717 52.968 1.00 39.88 350 PRO A C 1
ATOM 2787 O O . PRO A 1 350 ? -7.639 12.892 53.182 1.00 39.88 350 PRO A O 1
ATOM 2790 N N . ILE A 1 351 ? -8.273 14.894 52.393 1.00 46.72 351 ILE A N 1
ATOM 2791 C CA . ILE A 1 351 ? -6.918 15.404 52.161 1.00 46.72 351 ILE A CA 1
ATOM 2792 C C . ILE A 1 351 ? -6.404 15.983 53.491 1.00 46.72 351 ILE A C 1
ATOM 2794 O O . ILE A 1 351 ? -7.150 16.718 54.146 1.00 46.72 351 ILE A O 1
ATOM 2798 N N . PRO A 1 352 ? -5.154 15.697 53.905 1.00 45.66 352 PRO A N 1
ATOM 2799 C CA . PRO A 1 352 ? -4.555 16.311 55.084 1.00 45.66 352 PRO A CA 1
ATOM 2800 C C . PRO A 1 352 ? -4.596 17.840 54.988 1.00 45.66 352 PRO A C 1
ATOM 2802 O O . PRO A 1 352 ? -4.292 18.427 53.949 1.00 45.66 352 PRO A O 1
ATOM 2805 N N . GLU A 1 353 ? -4.991 18.465 56.090 1.00 50.00 353 GLU A N 1
ATOM 2806 C CA . GLU A 1 353 ? -5.254 19.891 56.280 1.00 50.00 353 GLU A CA 1
ATOM 2807 C C . GLU A 1 353 ? -4.143 20.799 55.705 1.00 50.00 353 GLU A C 1
ATOM 2809 O O . GLU A 1 353 ? -3.166 21.063 56.398 1.00 50.00 353 GLU A O 1
ATOM 2814 N N . ASN A 1 354 ? -4.252 21.258 54.442 1.00 50.19 354 ASN A N 1
ATOM 2815 C CA . ASN A 1 354 ? -3.748 22.571 53.961 1.00 50.19 354 ASN A CA 1
ATOM 2816 C C . ASN A 1 354 ? -3.843 22.846 52.440 1.00 50.19 354 ASN A C 1
ATOM 2818 O O . ASN A 1 354 ? -3.462 23.929 52.004 1.00 50.19 354 ASN A O 1
ATOM 2822 N N . THR A 1 355 ? -4.362 21.949 51.597 1.00 46.91 355 THR A N 1
ATOM 2823 C CA . THR A 1 355 ? -4.430 22.175 50.126 1.00 46.91 355 THR A CA 1
ATOM 2824 C C . THR A 1 355 ? -5.756 22.783 49.628 1.00 46.91 355 THR A C 1
ATOM 2826 O O . THR A 1 355 ? -5.977 22.919 48.426 1.00 46.91 355 THR A O 1
ATOM 2829 N N . ASN A 1 356 ? -6.641 23.181 50.547 1.00 50.06 356 ASN A N 1
ATOM 2830 C CA . ASN A 1 356 ? -8.088 23.241 50.312 1.00 50.06 356 ASN A CA 1
ATOM 2831 C C . ASN A 1 356 ? -8.666 24.525 49.696 1.00 50.06 356 ASN A C 1
ATOM 2833 O O . ASN A 1 356 ? -9.866 24.586 49.494 1.00 50.06 356 ASN A O 1
ATOM 2837 N N . VAL A 1 357 ? -7.894 25.564 49.373 1.00 53.94 357 VAL A N 1
ATOM 2838 C CA . VAL A 1 357 ? -8.533 26.813 48.893 1.00 53.94 357 VAL A CA 1
ATOM 2839 C C . VAL A 1 357 ? -8.708 26.828 47.372 1.00 53.94 357 VAL A C 1
ATOM 2841 O O . VAL A 1 357 ? -9.764 27.211 46.880 1.00 53.94 357 VAL A O 1
ATOM 2844 N N . LEU A 1 358 ? -7.712 26.362 46.613 1.00 44.59 358 LEU A N 1
ATOM 2845 C CA . LEU A 1 358 ? -7.745 26.444 45.146 1.00 44.59 358 LEU A CA 1
ATOM 2846 C C . LEU A 1 358 ? -8.588 25.329 44.506 1.00 44.59 358 LEU A C 1
ATOM 2848 O O . LEU A 1 358 ? -9.304 25.570 43.539 1.00 44.59 358 LEU A O 1
ATOM 2852 N N . LEU A 1 359 ? -8.513 24.112 45.056 1.00 42.81 359 LEU A N 1
ATOM 2853 C CA . LEU A 1 359 ? -9.275 22.956 44.573 1.00 42.81 359 LEU A CA 1
ATOM 2854 C C . LEU A 1 359 ? -10.773 23.122 44.864 1.00 42.81 359 LEU A C 1
ATOM 2856 O O . LEU A 1 359 ? -11.604 22.805 44.020 1.00 42.81 359 LEU A O 1
ATOM 2860 N N . GLN A 1 360 ? -11.103 23.688 46.024 1.00 45.28 360 GLN A N 1
ATOM 2861 C CA . GLN A 1 360 ? -12.474 23.943 46.454 1.00 45.28 360 GLN A CA 1
ATOM 2862 C C . GLN A 1 360 ? -13.121 25.081 45.653 1.00 45.28 360 GLN A C 1
ATOM 2864 O O . GLN A 1 360 ? -14.257 24.944 45.225 1.00 45.28 360 GLN A O 1
ATOM 2869 N N . GLN A 1 361 ? -12.366 26.130 45.303 1.00 47.00 361 GLN A N 1
ATOM 2870 C CA . GLN A 1 361 ? -12.829 27.168 44.369 1.00 47.00 361 GLN A CA 1
ATOM 2871 C C . GLN A 1 361 ? -13.055 26.645 42.940 1.00 47.00 361 GLN A C 1
ATOM 2873 O O . GLN A 1 361 ? -13.976 27.096 42.260 1.00 47.00 361 GLN A O 1
ATOM 2878 N N . LEU A 1 362 ? -12.233 25.696 42.475 1.00 42.75 362 LEU A N 1
ATOM 2879 C CA . LEU A 1 362 ? -12.413 25.068 41.163 1.00 42.75 362 LEU A CA 1
ATOM 2880 C C . LEU A 1 362 ? -13.667 24.174 41.147 1.00 42.75 362 LEU A C 1
ATOM 2882 O O . LEU A 1 362 ? -14.453 24.246 40.203 1.00 42.75 362 LEU A O 1
ATOM 2886 N N . LEU A 1 363 ? -13.868 23.391 42.216 1.00 42.66 363 LEU A N 1
ATOM 2887 C CA . LEU A 1 363 ? -15.023 22.512 42.431 1.00 42.66 363 LEU A CA 1
ATOM 2888 C C . LEU A 1 363 ? -16.337 23.297 42.574 1.00 42.66 363 LEU A C 1
ATOM 2890 O O . LEU A 1 363 ? -17.306 22.951 41.903 1.00 42.66 363 LEU A O 1
ATOM 2894 N N . ASP A 1 364 ? -16.350 24.394 43.338 1.00 43.09 364 ASP A N 1
ATOM 2895 C CA . ASP A 1 364 ? -17.522 25.268 43.518 1.00 43.09 364 ASP A CA 1
ATOM 2896 C C . ASP A 1 364 ? -17.941 25.979 42.216 1.00 43.09 364 ASP A C 1
ATOM 2898 O O . ASP A 1 364 ? -19.112 26.311 42.037 1.00 43.09 364 ASP A O 1
ATOM 2902 N N . SER A 1 365 ? -17.004 26.216 41.285 1.00 42.25 365 SER A N 1
ATOM 2903 C CA . SER A 1 365 ? -17.323 26.843 39.991 1.00 42.25 365 SER A CA 1
ATOM 2904 C C . SER A 1 365 ? -17.910 25.870 38.961 1.00 42.25 365 SER A C 1
ATOM 2906 O O . SER A 1 365 ? -18.578 26.307 38.024 1.00 42.25 365 SER A O 1
ATOM 2908 N N . ILE A 1 366 ? -17.667 24.564 39.127 1.00 43.12 366 ILE A N 1
ATOM 2909 C CA . ILE A 1 366 ? -18.077 23.524 38.172 1.00 43.12 366 ILE A CA 1
ATOM 2910 C C . ILE A 1 366 ? -19.317 22.764 38.676 1.00 43.12 366 ILE A C 1
ATOM 2912 O O . ILE A 1 366 ? -20.116 22.314 37.856 1.00 43.12 366 ILE A O 1
ATOM 2916 N N . LEU A 1 367 ? -19.517 22.633 39.995 1.00 39.62 367 LEU A N 1
ATOM 2917 C CA . LEU A 1 367 ? -20.501 21.714 40.580 1.00 39.62 367 LEU A CA 1
ATOM 2918 C C . LEU A 1 367 ? -21.385 22.399 41.641 1.00 39.62 367 LEU A C 1
ATOM 2920 O O . LEU A 1 367 ? -20.971 22.626 42.773 1.00 39.62 367 LEU A O 1
ATOM 2924 N N . SER A 1 368 ? -22.650 22.668 41.298 1.00 31.62 368 SER A N 1
ATOM 2925 C CA . SER A 1 368 ? -23.731 22.849 42.288 1.00 31.62 368 SER A CA 1
ATOM 2926 C C . SER A 1 368 ? -23.947 21.527 43.055 1.00 31.62 368 SER A C 1
ATOM 2928 O O . SER A 1 368 ? -23.843 20.466 42.437 1.00 31.62 368 SER A O 1
ATOM 2930 N N . PRO A 1 369 ? -24.242 21.543 44.371 1.00 35.38 369 PRO A N 1
ATOM 2931 C CA . PRO A 1 369 ? -23.893 20.446 45.268 1.00 35.38 369 PRO A CA 1
ATOM 2932 C C . PRO A 1 369 ? -24.832 19.246 45.128 1.00 35.38 369 PRO A C 1
ATOM 2934 O O . PRO A 1 369 ? -26.050 19.383 45.240 1.00 35.38 369 PRO A O 1
ATOM 2937 N N . VAL A 1 370 ? -24.253 18.054 44.984 1.00 33.97 370 VAL A N 1
ATOM 2938 C CA . VAL A 1 370 ? -24.925 16.782 45.271 1.00 33.97 370 VAL A CA 1
ATOM 2939 C C . VAL A 1 370 ? -24.048 16.015 46.255 1.00 33.97 370 VAL A C 1
ATOM 2941 O O . VAL A 1 370 ? -22.848 15.852 46.042 1.00 33.97 370 VAL A O 1
ATOM 2944 N N . GLN A 1 371 ? -24.655 15.637 47.378 1.00 34.62 371 GLN A N 1
ATOM 2945 C CA . GLN A 1 371 ? -24.033 14.884 48.460 1.00 34.62 371 GLN A CA 1
ATOM 2946 C C . GLN A 1 371 ? -23.878 13.409 48.046 1.00 34.62 371 GLN A C 1
ATOM 2948 O O . GLN A 1 371 ? -24.823 12.814 47.538 1.00 34.62 371 GLN A O 1
ATOM 2953 N N . ASP A 1 372 ? -22.682 12.867 48.301 1.00 35.59 372 ASP A N 1
ATOM 2954 C CA . ASP A 1 372 ? -22.313 11.441 48.367 1.00 35.59 372 ASP A CA 1
ATOM 2955 C C . ASP A 1 372 ? -22.202 10.613 47.056 1.00 35.59 372 ASP A C 1
ATOM 2957 O O . ASP A 1 372 ? -23.131 9.929 46.666 1.00 35.59 372 ASP A O 1
ATOM 2961 N N . GLY A 1 373 ? -21.015 10.599 46.420 1.00 42.66 373 GLY A N 1
ATOM 2962 C CA . GLY A 1 373 ? -20.110 9.422 46.317 1.00 42.66 373 GLY A CA 1
ATOM 2963 C C . GLY A 1 373 ? -20.207 8.320 45.225 1.00 42.66 373 GLY A C 1
ATOM 2964 O O . GLY A 1 373 ? -20.884 7.350 45.504 1.00 42.66 373 GLY A O 1
ATOM 2965 N N . TYR A 1 374 ? -19.386 8.353 44.131 1.00 34.72 374 TYR A N 1
ATOM 2966 C CA . TYR A 1 374 ? -19.049 7.324 43.052 1.00 34.72 374 TYR A CA 1
ATOM 2967 C C . TYR A 1 374 ? -19.353 7.741 41.585 1.00 34.72 374 TYR A C 1
ATOM 2969 O O . TYR A 1 374 ? -20.477 7.656 41.119 1.00 34.72 374 TYR A O 1
ATOM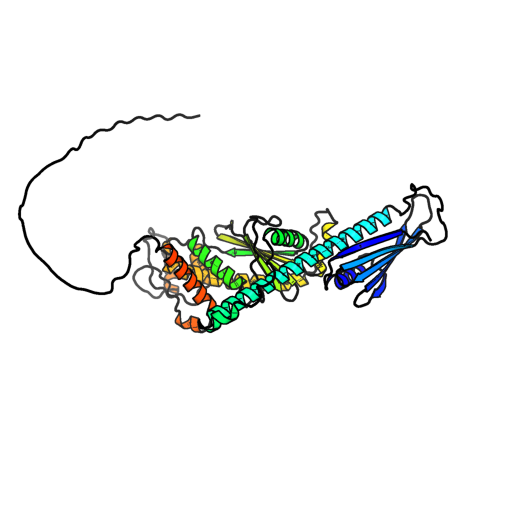 2977 N N . PHE A 1 375 ? -18.362 8.069 40.751 1.00 37.41 375 PHE A N 1
ATOM 2978 C CA . PHE A 1 375 ? -18.650 8.427 39.347 1.00 37.41 375 PHE A CA 1
ATOM 2979 C C . PHE A 1 375 ? -19.081 7.203 38.517 1.00 37.41 375 PHE A C 1
ATOM 2981 O O . PHE A 1 375 ? -18.254 6.348 38.216 1.00 37.41 375 PHE A O 1
ATOM 2988 N N . TYR A 1 376 ? -20.350 7.146 38.102 1.00 35.34 376 TYR A N 1
ATOM 2989 C CA . TYR A 1 376 ? -20.830 6.213 37.075 1.00 35.34 376 TYR A CA 1
ATOM 2990 C C . TYR A 1 376 ? -21.104 6.958 35.771 1.00 35.34 376 TYR A C 1
ATOM 2992 O O . TYR A 1 376 ? -21.652 8.062 35.773 1.00 35.34 376 TYR A O 1
ATOM 3000 N N . PHE A 1 377 ? -20.740 6.326 34.658 1.00 38.06 377 PHE A N 1
ATOM 3001 C CA . PHE A 1 377 ? -21.141 6.757 33.327 1.00 38.06 377 PHE A CA 1
ATOM 3002 C C . PHE A 1 377 ? -22.592 6.344 33.088 1.00 38.06 377 PHE A C 1
ATOM 3004 O O . PHE A 1 377 ? -22.926 5.168 33.224 1.00 38.06 377 PHE A O 1
ATOM 3011 N N . ASN A 1 378 ? -23.436 7.271 32.643 1.00 32.22 378 ASN A N 1
ATOM 3012 C CA . ASN A 1 378 ? -24.622 6.896 31.885 1.00 32.22 378 ASN A CA 1
ATOM 3013 C C . ASN A 1 378 ? -24.537 7.570 30.515 1.00 32.22 378 ASN A C 1
ATOM 3015 O O . ASN A 1 378 ? -24.729 8.776 30.391 1.00 32.22 378 ASN A O 1
ATOM 3019 N N . HIS A 1 379 ? -24.144 6.786 29.511 1.00 37.00 379 HIS A N 1
ATOM 3020 C CA . HIS A 1 379 ? -24.295 7.143 28.101 1.00 37.00 379 HIS A CA 1
ATOM 3021 C C . HIS A 1 379 ? -25.759 6.894 27.744 1.00 37.00 379 HIS A C 1
ATOM 3023 O O . HIS A 1 379 ? -26.191 5.747 27.868 1.00 37.00 379 HIS A O 1
ATOM 3029 N N . ASP A 1 380 ? -26.507 7.940 27.383 1.00 38.16 380 ASP A N 1
ATOM 3030 C CA . ASP A 1 380 ? -27.915 7.840 26.982 1.00 38.16 380 ASP A CA 1
ATOM 3031 C C . ASP A 1 380 ? -28.008 7.279 25.550 1.00 38.16 380 ASP A C 1
ATOM 3033 O O . ASP A 1 380 ? -27.666 7.981 24.596 1.00 38.16 380 ASP A O 1
ATOM 3037 N N . PRO A 1 381 ? -28.457 6.024 25.366 1.00 38.09 381 PRO A N 1
ATOM 3038 C CA . PRO A 1 381 ? -28.590 5.429 24.042 1.00 38.09 381 PRO A CA 1
ATOM 3039 C C . PRO A 1 381 ? -29.741 6.042 23.224 1.00 38.09 381 PRO A C 1
ATOM 3041 O O . PRO A 1 381 ? -29.869 5.733 22.044 1.00 38.09 381 PRO A O 1
ATOM 3044 N N . ALA A 1 382 ? -30.591 6.903 23.799 1.00 41.19 382 ALA A N 1
ATOM 3045 C CA . ALA A 1 382 ? -31.719 7.496 23.077 1.00 41.19 382 ALA A CA 1
ATOM 3046 C C . ALA A 1 382 ? -31.307 8.528 22.005 1.00 41.19 382 ALA A C 1
ATOM 3048 O O . ALA A 1 382 ? -32.127 8.869 21.152 1.00 41.19 382 ALA A O 1
ATOM 3049 N N . ASP A 1 383 ? -30.054 9.005 22.006 1.00 42.00 383 ASP A N 1
ATOM 3050 C CA . ASP A 1 383 ? -29.507 9.873 20.944 1.00 42.00 383 ASP A CA 1
ATOM 3051 C C . ASP A 1 383 ? -28.637 9.095 19.924 1.00 42.00 383 ASP A C 1
ATOM 3053 O O . ASP A 1 383 ? -28.219 9.655 18.907 1.00 42.00 383 ASP A O 1
ATOM 3057 N N . ASP A 1 384 ? -28.423 7.786 20.135 1.00 41.97 384 ASP A N 1
ATOM 3058 C CA . ASP A 1 384 ? -27.689 6.900 19.212 1.00 41.97 384 ASP A CA 1
ATOM 3059 C C . ASP A 1 384 ? -28.523 6.495 17.980 1.00 41.97 384 ASP A C 1
ATOM 3061 O O . ASP A 1 384 ? -27.951 6.183 16.933 1.00 41.97 384 ASP A O 1
ATOM 3065 N N . ASP A 1 385 ? -29.859 6.598 18.039 1.00 43.56 385 ASP A N 1
ATOM 3066 C CA . ASP A 1 385 ? -30.762 6.334 16.899 1.00 43.56 385 ASP A CA 1
ATOM 3067 C C . ASP A 1 385 ? -30.558 7.308 15.718 1.00 43.56 385 ASP A C 1
ATOM 3069 O O . ASP A 1 385 ? -31.127 7.124 14.641 1.00 43.56 385 ASP A O 1
ATOM 3073 N N . LYS A 1 386 ? -29.726 8.344 15.886 1.00 41.81 386 LYS A N 1
ATOM 3074 C CA . LYS A 1 386 ? -29.324 9.250 14.801 1.00 41.81 386 LYS A CA 1
ATOM 3075 C C . LYS A 1 386 ? -27.923 8.994 14.249 1.00 41.81 386 LYS A C 1
ATOM 3077 O O . LYS A 1 386 ? -27.599 9.593 13.226 1.00 41.81 386 LYS A O 1
ATOM 3082 N N . PHE A 1 387 ? -27.088 8.182 14.903 1.00 37.75 387 PHE A N 1
ATOM 3083 C CA . PHE A 1 387 ? -25.648 8.155 14.606 1.00 37.75 387 PHE A CA 1
ATOM 3084 C C . PHE A 1 387 ? -24.956 6.788 14.658 1.00 37.75 387 PHE A C 1
ATOM 3086 O O . PHE A 1 387 ? -23.798 6.711 14.249 1.00 37.75 387 PHE A O 1
ATOM 3093 N N . VAL A 1 388 ? -25.610 5.721 15.119 1.00 41.19 388 VAL A N 1
ATOM 3094 C CA . VAL A 1 388 ? -24.988 4.390 15.173 1.00 41.19 388 VAL A CA 1
ATOM 3095 C C . VAL A 1 388 ? -25.492 3.531 14.017 1.00 41.19 388 VAL A C 1
ATOM 3097 O O . VAL A 1 388 ? -26.645 3.105 14.009 1.00 41.19 388 VAL A O 1
ATOM 3100 N N . ASP A 1 389 ? -24.610 3.270 13.048 1.00 47.78 389 ASP A N 1
ATOM 3101 C CA . ASP A 1 389 ? -24.824 2.256 12.013 1.00 47.78 389 ASP A CA 1
ATOM 3102 C C . ASP A 1 389 ? -25.097 0.894 12.680 1.00 47.78 389 ASP A C 1
ATOM 3104 O O . ASP A 1 389 ? -24.385 0.473 13.599 1.00 47.78 389 ASP A O 1
ATOM 3108 N N . GLU A 1 390 ? -26.126 0.191 12.201 1.00 49.16 390 GLU A N 1
ATOM 3109 C CA . GLU A 1 390 ? -26.572 -1.136 12.668 1.00 49.16 390 GLU A CA 1
ATOM 3110 C C . GLU A 1 390 ? -25.431 -2.183 12.746 1.00 49.16 390 GLU A C 1
ATOM 3112 O O . GLU A 1 390 ? -25.515 -3.147 13.510 1.00 49.16 390 GLU A O 1
ATOM 3117 N N . GLU A 1 391 ? -24.318 -1.960 12.040 1.00 42.97 391 GLU A N 1
ATOM 3118 C CA . GLU A 1 391 ? -23.102 -2.787 12.059 1.00 42.97 391 GLU A CA 1
ATOM 3119 C C . GLU A 1 391 ? -22.423 -2.854 13.451 1.00 42.97 391 GLU A C 1
ATOM 3121 O O . GLU A 1 391 ? -21.921 -3.912 13.840 1.00 42.97 391 GLU A O 1
ATOM 3126 N N . ILE A 1 392 ? -22.465 -1.789 14.269 1.00 45.81 392 ILE A N 1
ATOM 3127 C CA . ILE A 1 392 ? -21.846 -1.786 15.617 1.00 45.81 392 ILE A CA 1
ATOM 3128 C C . ILE A 1 392 ? -22.701 -2.561 16.632 1.00 45.81 392 ILE A C 1
ATOM 3130 O O . ILE A 1 392 ? -22.163 -3.269 17.490 1.00 45.81 392 ILE A O 1
ATOM 3134 N N . LYS A 1 393 ? -24.036 -2.497 16.513 1.00 48.56 393 LYS A N 1
ATOM 3135 C CA . LYS A 1 393 ? -24.947 -3.333 17.319 1.00 48.56 393 LYS A CA 1
ATOM 3136 C C . LYS A 1 393 ? -24.692 -4.818 17.051 1.00 48.56 393 LYS A C 1
ATOM 3138 O O . LYS A 1 393 ? -24.736 -5.630 17.976 1.00 48.56 393 LYS A O 1
ATOM 3143 N N . TYR A 1 394 ? -24.370 -5.162 15.805 1.00 50.44 394 TYR A N 1
ATOM 3144 C CA . TYR A 1 394 ? -24.042 -6.527 15.408 1.00 50.44 394 TYR A CA 1
ATOM 3145 C C . TYR A 1 394 ? -22.707 -7.005 15.999 1.00 50.44 394 TYR A C 1
ATOM 3147 O O . TYR A 1 394 ? -22.635 -8.115 16.527 1.00 50.44 394 TYR A O 1
ATOM 3155 N N . ALA A 1 395 ? -21.678 -6.151 16.002 1.00 43.09 395 ALA A N 1
ATOM 3156 C CA . ALA A 1 395 ? -20.380 -6.463 16.604 1.00 43.09 395 ALA A CA 1
ATOM 3157 C C . ALA A 1 395 ? -20.475 -6.727 18.119 1.00 43.09 395 ALA A C 1
ATOM 3159 O O . ALA A 1 395 ? -19.851 -7.657 18.631 1.00 43.09 395 ALA A O 1
ATOM 3160 N N . LEU A 1 396 ? -21.298 -5.958 18.840 1.00 47.72 396 LEU A N 1
ATOM 3161 C CA . LEU A 1 396 ? -21.533 -6.172 20.273 1.00 47.72 396 LEU A CA 1
ATOM 3162 C C . LEU A 1 396 ? -22.272 -7.491 20.547 1.00 47.72 396 LEU A C 1
ATOM 3164 O O . LEU A 1 396 ? -21.895 -8.231 21.457 1.00 47.72 396 LEU A O 1
ATOM 3168 N N . LYS A 1 397 ? -23.262 -7.831 19.714 1.00 58.78 397 LYS A N 1
ATOM 3169 C CA . LYS A 1 397 ? -24.022 -9.083 19.826 1.00 58.78 397 LYS A CA 1
ATOM 3170 C C . LYS A 1 397 ? -23.163 -10.320 19.530 1.00 58.78 397 LYS A C 1
ATOM 3172 O O . LYS A 1 397 ? -23.302 -11.343 20.198 1.00 58.78 397 LYS A O 1
ATOM 3177 N N . ASP A 1 398 ? -22.239 -10.228 18.575 1.00 47.16 398 ASP A N 1
ATOM 3178 C CA . ASP A 1 398 ? -21.295 -11.307 18.245 1.00 47.16 398 ASP A CA 1
ATOM 3179 C C . ASP A 1 398 ? -20.275 -11.552 19.379 1.00 47.16 398 ASP A C 1
ATOM 3181 O O . ASP A 1 398 ? -19.940 -12.695 19.690 1.00 47.16 398 ASP A O 1
ATOM 3185 N N . ILE A 1 399 ? -19.847 -10.497 20.085 1.00 47.66 399 ILE A N 1
ATOM 3186 C CA . ILE A 1 399 ? -18.980 -10.610 21.273 1.00 47.66 399 ILE A CA 1
ATOM 3187 C C . ILE A 1 399 ? -19.713 -11.282 22.449 1.00 47.66 399 ILE A C 1
ATOM 3189 O O . ILE A 1 399 ? -19.123 -12.111 23.146 1.00 47.66 399 ILE A O 1
ATOM 3193 N N . GLU A 1 400 ? -20.995 -10.972 22.667 1.00 56.06 400 GLU A N 1
ATOM 3194 C CA . GLU A 1 400 ? -21.827 -11.626 23.692 1.00 56.06 400 GLU A CA 1
ATOM 3195 C C . GLU A 1 400 ? -22.109 -13.102 23.363 1.00 56.06 400 GLU A C 1
ATOM 3197 O O . GLU A 1 400 ? -22.060 -13.965 24.246 1.00 56.06 400 GLU A O 1
ATOM 3202 N N . THR A 1 401 ? -22.315 -13.418 22.083 1.00 56.44 401 THR A N 1
ATOM 3203 C CA . THR A 1 401 ? -22.528 -14.797 21.610 1.00 56.44 401 THR A CA 1
ATOM 3204 C C . THR A 1 401 ? -21.252 -15.632 21.776 1.00 56.44 401 THR A C 1
ATOM 3206 O O . THR A 1 401 ? -21.274 -16.704 22.373 1.00 56.44 401 THR A O 1
ATOM 3209 N N . LYS A 1 402 ? -20.087 -15.084 21.408 1.00 52.41 402 LYS A N 1
ATOM 3210 C CA . LYS A 1 402 ? -18.783 -15.747 21.610 1.00 52.41 402 LYS A CA 1
ATOM 3211 C C . LYS A 1 402 ? -18.385 -15.888 23.084 1.00 52.41 402 LYS A C 1
ATOM 3213 O O . LYS A 1 402 ? -17.591 -16.765 23.424 1.00 52.41 402 LYS A O 1
ATOM 3218 N N . ARG A 1 403 ? -18.915 -15.040 23.975 1.00 47.81 403 ARG A N 1
ATOM 3219 C CA . ARG A 1 403 ? -18.744 -15.181 25.433 1.00 47.81 403 ARG A CA 1
ATOM 3220 C C . ARG A 1 403 ? -19.637 -16.266 26.028 1.00 47.81 403 ARG A C 1
ATOM 3222 O O . ARG A 1 403 ? -19.173 -16.976 26.914 1.00 47.81 403 ARG A O 1
ATOM 3229 N N . SER A 1 404 ? -20.870 -16.410 25.546 1.00 51.97 404 SER A N 1
ATOM 3230 C CA . SER A 1 404 ? -21.797 -17.450 26.016 1.00 51.97 404 SER A CA 1
ATOM 3231 C C . SER A 1 404 ? -21.411 -18.845 25.512 1.00 51.97 404 SER A C 1
ATOM 3233 O O . SER A 1 404 ? -21.431 -19.790 26.294 1.00 51.97 404 SER A O 1
ATOM 3235 N N . GLU A 1 405 ? -20.914 -18.971 24.279 1.00 57.00 405 GLU A N 1
ATOM 3236 C CA . GLU A 1 405 ? -20.390 -20.241 23.742 1.00 57.00 405 GLU A CA 1
ATOM 3237 C C . GLU A 1 405 ? -19.113 -20.723 24.454 1.00 57.00 405 GLU A C 1
ATOM 3239 O O . GLU A 1 405 ? -18.834 -21.919 24.499 1.00 57.00 405 GLU A O 1
ATOM 3244 N N . LYS A 1 406 ? -18.347 -19.811 25.067 1.00 45.41 406 LYS A N 1
ATOM 3245 C CA . LYS A 1 406 ? -17.149 -20.150 25.852 1.00 45.41 406 LYS A CA 1
ATOM 3246 C C . LYS A 1 406 ? -17.454 -20.488 27.320 1.00 45.41 406 LYS A C 1
ATOM 3248 O O . LYS A 1 406 ? -16.567 -20.967 28.019 1.00 45.41 406 LYS A O 1
ATOM 3253 N N . ALA A 1 407 ? -18.679 -20.239 27.784 1.00 49.75 407 ALA A N 1
ATOM 3254 C CA . ALA A 1 407 ? -19.108 -20.473 29.165 1.00 49.75 407 ALA A CA 1
ATOM 3255 C C . ALA A 1 407 ? -20.037 -21.693 29.330 1.00 49.75 407 ALA A C 1
ATOM 3257 O O . ALA A 1 407 ? -20.434 -21.987 30.452 1.00 49.75 407 ALA A O 1
ATOM 3258 N N . GLY A 1 408 ? -20.386 -22.389 28.242 1.00 45.53 408 GLY A N 1
ATOM 3259 C CA . GLY A 1 408 ? -21.400 -23.450 28.234 1.00 45.53 408 GLY A CA 1
ATOM 3260 C C . GLY A 1 408 ? -20.943 -24.771 27.618 1.00 45.53 408 GLY A C 1
ATOM 3261 O O . GLY A 1 408 ? -21.685 -25.355 26.836 1.00 45.53 408 GLY A O 1
ATOM 3262 N N . ILE A 1 409 ? -19.733 -25.237 27.934 1.00 46.56 409 ILE A N 1
ATOM 3263 C CA . ILE A 1 409 ? -19.333 -26.629 27.677 1.00 46.56 409 ILE A CA 1
ATOM 3264 C C . ILE A 1 409 ? -18.823 -27.195 28.995 1.00 46.56 409 ILE A C 1
ATOM 3266 O O . ILE A 1 409 ? -17.660 -27.006 29.331 1.00 46.56 409 ILE A O 1
ATOM 3270 N N . ASP A 1 410 ? -19.765 -27.734 29.763 1.00 42.94 410 ASP A N 1
ATOM 3271 C CA . ASP A 1 410 ? -19.689 -28.969 30.550 1.00 42.94 410 ASP A CA 1
ATOM 3272 C C . ASP A 1 410 ? -21.026 -29.059 31.306 1.00 42.94 410 ASP A C 1
ATOM 3274 O O . ASP A 1 410 ? -21.205 -28.384 32.313 1.00 42.94 410 ASP A O 1
ATOM 3278 N N . ASP A 1 411 ? -22.018 -29.739 30.715 1.00 41.22 411 ASP A N 1
ATOM 3279 C CA . ASP A 1 411 ? -22.886 -30.708 31.406 1.00 41.22 411 ASP A CA 1
ATOM 3280 C C . ASP A 1 411 ? -24.066 -31.181 30.528 1.00 41.22 411 ASP A C 1
ATOM 3282 O O . ASP A 1 411 ? -24.816 -30.402 29.944 1.00 41.22 411 ASP A O 1
ATOM 3286 N N . GLU A 1 412 ? -24.181 -32.511 30.498 1.00 41.66 412 GLU A N 1
ATOM 3287 C CA . GLU A 1 412 ? -25.355 -33.352 30.230 1.00 41.66 412 GLU A CA 1
ATOM 3288 C C . GLU A 1 412 ? -25.900 -33.506 28.795 1.00 41.66 412 GLU A C 1
ATOM 3290 O O . GLU A 1 412 ? -26.764 -32.788 28.295 1.00 41.66 412 GLU A O 1
ATOM 3295 N N . ALA A 1 413 ? -25.455 -34.611 28.189 1.00 40.03 413 ALA A N 1
ATOM 3296 C CA . ALA A 1 413 ? -26.303 -35.497 27.402 1.00 40.03 413 ALA A CA 1
ATOM 3297 C C . ALA A 1 413 ? -27.112 -36.404 28.352 1.00 40.03 413 ALA A C 1
ATOM 3299 O O . ALA A 1 413 ? -26.496 -37.027 29.211 1.00 40.03 413 ALA A O 1
ATOM 3300 N N . ASP A 1 414 ? -28.434 -36.512 28.190 1.00 38.22 414 ASP A N 1
ATOM 3301 C CA . ASP A 1 414 ? -29.102 -37.766 27.788 1.00 38.22 414 ASP A CA 1
ATOM 3302 C C . ASP A 1 414 ? -30.601 -37.542 27.487 1.00 38.22 414 ASP A C 1
ATOM 3304 O O . ASP A 1 414 ? -31.213 -36.552 27.885 1.00 38.22 414 ASP A O 1
ATOM 3308 N N . GLU A 1 415 ? -31.151 -38.448 26.690 1.00 40.50 415 GLU A N 1
ATOM 3309 C CA . GLU A 1 415 ? -32.248 -38.268 25.749 1.00 40.50 415 GLU A CA 1
ATOM 3310 C C . GLU A 1 415 ? -33.683 -38.452 26.294 1.00 40.50 415 GLU A C 1
ATOM 3312 O O . GLU A 1 415 ? -33.982 -39.249 27.178 1.00 40.50 415 GLU A O 1
ATOM 3317 N N . CYS A 1 416 ? -34.576 -37.692 25.650 1.00 34.25 416 CYS A N 1
ATOM 3318 C CA . CYS A 1 416 ? -35.968 -37.934 25.253 1.00 34.25 416 CYS A CA 1
ATOM 3319 C C . CYS A 1 416 ? -36.764 -39.124 25.838 1.00 34.25 416 CYS A C 1
ATOM 3321 O O . CYS A 1 416 ? -36.502 -40.291 25.554 1.00 34.25 416 CYS A O 1
ATOM 3323 N N . ALA A 1 417 ? -37.898 -38.782 26.456 1.00 30.05 417 ALA A N 1
ATOM 3324 C CA . ALA A 1 417 ? -39.062 -39.649 26.624 1.00 30.05 417 ALA A CA 1
ATOM 3325 C C . ALA A 1 417 ? -40.093 -39.411 25.501 1.00 30.05 417 ALA A C 1
ATOM 3327 O O . ALA A 1 417 ? -40.385 -38.260 25.180 1.00 30.05 417 ALA A O 1
ATOM 3328 N N . ASP A 1 418 ? -40.607 -40.494 24.905 1.00 34.12 418 ASP A N 1
ATOM 3329 C CA . ASP A 1 418 ? -42.045 -40.829 24.804 1.00 34.12 418 ASP A CA 1
ATOM 3330 C C . ASP A 1 418 ? -42.250 -42.006 23.823 1.00 34.12 418 ASP A C 1
ATOM 3332 O O . ASP A 1 418 ? -41.931 -41.896 22.640 1.00 34.12 418 ASP A O 1
ATOM 3336 N N . ASP A 1 419 ? -42.757 -43.151 24.307 1.00 33.97 419 ASP A N 1
ATOM 3337 C CA . ASP A 1 419 ? -44.124 -43.646 24.024 1.00 33.97 419 ASP A CA 1
ATOM 3338 C C . ASP A 1 419 ? -44.318 -45.143 24.413 1.00 33.97 419 ASP A C 1
ATOM 3340 O O . ASP A 1 419 ? -43.432 -45.980 24.241 1.00 33.97 419 ASP A O 1
ATOM 3344 N N . ALA A 1 420 ? -45.544 -45.452 24.856 1.00 33.75 420 ALA A N 1
ATOM 3345 C CA . ALA A 1 420 ? -46.218 -46.754 25.023 1.00 33.75 420 ALA A CA 1
ATOM 3346 C C . ALA A 1 420 ? -45.985 -47.644 26.283 1.00 33.75 420 ALA A C 1
ATOM 3348 O O . ALA A 1 420 ? -45.026 -48.398 26.414 1.00 33.75 420 ALA A O 1
ATOM 3349 N N . ASN A 1 421 ? -47.017 -47.664 27.143 1.00 36.09 421 ASN A N 1
ATOM 3350 C CA . ASN A 1 421 ? -47.405 -48.721 28.112 1.00 36.09 421 ASN A CA 1
ATOM 3351 C C . ASN A 1 421 ? -48.096 -49.908 27.349 1.00 36.09 421 ASN A C 1
ATOM 3353 O O . ASN A 1 421 ? -48.492 -49.653 26.206 1.00 36.09 421 ASN A O 1
ATOM 3357 N N . PRO A 1 422 ? -48.391 -51.134 27.892 1.00 54.62 422 PRO A N 1
ATOM 3358 C CA . PRO A 1 422 ? -48.716 -51.436 29.297 1.00 54.62 422 PRO A CA 1
ATOM 3359 C C . PRO A 1 422 ? -48.310 -52.810 29.910 1.00 54.62 422 PRO A C 1
ATOM 3361 O O . PRO A 1 422 ? -47.796 -53.708 29.247 1.00 54.62 422 PRO A O 1
ATOM 3364 N N . THR A 1 423 ? -48.720 -52.956 31.186 1.00 33.38 423 THR A N 1
ATOM 3365 C CA . THR A 1 423 ? -49.135 -54.144 31.989 1.00 33.38 423 THR A CA 1
ATOM 3366 C C . THR A 1 423 ? -48.184 -54.815 33.003 1.00 33.38 423 THR A C 1
ATOM 3368 O O . THR A 1 423 ? -47.221 -55.455 32.608 1.00 33.38 423 THR A O 1
ATOM 3371 N N . ASN A 1 424 ? -48.641 -54.759 34.278 1.00 34.47 424 ASN A N 1
ATOM 3372 C CA . ASN A 1 424 ? -48.663 -55.767 35.371 1.00 34.47 424 ASN A CA 1
ATOM 3373 C C . ASN A 1 424 ? -47.304 -56.343 35.851 1.00 34.47 424 ASN A C 1
ATOM 3375 O O . ASN A 1 424 ? -46.507 -56.782 35.042 1.00 34.47 424 ASN A O 1
ATOM 3379 N N . ASP A 1 425 ? -46.942 -56.421 37.139 1.00 34.19 425 ASP A N 1
ATOM 3380 C CA . ASP A 1 425 ? -47.643 -57.004 38.294 1.00 34.19 425 ASP A CA 1
ATOM 3381 C C . ASP A 1 425 ? -46.705 -56.958 39.535 1.00 34.19 425 ASP A C 1
ATOM 3383 O O . ASP A 1 425 ? -45.486 -56.978 39.385 1.00 34.19 425 ASP A O 1
ATOM 3387 N N . ALA A 1 426 ? -47.321 -57.035 40.722 1.00 34.69 426 ALA A N 1
ATOM 3388 C CA . ALA A 1 426 ? -46.833 -57.588 42.002 1.00 34.69 426 ALA A CA 1
ATOM 3389 C C . ALA A 1 426 ? -45.716 -56.902 42.846 1.00 34.69 426 ALA A C 1
ATOM 3391 O O . ALA A 1 426 ? -44.529 -56.926 42.538 1.00 34.69 426 ALA A O 1
ATOM 3392 N N . ASP A 1 427 ? -46.175 -56.423 44.011 1.00 40.25 427 ASP A N 1
ATOM 3393 C CA . ASP A 1 427 ? -45.547 -56.233 45.346 1.00 40.25 427 ASP A CA 1
ATOM 3394 C C . ASP A 1 427 ? -44.992 -57.574 45.937 1.00 40.25 427 ASP A C 1
ATOM 3396 O O . ASP A 1 427 ? -45.264 -58.608 45.311 1.00 40.25 427 ASP A O 1
ATOM 3400 N N . PRO A 1 428 ? -44.402 -57.703 47.164 1.00 64.38 428 PRO A N 1
ATOM 3401 C CA . PRO A 1 428 ? -43.912 -56.739 48.183 1.00 64.38 428 PRO A CA 1
ATOM 3402 C C . PRO A 1 428 ? -42.545 -57.141 48.835 1.00 64.38 428 PRO A C 1
ATOM 3404 O O . PRO A 1 428 ? -41.877 -58.059 48.363 1.00 64.38 428 PRO A O 1
ATOM 3407 N N . THR A 1 429 ? -42.228 -56.535 50.000 1.00 36.59 429 THR A N 1
ATOM 3408 C CA . THR A 1 429 ? -41.321 -56.960 51.117 1.00 36.59 429 THR A CA 1
ATOM 3409 C C . THR A 1 429 ? -39.844 -56.532 51.017 1.00 36.59 429 THR A C 1
ATOM 3411 O O . THR A 1 429 ? -39.271 -56.570 49.938 1.00 36.59 429 THR A O 1
ATOM 3414 N N . ASP A 1 430 ? -39.127 -56.093 52.061 1.00 40.25 430 ASP A N 1
ATOM 3415 C CA . ASP A 1 430 ? -39.345 -56.059 53.517 1.00 40.25 430 ASP A CA 1
ATOM 3416 C C . ASP A 1 430 ? -38.392 -55.031 54.184 1.00 40.25 430 ASP A C 1
ATOM 3418 O O . ASP A 1 430 ? -37.417 -54.575 53.585 1.00 40.25 430 ASP A O 1
ATOM 3422 N N . ASP A 1 431 ? -38.715 -54.723 55.441 1.00 43.19 431 ASP A N 1
ATOM 3423 C CA . ASP A 1 431 ? -38.025 -53.925 56.465 1.00 43.19 431 ASP A CA 1
ATOM 3424 C C . ASP A 1 431 ? -36.496 -54.131 56.640 1.00 43.19 431 ASP A C 1
ATOM 3426 O O . ASP A 1 431 ? -35.951 -55.199 56.364 1.00 43.19 431 ASP A O 1
ATOM 3430 N N . VAL A 1 432 ? -35.823 -53.130 57.241 1.00 42.25 432 VAL A N 1
ATOM 3431 C CA . VAL A 1 432 ? -35.171 -53.168 58.584 1.00 42.25 432 VAL A CA 1
ATOM 3432 C C . VAL A 1 432 ? -34.106 -52.043 58.717 1.00 42.25 432 VAL A C 1
ATOM 3434 O O . VAL A 1 432 ? -33.169 -51.939 57.931 1.00 42.25 432 VAL A O 1
ATOM 3437 N N . ASP A 1 433 ? -34.284 -51.215 59.752 1.00 47.81 433 ASP A N 1
ATOM 3438 C CA . ASP A 1 433 ? -33.431 -50.138 60.322 1.00 47.81 433 ASP A CA 1
ATOM 3439 C C . ASP A 1 433 ? -32.315 -50.730 61.251 1.00 47.81 433 ASP A C 1
ATOM 3441 O O . ASP A 1 433 ? -32.303 -51.951 61.423 1.00 47.81 433 ASP A O 1
ATOM 3445 N N . PRO A 1 434 ? -31.538 -50.006 62.098 1.00 69.00 434 PRO A N 1
ATOM 3446 C CA . PRO A 1 434 ? -30.686 -48.796 62.015 1.00 69.00 434 PRO A CA 1
ATOM 3447 C C . PRO A 1 434 ? -29.212 -49.081 62.483 1.00 69.00 434 PRO A C 1
ATOM 3449 O O . PRO A 1 434 ? -28.824 -50.231 62.683 1.00 69.00 434 PRO A O 1
ATOM 3452 N N . THR A 1 435 ? -28.451 -48.015 62.825 1.00 42.56 435 THR A N 1
ATOM 3453 C CA . THR A 1 435 ? -27.317 -47.917 63.808 1.00 42.56 435 THR A CA 1
ATOM 3454 C C . THR A 1 435 ? -25.898 -48.341 63.335 1.00 42.56 435 THR A C 1
ATOM 3456 O O . THR A 1 435 ? -25.781 -49.310 62.605 1.00 42.56 435 THR A O 1
ATOM 3459 N N . VAL A 1 436 ? -24.742 -47.729 63.684 1.00 42.84 436 VAL A N 1
ATOM 3460 C CA . VAL A 1 436 ? -24.325 -46.726 64.700 1.00 42.84 436 VAL A CA 1
ATOM 3461 C C . VAL A 1 436 ? -22.842 -46.291 64.483 1.00 42.84 436 VAL A C 1
ATOM 3463 O O . VAL A 1 436 ? -22.048 -47.095 64.007 1.00 42.84 436 VAL A O 1
ATOM 3466 N N . ASP A 1 437 ? -22.538 -45.043 64.875 1.00 42.31 437 ASP A N 1
ATOM 3467 C CA . ASP A 1 437 ? -21.330 -44.415 65.482 1.00 42.31 437 ASP A CA 1
ATOM 3468 C C . ASP A 1 437 ? -19.874 -44.429 64.937 1.00 42.31 437 ASP A C 1
ATOM 3470 O O . ASP A 1 437 ? -19.299 -45.465 64.624 1.00 42.31 437 ASP A O 1
ATOM 3474 N N . ALA A 1 438 ? -19.288 -43.214 65.077 1.00 38.28 438 ALA A N 1
ATOM 3475 C CA . ALA A 1 438 ? -18.001 -42.814 65.708 1.00 38.28 438 ALA A CA 1
ATOM 3476 C C . ALA A 1 438 ? -16.662 -43.314 65.122 1.00 38.28 438 ALA A C 1
ATOM 3478 O O . ALA A 1 438 ? -16.530 -44.472 64.761 1.00 38.28 438 ALA A O 1
ATOM 3479 N N . ASP A 1 439 ? -15.543 -42.582 65.108 1.00 49.41 439 ASP A N 1
ATOM 3480 C CA . ASP A 1 439 ? -15.118 -41.187 65.367 1.00 49.41 439 ASP A CA 1
ATOM 3481 C C . ASP A 1 439 ? -13.646 -41.120 64.818 1.00 49.41 439 ASP A C 1
ATOM 3483 O O . ASP A 1 439 ? -13.358 -41.889 63.894 1.00 49.41 439 ASP A O 1
ATOM 3487 N N . PRO A 1 440 ? -12.683 -40.275 65.249 1.00 63.50 440 PRO A N 1
ATOM 3488 C CA . PRO A 1 440 ? -11.807 -39.539 64.343 1.00 63.50 440 PRO A CA 1
ATOM 3489 C C . PRO A 1 440 ? -10.345 -40.028 64.394 1.00 63.50 440 PRO A C 1
ATOM 3491 O O . PRO A 1 440 ? -9.961 -40.845 65.226 1.00 63.50 440 PRO A O 1
ATOM 3494 N N . THR A 1 441 ? -9.487 -39.454 63.556 1.00 44.28 441 THR A N 1
ATOM 3495 C CA . THR A 1 441 ? -8.048 -39.372 63.859 1.00 44.28 441 THR A CA 1
ATOM 3496 C C . THR A 1 441 ? -7.498 -38.084 63.265 1.00 44.28 441 THR A C 1
ATOM 3498 O O . THR A 1 441 ? -7.337 -37.971 62.050 1.00 44.28 441 THR A O 1
ATOM 3501 N N . GLU A 1 442 ? -7.263 -37.111 64.145 1.00 53.59 442 GLU A N 1
ATOM 3502 C CA . GLU A 1 442 ? -6.149 -36.172 64.027 1.00 53.59 442 GLU A CA 1
ATOM 3503 C C . GLU A 1 442 ? -4.840 -36.952 64.221 1.00 53.59 442 GLU A C 1
ATOM 3505 O O . GLU A 1 442 ? -4.806 -37.897 65.008 1.00 53.59 442 GLU A O 1
ATOM 3510 N N . ASP A 1 443 ? -3.776 -36.542 63.535 1.00 53.97 443 ASP A N 1
ATOM 3511 C CA . ASP A 1 443 ? -2.434 -36.578 64.115 1.00 53.97 443 ASP A CA 1
ATOM 3512 C C . ASP A 1 443 ? -1.572 -35.487 63.464 1.00 53.97 443 ASP A C 1
ATOM 3514 O O . ASP A 1 443 ? -1.444 -35.390 62.238 1.00 53.97 443 ASP A O 1
ATOM 3518 N N . ASP A 1 444 ? -1.039 -34.652 64.350 1.00 46.62 444 ASP A N 1
ATOM 3519 C CA . ASP A 1 444 ? -0.013 -33.637 64.159 1.00 46.62 444 ASP A CA 1
ATOM 3520 C C . ASP A 1 444 ? 1.335 -34.259 63.738 1.00 46.62 444 ASP A C 1
ATOM 3522 O O . ASP A 1 444 ? 1.655 -35.395 64.084 1.00 46.62 444 ASP A O 1
ATOM 3526 N N . ASP A 1 445 ? 2.169 -33.504 63.016 1.00 49.47 445 ASP A N 1
ATOM 3527 C CA . ASP A 1 445 ? 3.331 -32.774 63.577 1.00 49.47 445 ASP A CA 1
ATOM 3528 C C . ASP A 1 445 ? 4.340 -32.395 62.447 1.00 49.47 445 ASP A C 1
ATOM 3530 O O . ASP A 1 445 ? 4.398 -33.047 61.397 1.00 49.47 445 ASP A O 1
ATOM 3534 N N . PRO A 1 446 ? 5.129 -31.314 62.616 1.00 70.06 446 PRO A N 1
ATOM 3535 C CA . PRO A 1 446 ? 5.924 -30.643 61.598 1.00 70.06 446 PRO A CA 1
ATOM 3536 C C . PRO A 1 446 ? 7.398 -31.064 61.645 1.00 70.06 446 PRO A C 1
ATOM 3538 O O . PRO A 1 446 ? 7.855 -31.681 62.604 1.00 70.06 446 PRO A O 1
ATOM 3541 N N . THR A 1 447 ? 8.201 -30.610 60.677 1.00 46.28 447 THR A N 1
ATOM 3542 C CA . THR A 1 447 ? 9.543 -30.077 60.986 1.00 46.28 447 THR A CA 1
ATOM 3543 C C . THR A 1 447 ? 10.135 -29.252 59.842 1.00 46.28 447 THR A C 1
ATOM 3545 O O . THR A 1 447 ? 10.064 -29.624 58.671 1.00 46.28 447 THR A O 1
ATOM 3548 N N . ASP A 1 448 ? 10.722 -28.128 60.250 1.00 49.44 448 ASP A N 1
ATOM 3549 C CA . ASP A 1 448 ? 11.647 -27.244 59.541 1.00 49.44 448 ASP A CA 1
ATOM 3550 C C . ASP A 1 448 ? 12.799 -27.980 58.832 1.00 49.44 448 ASP A C 1
ATOM 3552 O O . ASP A 1 448 ? 13.283 -28.988 59.338 1.00 49.44 448 ASP A O 1
ATOM 3556 N N . ASP A 1 449 ? 13.345 -27.399 57.753 1.00 52.91 449 ASP A N 1
ATOM 3557 C CA . ASP A 1 449 ? 14.732 -26.913 57.837 1.00 52.91 449 ASP A CA 1
ATOM 3558 C C . ASP A 1 449 ? 15.154 -25.977 56.693 1.00 52.91 449 ASP A C 1
ATOM 3560 O O . ASP A 1 449 ? 14.782 -26.110 55.525 1.00 52.91 449 ASP A O 1
ATOM 3564 N N . ALA A 1 450 ? 15.982 -25.012 57.079 1.00 50.59 450 ALA A N 1
ATOM 3565 C CA . ALA A 1 450 ? 16.556 -23.957 56.262 1.00 50.59 450 ALA A CA 1
ATOM 3566 C C . ALA A 1 450 ? 17.780 -24.420 55.452 1.00 50.59 450 ALA A C 1
ATOM 3568 O O . ALA A 1 450 ? 18.561 -25.242 55.921 1.00 50.59 450 ALA A O 1
ATOM 3569 N N . ASN A 1 451 ? 18.064 -23.756 54.320 1.00 42.78 451 ASN A N 1
ATOM 3570 C CA . ASN A 1 451 ? 19.432 -23.288 54.048 1.00 42.78 451 ASN A CA 1
ATOM 3571 C C . ASN A 1 451 ? 19.494 -22.200 52.951 1.00 42.78 451 ASN A C 1
ATOM 3573 O O . ASN A 1 451 ? 18.936 -22.392 51.868 1.00 42.78 451 ASN A O 1
ATOM 3577 N N . PRO A 1 452 ? 20.225 -21.090 53.172 1.00 67.75 452 PRO A N 1
ATOM 3578 C CA . PRO A 1 452 ? 20.638 -20.152 52.133 1.00 67.75 452 PRO A CA 1
ATOM 3579 C C . PRO A 1 452 ? 22.046 -20.476 51.597 1.00 67.75 452 PRO A C 1
ATOM 3581 O O . PRO A 1 452 ? 22.903 -20.988 52.311 1.00 67.75 452 PRO A O 1
ATOM 3584 N N . SER A 1 453 ? 22.350 -20.076 50.359 1.00 52.31 453 SER A N 1
ATOM 3585 C CA . SER A 1 453 ? 23.734 -19.968 49.876 1.00 52.31 453 SER A CA 1
ATOM 3586 C C . SER A 1 453 ? 23.834 -18.962 48.730 1.00 52.31 453 SER A C 1
ATOM 3588 O O . SER A 1 453 ? 23.162 -19.074 47.711 1.00 52.31 453 SER A O 1
ATOM 3590 N N . LYS A 1 454 ? 24.701 -17.967 48.942 1.00 58.06 454 LYS A N 1
ATOM 3591 C CA . LYS A 1 454 ? 25.218 -17.010 47.956 1.00 58.06 454 LYS A CA 1
ATOM 3592 C C . LYS A 1 454 ? 26.206 -17.683 46.995 1.00 58.06 454 LYS A C 1
ATOM 3594 O O . LYS A 1 454 ? 26.982 -18.525 47.449 1.00 58.06 454 LYS A O 1
ATOM 3599 N N . ALA A 1 455 ? 26.284 -17.160 45.772 1.00 51.75 455 ALA A N 1
ATOM 3600 C CA . ALA A 1 455 ? 27.525 -16.765 45.096 1.00 51.75 455 ALA A CA 1
ATOM 3601 C C . ALA A 1 455 ? 27.207 -15.634 44.112 1.00 51.75 455 ALA A C 1
ATOM 3603 O O . ALA A 1 455 ? 26.212 -15.788 43.370 1.00 51.75 455 ALA A O 1
#

Secondary structure (DSSP, 8-state):
---EEEEEEEE--TTHHHHHHHHHHHSSSPPEEEEE-SSEEEEEEEEEEEETTEEEEEEEEEEEEEE-SSEEEEEEEEEPSS--------TT---S-HHHHHHHHHHHHHHHHHHHHHHHHHHHHHHHHHHHHHHHHHHHHHTS-HHHHHHTTTSPPPS-PPPHHHHHHHHHHHTTTPEEEEEEEE--SS-HHHHHHHHHHHHHHHHSGGGSSEEEE----S-BTTB-SEEEEEEEETTEEEEEEEESS-EEETTEEEEEEEEEEE-TTGGG-GGGT---------S-THHHHHHHHHHHHHHHHHHHHHHHHHHHHHTTS-GGGS-HHHHHHHHTT-S-------------TT-HHHHHHHHHHH-----S--------GGGGGGT--HHHHHHHHHHHHHHHHTS--S---------------------------------------------

Foldseek 3Di:
DPKDKDKDKFFDDQCLVVLVVVVLQPDPQHWAWPDDDSFKTKTKDWDWDDDPPDDTWIKIKIWMWGHDPGIIMIMIIIDGPDDPDPPDPPPPCPPDPPVVVVVVVVVVVLSHLLSLLSVLLVLQVVLLVLQVVVVVVVVVLVPDDPVVNVVPPPDPRPDDHDDQVSNLVSQLSQLVLWDKDKDKQFDFPPCVQLRVQLVVQLVCVQCDPPQPRKDWGDHDDQDGNNDGRFTWMWGCRVQKIKIWTWHPDWDQDPNTTIIMIMITTHHSNSSSDPPVVPPPPPPPPPDPCVRVPSVVVVVVVSNVVSLVSLLVSLQVVVVVDPNVPTDPVSVVSSVVNDPDADFPFDDDDDDPPDPPDPVVVVCVVPDDDDDDDDGHDDDDCPVVVVPDDVVVVVVVVVVVVVVVVVVDPDDDDDDDDDDDDDDDDDDDDDDDDDDDDDDDDDDDDDDDDDDDDDD

pLDDT: mean 75.42, std 22.0, range [30.05, 98.25]